Protein AF-0000000073917959 (afdb_homodimer)

Organism: Schistosoma japonicum (NCBI:txid6182)

pLDDT: mean 94.78, std 5.82, range [60.09, 98.94]

Solvent-accessible surface area (backbone atoms only — not comparable to full-atom values): 19290 Å² total; per-residue (Å²): 128,62,42,44,80,42,71,78,36,70,17,39,69,41,76,77,48,98,58,32,33,34,47,40,40,24,24,38,35,37,46,47,94,52,32,36,39,33,18,67,17,28,30,86,33,36,69,60,49,52,52,56,35,45,78,69,73,37,54,58,76,60,33,49,32,35,40,16,30,34,58,51,55,42,25,45,18,27,52,47,68,38,74,61,23,35,37,30,49,28,43,35,36,30,54,55,92,41,79,51,36,38,26,70,54,64,68,73,34,69,81,49,100,46,35,35,33,38,76,37,31,12,46,39,87,40,21,24,29,41,39,36,45,59,26,82,101,60,35,32,36,34,44,31,29,60,64,36,35,28,69,67,33,77,82,39,52,65,72,42,48,78,68,31,71,33,53,70,51,25,50,52,36,44,50,53,49,57,74,69,35,37,28,39,32,23,16,25,17,56,65,45,72,54,78,80,129,129,61,42,45,81,43,70,79,36,68,16,37,72,44,77,77,49,99,58,30,35,34,48,40,40,23,24,38,34,38,46,47,92,52,33,36,38,32,18,65,17,26,31,85,33,36,68,62,48,52,51,56,35,45,77,70,75,38,53,56,77,62,33,47,33,36,39,16,31,32,58,51,54,41,25,44,18,27,50,46,69,38,74,61,23,35,36,29,49,28,42,34,36,29,54,56,92,42,80,50,35,36,25,69,53,64,67,71,34,68,80,49,100,46,33,34,34,36,77,37,33,12,45,40,87,40,20,23,28,40,38,35,46,58,27,81,99,59,37,33,35,33,43,30,29,60,64,36,36,27,69,67,32,76,81,39,54,67,73,41,49,78,66,31,72,34,55,70,49,24,49,54,35,44,50,53,50,57,75,70,33,36,30,38,33,20,17,25,17,57,65,45,73,54,79,78,130

Structure (mmCIF, N/CA/C/O backbone):
data_AF-0000000073917959-model_v1
#
loop_
_entity.id
_entity.type
_entity.pdbx_description
1 polymer 'Metallo-beta-lactamase domain-containing protein 1'
#
loop_
_atom_site.group_PDB
_atom_site.id
_atom_site.type_symbol
_atom_site.label_atom_id
_atom_site.label_alt_id
_atom_site.label_comp_id
_atom_site.label_asym_id
_atom_site.label_entity_id
_atom_site.label_seq_id
_atom_site.pdbx_PDB_ins_code
_atom_site.Cartn_x
_atom_site.Cartn_y
_atom_site.Cartn_z
_atom_site.occupancy
_atom_site.B_iso_or_equiv
_atom_site.auth_seq_id
_atom_site.auth_comp_id
_atom_site.auth_asym_id
_atom_site.auth_atom_id
_atom_site.pdbx_PDB_model_num
ATOM 1 N N . MET A 1 1 ? -11.367 30.031 7.723 1 61.25 1 MET A N 1
ATOM 2 C CA . MET A 1 1 ? -11.625 29.219 8.914 1 61.25 1 MET A CA 1
ATOM 3 C C . MET A 1 1 ? -10.484 28.234 9.156 1 61.25 1 MET A C 1
ATOM 5 O O . MET A 1 1 ? -9.93 27.672 8.211 1 61.25 1 MET A O 1
ATOM 9 N N . LEU A 1 2 ? -9.914 28.109 10.492 1 85.81 2 LEU A N 1
ATOM 10 C CA . LEU A 1 2 ? -8.719 27.469 11.039 1 85.81 2 LEU A CA 1
ATOM 11 C C . LEU A 1 2 ? -8.93 25.969 11.188 1 85.81 2 LEU A C 1
ATOM 13 O O . LEU A 1 2 ? -10.062 25.516 11.344 1 85.81 2 LEU A O 1
ATOM 17 N N . TYR A 1 3 ? -8.078 25.234 10.773 1 95.19 3 TYR A N 1
ATOM 18 C CA . TYR A 1 3 ? -8.117 23.797 11.008 1 95.19 3 TYR A CA 1
ATOM 19 C C . TYR A 1 3 ? -7.703 23.469 12.438 1 95.19 3 TYR A C 1
ATOM 21 O O . TYR A 1 3 ? -6.93 24.203 13.055 1 95.19 3 TYR A O 1
ATOM 29 N N . SER A 1 4 ? -8.359 22.484 12.984 1 96.44 4 SER A N 1
ATOM 30 C CA . SER A 1 4 ? -7.82 21.797 14.156 1 96.44 4 SER A CA 1
ATOM 31 C C . SER A 1 4 ? -7.254 20.438 13.781 1 96.44 4 SER A C 1
ATOM 33 O O . SER A 1 4 ? -7.719 19.812 12.828 1 96.44 4 SER A O 1
ATOM 35 N N . ILE A 1 5 ? -6.27 20.016 14.508 1 96.94 5 ILE A N 1
ATOM 36 C CA . ILE A 1 5 ? -5.66 18.703 14.297 1 96.94 5 ILE A CA 1
ATOM 37 C C . ILE A 1 5 ? -6.031 17.766 15.445 1 96.94 5 ILE A C 1
ATOM 39 O O . ILE A 1 5 ? -5.812 18.094 16.609 1 96.94 5 ILE A O 1
ATOM 43 N N . ASP A 1 6 ? -6.566 16.688 15.109 1 97.81 6 ASP A N 1
ATOM 44 C CA . ASP A 1 6 ? -6.895 15.617 16.047 1 97.81 6 ASP A CA 1
ATOM 45 C C . ASP A 1 6 ? -6.094 14.359 15.742 1 97.81 6 ASP A C 1
ATOM 47 O O . ASP A 1 6 ? -6.328 13.695 14.727 1 97.8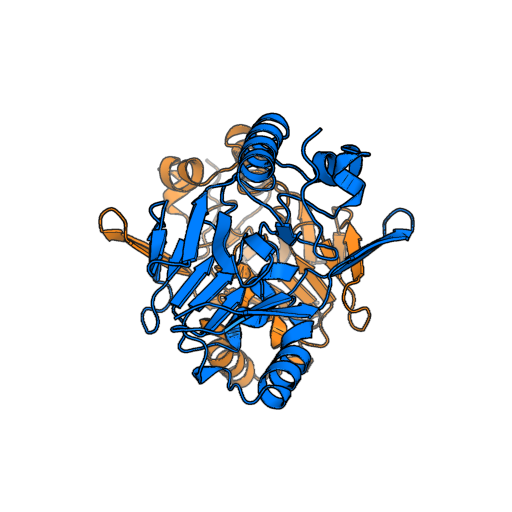1 6 ASP A O 1
ATOM 51 N N . ILE A 1 7 ? -5.152 14.047 16.625 1 98.5 7 ILE A N 1
ATOM 52 C CA . ILE A 1 7 ? -4.41 12.797 16.484 1 98.5 7 ILE A CA 1
ATOM 53 C C . ILE A 1 7 ? -5.25 11.633 17 1 98.5 7 ILE A C 1
ATOM 55 O O . ILE A 1 7 ? -5.363 11.43 18.203 1 98.5 7 ILE A O 1
ATOM 59 N N . ILE A 1 8 ? -5.777 10.875 16.141 1 98.62 8 ILE A N 1
ATOM 60 C CA . ILE A 1 8 ? -6.656 9.773 16.531 1 98.62 8 ILE A CA 1
ATOM 61 C C . ILE A 1 8 ? -5.844 8.688 17.234 1 98.62 8 ILE A C 1
ATOM 63 O O . ILE A 1 8 ? -6.324 8.07 18.188 1 98.62 8 ILE A O 1
ATOM 67 N N . ARG A 1 9 ? -4.609 8.492 16.75 1 98.44 9 ARG A N 1
ATOM 68 C CA . ARG A 1 9 ? -3.676 7.539 17.344 1 98.44 9 ARG A CA 1
ATOM 69 C C . ARG A 1 9 ? -2.232 7.977 17.109 1 98.44 9 ARG A C 1
ATOM 71 O O . ARG A 1 9 ? -1.851 8.328 16 1 98.44 9 ARG A O 1
ATOM 78 N N . ASN A 1 10 ? -1.502 7.957 18.188 1 98.62 10 ASN A N 1
ATOM 79 C CA . ASN A 1 10 ? -0.055 8 18.016 1 98.62 10 ASN A CA 1
ATOM 80 C C . ASN A 1 10 ? 0.492 6.66 17.516 1 98.62 10 ASN A C 1
ATOM 82 O O . ASN A 1 10 ? 0.139 5.609 18.062 1 98.62 10 ASN A O 1
ATOM 86 N N . GLY A 1 11 ? 1.338 6.715 16.5 1 98.44 11 GLY A N 1
ATOM 87 C CA . GLY A 1 11 ? 1.933 5.492 15.984 1 98.44 11 GLY A CA 1
ATOM 88 C C . GLY A 1 11 ? 3.131 5.027 16.797 1 98.44 11 GLY A C 1
ATOM 89 O O . GLY A 1 11 ? 3.521 5.672 17.766 1 98.44 11 GLY A O 1
ATOM 90 N N . TRP A 1 12 ? 3.635 3.852 16.359 1 97.56 12 TRP A N 1
ATOM 91 C CA . TRP A 1 12 ? 4.828 3.295 16.984 1 97.56 12 TRP A CA 1
ATOM 92 C C . TRP A 1 12 ? 5.535 2.32 16.047 1 97.56 12 TRP A C 1
ATOM 94 O O . TRP A 1 12 ? 4.957 1.876 15.055 1 97.56 12 TRP A O 1
ATOM 104 N N . THR A 1 13 ? 6.762 2.137 16.234 1 94.69 13 THR A N 1
ATOM 105 C CA . THR A 1 13 ? 7.543 1.011 15.742 1 94.69 13 THR A CA 1
ATOM 106 C C . THR A 1 13 ? 8.398 0.413 16.859 1 94.69 13 THR A C 1
ATOM 108 O O . THR A 1 13 ? 9.156 1.128 17.516 1 94.69 13 THR A O 1
ATOM 111 N N . LYS A 1 14 ? 8.164 -0.819 17.078 1 92.12 14 LYS A N 1
ATOM 112 C CA . LYS A 1 14 ? 8.898 -1.507 18.125 1 92.12 14 LYS A CA 1
ATOM 113 C C . LYS A 1 14 ? 9.414 -2.859 17.656 1 92.12 14 LYS A C 1
ATOM 115 O O . LYS A 1 14 ? 8.695 -3.613 17 1 92.12 14 LYS A O 1
ATOM 120 N N . ARG A 1 15 ? 10.609 -3.047 17.891 1 89.38 15 ARG A N 1
ATOM 121 C CA . ARG A 1 15 ? 11.148 -4.383 17.688 1 89.38 15 ARG A CA 1
ATOM 122 C C . ARG A 1 15 ? 10.773 -5.316 18.828 1 89.38 15 ARG A C 1
ATOM 124 O O . ARG A 1 15 ? 11.039 -5.016 20 1 89.38 15 ARG A O 1
ATOM 131 N N . ILE A 1 16 ? 10.164 -6.398 18.562 1 90.12 16 ILE A N 1
ATOM 132 C CA . ILE A 1 16 ? 9.703 -7.344 19.578 1 90.12 16 ILE A CA 1
ATOM 133 C C . ILE A 1 16 ? 10.75 -8.43 19.781 1 90.12 16 ILE A C 1
ATOM 135 O O . ILE A 1 16 ? 10.992 -8.859 20.906 1 90.12 16 ILE A O 1
ATOM 139 N N . SER A 1 17 ? 11.406 -8.867 18.656 1 88.19 17 SER A N 1
ATOM 140 C CA . SER A 1 17 ? 12.516 -9.82 18.609 1 88.19 17 SER A CA 1
ATOM 141 C C . SER A 1 17 ? 13.367 -9.617 17.359 1 88.19 17 SER A C 1
ATOM 143 O O . SER A 1 17 ? 13.172 -8.648 16.625 1 88.19 17 SER A O 1
ATOM 145 N N . SER A 1 18 ? 14.328 -10.391 17.203 1 84.62 18 SER A N 1
ATOM 146 C CA . SER A 1 18 ? 15.281 -10.195 16.125 1 84.62 18 SER A CA 1
ATOM 147 C C . SER A 1 18 ? 14.57 -10.109 14.773 1 84.62 18 SER A C 1
ATOM 149 O O . SER A 1 18 ? 15 -9.367 13.891 1 84.62 18 SER A O 1
ATOM 151 N N . HIS A 1 19 ? 13.461 -10.734 14.578 1 83.62 19 HIS A N 1
ATOM 152 C CA . HIS A 1 19 ? 12.828 -10.727 13.266 1 83.62 19 HIS A CA 1
ATOM 153 C C . HIS A 1 19 ? 11.344 -10.391 13.367 1 83.62 19 HIS A C 1
ATOM 155 O O . HIS A 1 19 ? 10.586 -10.633 12.422 1 83.62 19 HIS A O 1
ATOM 161 N N . TYR A 1 20 ? 11.039 -9.844 14.508 1 88.69 20 TYR A N 1
ATOM 162 C CA . TYR A 1 20 ? 9.641 -9.531 14.742 1 88.69 20 TYR A CA 1
ATOM 163 C C . TYR A 1 20 ? 9.461 -8.086 15.195 1 88.69 20 TYR A C 1
ATOM 165 O O . TYR A 1 20 ? 10.188 -7.617 16.078 1 88.69 20 TYR A O 1
ATOM 173 N N . PHE A 1 21 ? 8.539 -7.445 14.516 1 92.38 21 PHE A N 1
ATOM 174 C CA . PHE A 1 21 ? 8.305 -6.027 14.766 1 92.38 21 PHE A CA 1
ATOM 175 C C . PHE A 1 21 ? 6.828 -5.758 15.016 1 92.38 21 PHE A C 1
ATOM 177 O O . PHE A 1 21 ? 5.965 -6.523 14.578 1 92.38 21 PHE A O 1
ATOM 184 N N . SER A 1 22 ? 6.555 -4.781 15.758 1 94.12 22 SER A N 1
ATOM 185 C CA . SER A 1 22 ? 5.234 -4.172 15.891 1 94.12 22 SER A CA 1
ATOM 186 C C . SER A 1 22 ? 5.246 -2.721 15.422 1 94.12 22 SER A C 1
ATOM 188 O O . SER A 1 22 ? 6.102 -1.937 15.836 1 94.12 22 SER A O 1
ATOM 190 N N . SER A 1 23 ? 4.383 -2.443 14.516 1 94.75 23 SER A N 1
ATOM 191 C CA . SER A 1 23 ? 4.383 -1.093 13.969 1 94.75 23 SER A CA 1
ATOM 192 C C . SER A 1 23 ? 2.973 -0.641 13.609 1 94.75 23 SER A C 1
ATOM 194 O O . SER A 1 23 ? 2.158 -1.44 13.141 1 94.75 23 SER A O 1
ATOM 196 N N . ALA A 1 24 ? 2.652 0.554 13.852 1 96.56 24 ALA A N 1
ATOM 197 C CA . ALA A 1 24 ? 1.419 1.235 13.461 1 96.56 24 ALA A CA 1
ATOM 198 C C . ALA A 1 24 ? 1.675 2.713 13.18 1 96.56 24 ALA A C 1
ATOM 200 O O . ALA A 1 24 ? 2.455 3.361 13.875 1 96.56 24 ALA A O 1
ATOM 201 N N . CYS A 1 25 ? 0.978 3.195 12.195 1 98.38 25 CYS A N 1
ATOM 202 C CA . CYS A 1 25 ? 1.232 4.586 11.836 1 98.38 25 CYS A CA 1
ATOM 203 C C . CYS A 1 25 ? 0.436 5.531 12.727 1 98.38 25 CYS A C 1
ATOM 205 O O . CYS A 1 25 ? -0.486 5.105 13.43 1 98.38 25 CYS A O 1
ATOM 207 N N . THR A 1 26 ? 0.865 6.781 12.797 1 98.88 26 THR A N 1
ATOM 208 C CA . THR A 1 26 ? 0.06 7.852 13.367 1 98.88 26 THR A CA 1
ATOM 209 C C . THR A 1 26 ? -1.117 8.188 12.461 1 98.88 26 THR A C 1
ATOM 211 O O . THR A 1 26 ? -0.96 8.289 11.242 1 98.88 26 THR A O 1
ATOM 214 N N . ILE A 1 27 ? -2.293 8.273 13.016 1 98.88 27 ILE A N 1
ATOM 215 C CA . ILE A 1 27 ? -3.498 8.625 12.273 1 98.88 27 ILE A CA 1
ATOM 216 C C . ILE A 1 27 ? -3.969 10.023 12.688 1 98.88 27 ILE A C 1
ATOM 218 O O . ILE A 1 27 ? -4.25 10.258 13.867 1 98.88 27 ILE A O 1
ATOM 222 N N . SER A 1 28 ? -4.078 10.922 11.703 1 98.81 28 SER A N 1
ATOM 223 C CA . SER A 1 28 ? -4.43 12.312 11.992 1 98.81 28 SER A CA 1
ATOM 224 C C . SER A 1 28 ? -5.715 12.719 11.281 1 98.81 28 SER A C 1
ATOM 226 O O . SER A 1 28 ? -5.969 12.289 10.148 1 98.81 28 SER A O 1
ATOM 228 N N . LEU A 1 29 ? -6.48 13.539 11.961 1 98.69 29 LEU A N 1
ATOM 229 C CA . LEU A 1 29 ? -7.711 14.109 11.43 1 98.69 29 LEU A CA 1
ATOM 230 C C . LEU A 1 29 ? -7.68 15.633 11.492 1 98.69 29 LEU A C 1
ATOM 232 O O . LEU A 1 29 ? -7.445 16.203 12.555 1 98.69 29 LEU A O 1
ATOM 236 N N . LEU A 1 30 ? -7.801 16.25 10.32 1 98.12 30 LEU A N 1
ATOM 237 C CA . LEU A 1 30 ? -7.961 17.703 10.25 1 98.12 30 LEU A CA 1
ATOM 238 C C . LEU A 1 30 ? -9.43 18.078 10.125 1 98.12 30 LEU A C 1
ATOM 240 O O . LEU A 1 30 ? -10.141 17.547 9.266 1 98.12 30 LEU A O 1
ATOM 244 N N . LYS A 1 31 ? -9.891 18.969 11 1 96.94 31 LYS A N 1
ATOM 245 C CA . LYS A 1 31 ? -11.25 19.469 10.969 1 96.94 31 LYS A CA 1
ATOM 246 C C . LYS A 1 31 ? -11.266 20.984 10.695 1 96.94 31 LYS A C 1
ATOM 248 O O . LYS A 1 31 ? -10.672 21.75 11.445 1 96.94 31 LYS A O 1
ATOM 253 N N . GLY A 1 32 ? -11.812 21.344 9.672 1 96.19 32 GLY A N 1
ATOM 254 C CA . GLY A 1 32 ? -11.977 22.719 9.219 1 96.19 32 GLY A CA 1
ATOM 255 C C . GLY A 1 32 ? -12.945 22.859 8.055 1 96.19 32 GLY A C 1
ATOM 256 O O . GLY A 1 32 ? -14.039 22.281 8.078 1 96.19 32 GLY A O 1
ATOM 257 N N . PRO A 1 33 ? -12.641 23.734 7.105 1 96.19 33 PRO A N 1
ATOM 258 C CA . PRO A 1 33 ? -13.516 23.812 5.938 1 96.19 33 PRO A CA 1
ATOM 259 C C . PRO A 1 33 ? -13.703 22.469 5.242 1 96.19 33 PRO A C 1
ATOM 261 O O . PRO A 1 33 ? -14.742 22.219 4.613 1 96.19 33 PRO A O 1
ATOM 264 N N . LYS A 1 34 ? -12.695 21.656 5.359 1 97.12 34 LYS A N 1
ATOM 265 C CA . LYS A 1 34 ? -12.734 20.266 4.902 1 97.12 34 LYS A CA 1
ATOM 266 C C . LYS A 1 34 ? -12.422 19.297 6.043 1 97.12 34 LYS A C 1
ATOM 268 O O . LYS A 1 34 ? -11.781 19.688 7.027 1 97.12 34 LYS A O 1
ATOM 273 N N . ILE A 1 35 ? -12.93 18.156 5.902 1 98.12 35 ILE A N 1
ATOM 274 C CA . ILE A 1 35 ? -12.523 17.062 6.773 1 98.12 35 ILE A CA 1
ATOM 275 C C . ILE A 1 35 ? -11.5 16.188 6.055 1 98.12 35 ILE A C 1
ATOM 277 O O . ILE A 1 35 ? -11.82 15.555 5.043 1 98.12 35 ILE A O 1
ATOM 281 N N . ILE A 1 36 ? -10.266 16.188 6.57 1 98.56 36 ILE A N 1
ATOM 282 C CA . ILE A 1 36 ? -9.148 15.508 5.91 1 98.56 36 ILE A CA 1
ATOM 283 C C . ILE A 1 36 ? -8.562 14.453 6.844 1 98.56 36 ILE A C 1
ATOM 285 O O . ILE A 1 36 ? -8.195 14.758 7.98 1 98.56 36 ILE A O 1
ATOM 289 N N . LEU A 1 37 ? -8.555 13.227 6.402 1 98.81 37 LEU A N 1
ATOM 290 C CA . LEU A 1 37 ? -7.941 12.117 7.133 1 98.81 37 LEU A CA 1
ATOM 291 C C . LEU A 1 37 ? -6.582 11.766 6.543 1 98.81 37 LEU A C 1
ATOM 293 O O . LEU A 1 37 ? -6.445 11.633 5.328 1 98.81 37 LEU A O 1
ATOM 297 N N . ILE A 1 38 ? -5.535 11.719 7.375 1 98.88 38 ILE A N 1
ATOM 298 C CA . ILE A 1 38 ? -4.18 11.438 6.914 1 98.88 38 ILE A CA 1
ATOM 299 C C . ILE A 1 38 ? -3.713 10.102 7.48 1 98.88 38 ILE A C 1
ATOM 301 O O . ILE A 1 38 ? -3.766 9.875 8.688 1 98.88 38 ILE A O 1
ATOM 305 N N . ASP A 1 39 ? -3.287 9.203 6.586 1 98.69 39 ASP A N 1
ATOM 306 C CA . ASP A 1 39 ? -2.75 7.887 6.91 1 98.69 39 ASP A CA 1
ATOM 307 C C . ASP A 1 39 ? -3.729 7.094 7.773 1 98.69 39 ASP A C 1
ATOM 309 O O . ASP A 1 39 ? -3.492 6.895 8.969 1 98.69 39 ASP A O 1
ATOM 313 N N . PRO A 1 40 ? -4.73 6.484 7.164 1 97.94 40 PRO A N 1
ATOM 314 C CA . PRO A 1 40 ? -5.871 5.918 7.887 1 97.94 40 PRO A CA 1
ATOM 315 C C . PRO A 1 40 ? -5.566 4.547 8.484 1 97.94 40 PRO A C 1
ATOM 317 O O . PRO A 1 40 ? -6.48 3.852 8.945 1 97.94 40 PRO A O 1
ATOM 320 N N . GLY A 1 41 ? -4.293 4.094 8.453 1 96.56 41 GLY A N 1
ATOM 321 C CA . GLY A 1 41 ? -3.916 2.914 9.219 1 96.56 41 GLY A CA 1
ATOM 322 C C . GLY A 1 41 ? -3.885 1.648 8.383 1 96.56 41 GLY A C 1
ATOM 323 O O . GLY A 1 41 ? -3.955 1.709 7.152 1 96.56 41 GLY A O 1
ATOM 324 N N . SER A 1 42 ? -3.738 0.518 9.086 1 94.44 42 SER A N 1
ATOM 325 C CA . SER A 1 42 ? -3.611 -0.816 8.508 1 94.44 42 SER A CA 1
ATOM 326 C C . SER A 1 42 ? -4.977 -1.402 8.164 1 94.44 42 SER A C 1
ATOM 328 O O . SER A 1 42 ? -6.008 -0.875 8.586 1 94.44 42 SER A O 1
ATOM 330 N N . PRO A 1 43 ? -4.957 -2.5 7.406 1 91.5 43 PRO A N 1
ATOM 331 C CA . PRO A 1 43 ? -6.23 -3.156 7.105 1 91.5 43 PRO A CA 1
ATOM 332 C C . PRO A 1 43 ? -6.992 -3.574 8.359 1 91.5 43 PRO A C 1
ATOM 334 O O . PRO A 1 43 ? -8.227 -3.533 8.383 1 91.5 43 PRO A O 1
ATOM 337 N N . TRP A 1 44 ? -6.32 -3.865 9.391 1 90.38 44 TRP A N 1
ATOM 338 C CA . TRP A 1 44 ? -6.965 -4.363 10.602 1 90.38 44 TRP A CA 1
ATOM 339 C C . TRP A 1 44 ? -7.41 -3.209 11.492 1 90.38 44 TRP A C 1
ATOM 341 O O . TRP A 1 44 ? -8.008 -3.43 12.555 1 90.38 44 TRP A O 1
ATOM 351 N N . ASP A 1 45 ? -7.129 -1.999 11.07 1 94.12 45 ASP A N 1
ATOM 352 C CA . ASP A 1 45 ? -7.543 -0.825 11.828 1 94.12 45 ASP A CA 1
ATOM 353 C C . ASP A 1 45 ? -8.922 -0.341 11.383 1 94.12 45 ASP A C 1
ATOM 355 O O . ASP A 1 45 ? -9.523 0.523 12.031 1 94.12 45 ASP A O 1
ATOM 359 N N . SER A 1 46 ? -9.469 -0.879 10.383 1 94.31 46 SER A N 1
ATOM 360 C CA . SER A 1 46 ? -10.617 -0.305 9.68 1 94.31 46 SER A CA 1
ATOM 361 C C . SER A 1 46 ? -11.812 -0.155 10.609 1 94.31 46 SER A C 1
ATOM 363 O O . SER A 1 46 ? -12.367 0.939 10.75 1 94.31 46 SER A O 1
ATOM 365 N N . ASN A 1 47 ? -12.219 -1.229 11.258 1 94.38 47 ASN A N 1
ATOM 366 C CA . ASN A 1 47 ? -13.391 -1.171 12.125 1 94.38 47 ASN A CA 1
ATOM 367 C C . ASN A 1 47 ? -13.148 -0.256 13.328 1 94.38 47 ASN A C 1
ATOM 369 O O . ASN A 1 47 ? -14.031 0.509 13.711 1 94.38 47 ASN A O 1
ATOM 373 N N . TRP A 1 48 ? -11.945 -0.43 13.914 1 96.44 48 TRP A N 1
ATOM 374 C CA . TRP A 1 48 ? -11.578 0.438 15.023 1 96.44 48 TRP A CA 1
ATOM 375 C C . TRP A 1 48 ? -11.625 1.904 14.609 1 96.44 48 TRP A C 1
ATOM 377 O O . TRP A 1 48 ? -12.148 2.748 15.336 1 96.44 48 TRP A O 1
ATOM 387 N N . LEU A 1 49 ? -11.102 2.246 13.422 1 97.69 49 LEU A N 1
ATOM 388 C CA . LEU A 1 49 ? -11.062 3.613 12.914 1 97.69 49 LEU A CA 1
ATOM 389 C C . LEU A 1 49 ? -12.469 4.152 12.688 1 97.69 49 LEU A C 1
ATOM 391 O O . LEU A 1 49 ? -12.758 5.305 13.016 1 97.69 49 LEU A O 1
ATOM 395 N N . LEU A 1 50 ? -13.367 3.361 12.117 1 97.5 50 LEU A N 1
ATOM 396 C CA . LEU A 1 50 ? -14.758 3.766 11.93 1 97.5 50 LEU A CA 1
ATOM 397 C C . LEU A 1 50 ? -15.398 4.141 13.258 1 97.5 50 LEU A C 1
ATOM 399 O O . LEU A 1 50 ? -16.094 5.152 13.352 1 97.5 50 LEU A O 1
ATOM 403 N N . SER A 1 51 ? -15.141 3.348 14.25 1 98.25 51 SER A N 1
ATOM 404 C CA . SER A 1 51 ? -15.672 3.619 15.578 1 98.25 51 SER A CA 1
ATOM 405 C C . SER A 1 51 ? -15.109 4.922 16.141 1 98.25 51 SER A C 1
ATOM 407 O O . SER A 1 51 ? -15.836 5.695 16.781 1 98.25 51 SER A O 1
ATOM 409 N N . GLN A 1 52 ? -13.828 5.133 15.945 1 98.56 52 GLN A N 1
ATOM 410 C CA . GLN A 1 52 ? -13.195 6.363 16.422 1 98.56 52 GLN A CA 1
ATOM 411 C C . GLN A 1 52 ? -13.797 7.586 15.734 1 98.56 52 GLN A C 1
ATOM 413 O O . GLN A 1 52 ? -14.047 8.609 16.375 1 98.56 52 GLN A O 1
ATOM 418 N N . LEU A 1 53 ? -14 7.512 14.469 1 98.44 53 LEU A N 1
ATOM 419 C CA . LEU A 1 53 ? -14.602 8.609 13.719 1 98.44 53 LEU A CA 1
ATOM 420 C C . LEU A 1 53 ? -16.031 8.859 14.18 1 98.44 53 LEU A C 1
ATOM 422 O O . LEU A 1 53 ? -16.422 10 14.406 1 98.44 53 LEU A O 1
ATOM 426 N N . ALA A 1 54 ? -16.797 7.793 14.359 1 98.31 54 ALA A N 1
ATOM 427 C CA . ALA A 1 54 ? -18.188 7.902 14.812 1 98.31 54 ALA A CA 1
ATOM 428 C C . ALA A 1 54 ? -18.266 8.594 16.172 1 98.31 54 ALA A C 1
ATOM 430 O O . ALA A 1 54 ? -19.141 9.43 16.391 1 98.31 54 ALA A O 1
ATOM 431 N N . SER A 1 55 ? -17.375 8.242 17.031 1 98.19 55 SER A N 1
ATOM 432 C CA . SER A 1 55 ? -17.344 8.844 18.359 1 98.19 55 SER A CA 1
ATOM 433 C C . SER A 1 55 ? -17.078 10.344 18.281 1 98.19 55 SER A C 1
ATOM 435 O O . SER A 1 55 ? -17.344 11.078 19.234 1 98.19 55 SER A O 1
ATOM 437 N N . ARG A 1 56 ? -16.531 10.766 17.141 1 97.5 56 ARG A N 1
ATOM 438 C CA . ARG A 1 56 ? -16.234 12.18 16.906 1 97.5 56 ARG A CA 1
ATOM 439 C C . ARG A 1 56 ? -17.328 12.836 16.078 1 97.5 56 ARG A C 1
ATOM 441 O O . ARG A 1 56 ? -17.188 13.984 15.641 1 97.5 56 ARG A O 1
ATOM 448 N N . GLY A 1 57 ? -18.375 12.062 15.797 1 97.75 57 GLY A N 1
ATOM 449 C CA . GLY A 1 57 ? -19.5 12.57 15.031 1 97.75 57 GLY A CA 1
ATOM 450 C C . GLY A 1 57 ? -19.234 12.625 13.539 1 97.75 57 GLY A C 1
ATOM 451 O O . GLY A 1 57 ? -19.828 13.438 12.828 1 97.75 57 GLY A O 1
ATOM 452 N N . ILE A 1 58 ? -18.281 11.906 13.109 1 97.69 58 ILE A N 1
ATOM 453 C CA . ILE A 1 58 ? -17.891 11.906 11.703 1 97.69 58 ILE A CA 1
ATOM 454 C C . ILE A 1 58 ? -18.172 10.539 11.086 1 97.69 58 ILE A C 1
ATOM 456 O O . ILE A 1 58 ? -17.766 9.508 11.633 1 97.69 58 ILE A O 1
ATOM 460 N N . ASN A 1 59 ? -18.891 10.539 10.008 1 96.88 59 ASN A N 1
ATOM 461 C CA . ASN A 1 59 ? -19.062 9.328 9.211 1 96.88 59 ASN A CA 1
ATOM 462 C C . ASN A 1 59 ? -18.016 9.219 8.109 1 96.88 59 ASN A C 1
ATOM 464 O O . ASN A 1 59 ? -17.422 10.227 7.707 1 96.88 59 ASN A O 1
ATOM 468 N N . SER A 1 60 ? -17.797 7.953 7.684 1 95.62 60 SER A N 1
ATOM 469 C CA . SER A 1 60 ? -16.812 7.73 6.625 1 95.62 60 SER A CA 1
ATOM 470 C C . SER A 1 60 ? -17.141 8.57 5.395 1 95.62 60 SER A C 1
ATOM 472 O O . SER A 1 60 ? -16.234 9.039 4.703 1 95.62 60 SER A O 1
ATOM 474 N N . GLU A 1 61 ? -18.422 8.812 5.148 1 94.5 61 GLU A N 1
ATOM 475 C CA . GLU A 1 61 ? -18.875 9.547 3.973 1 94.5 61 GLU A CA 1
ATOM 476 C C . GLU A 1 61 ? -18.609 11.039 4.125 1 94.5 61 GLU A C 1
ATOM 478 O O . GLU A 1 61 ? -18.672 11.789 3.148 1 94.5 61 GLU A O 1
ATOM 483 N N . ASP A 1 62 ? -18.328 11.469 5.332 1 96 62 ASP A N 1
ATOM 484 C CA . ASP A 1 62 ? -18.109 12.883 5.617 1 96 62 ASP A CA 1
ATOM 485 C C . ASP A 1 62 ? -16.688 13.312 5.258 1 96 62 ASP A C 1
ATOM 487 O O . ASP A 1 62 ? -16.391 14.508 5.191 1 96 62 ASP A O 1
ATOM 491 N N . ILE A 1 63 ? -15.828 12.352 5.07 1 97.5 63 ILE A N 1
ATOM 492 C CA . ILE A 1 63 ? -14.43 12.648 4.805 1 97.5 63 ILE A CA 1
ATOM 493 C C . ILE A 1 63 ? -14.273 13.195 3.387 1 97.5 63 ILE A C 1
ATOM 495 O O . ILE A 1 63 ? -14.633 12.531 2.416 1 97.5 63 ILE A O 1
ATOM 499 N N . ASP A 1 64 ? -13.734 14.422 3.287 1 97.12 64 ASP A N 1
ATOM 500 C CA . ASP A 1 64 ? -13.555 15.055 1.984 1 97.12 64 ASP A CA 1
ATOM 501 C C . ASP A 1 64 ? -12.312 14.523 1.277 1 97.12 64 ASP A C 1
ATOM 503 O O . ASP A 1 64 ? -12.352 14.234 0.078 1 97.12 64 ASP A O 1
ATOM 507 N N . PHE A 1 65 ? -11.219 14.43 2.045 1 97.75 65 PHE A N 1
ATOM 508 C CA . PHE A 1 65 ? -9.93 13.984 1.525 1 97.75 65 PHE A CA 1
ATOM 509 C C . PHE A 1 65 ? -9.328 12.914 2.426 1 97.75 65 PHE A C 1
ATOM 511 O O . PHE A 1 65 ? -9.398 13.008 3.652 1 97.75 65 PHE A O 1
ATOM 518 N N . ILE A 1 66 ? -8.781 11.969 1.85 1 98 66 ILE A N 1
ATOM 519 C CA . ILE A 1 66 ? -7.844 11.078 2.527 1 98 66 ILE A CA 1
ATOM 520 C C . ILE A 1 66 ? -6.461 11.203 1.887 1 98 66 ILE A C 1
ATOM 522 O O . ILE A 1 66 ? -6.32 11.062 0.669 1 98 66 ILE A O 1
ATOM 526 N N . VAL A 1 67 ? -5.48 11.516 2.668 1 98.62 67 VAL A N 1
ATOM 527 C CA . VAL A 1 67 ? -4.105 11.625 2.199 1 98.62 67 VAL A CA 1
ATOM 528 C C . VAL A 1 67 ? -3.25 10.531 2.85 1 98.62 67 VAL A C 1
ATOM 530 O O . VAL A 1 67 ? -3.086 10.516 4.07 1 98.62 67 VAL A O 1
ATOM 533 N N . CYS A 1 68 ? -2.807 9.609 2.072 1 98.38 68 CYS A N 1
ATOM 534 C CA . CYS A 1 68 ? -1.78 8.664 2.502 1 98.38 68 CYS A CA 1
ATOM 535 C C . CYS A 1 68 ? -0.393 9.148 2.096 1 98.38 68 CYS A C 1
ATOM 537 O O . CYS A 1 68 ? -0.105 9.297 0.906 1 98.38 68 CYS A O 1
ATOM 539 N N . THR A 1 69 ? 0.429 9.359 3.043 1 98.75 69 THR A N 1
ATOM 540 C CA . THR A 1 69 ? 1.738 9.961 2.816 1 98.75 69 THR A CA 1
ATOM 541 C C . THR A 1 69 ? 2.57 9.102 1.869 1 98.75 69 THR A C 1
ATOM 543 O O . THR A 1 69 ? 3.406 9.625 1.124 1 98.75 69 THR A O 1
ATOM 546 N N . HIS A 1 70 ? 2.396 7.84 1.979 1 96.31 70 HIS A N 1
ATOM 547 C CA . HIS A 1 70 ? 3.049 6.906 1.068 1 96.31 70 HIS A CA 1
ATOM 548 C C . HIS A 1 70 ? 2.322 5.562 1.044 1 96.31 70 HIS A C 1
ATOM 550 O O . HIS A 1 70 ? 1.258 5.418 1.649 1 96.31 70 HIS A O 1
ATOM 556 N N . GLU A 1 71 ? 2.85 4.547 0.378 1 93 71 GLU A N 1
ATOM 557 C CA . GLU A 1 71 ? 2.053 3.4 -0.054 1 93 71 GLU A CA 1
ATOM 558 C C . GLU A 1 71 ? 2.262 2.203 0.87 1 93 71 GLU A C 1
ATOM 560 O O . GLU A 1 71 ? 1.799 1.1 0.577 1 93 71 GLU A O 1
ATOM 565 N N . HIS A 1 72 ? 2.939 2.379 1.97 1 92.81 72 HIS A N 1
ATOM 566 C CA . HIS A 1 72 ? 3.078 1.243 2.873 1 92.81 72 HIS A CA 1
ATOM 567 C C . HIS A 1 72 ? 1.734 0.851 3.477 1 92.81 72 HIS A C 1
ATOM 569 O O . HIS A 1 72 ? 0.883 1.709 3.717 1 92.81 72 HIS A O 1
ATOM 575 N N . ILE A 1 73 ? 1.585 -0.366 3.76 1 91.75 73 ILE A N 1
ATOM 576 C CA . ILE A 1 73 ? 0.313 -0.997 4.098 1 91.75 73 ILE A CA 1
ATOM 577 C C . ILE A 1 73 ? -0.267 -0.351 5.352 1 91.75 73 ILE A C 1
ATOM 579 O O . ILE A 1 73 ? -1.484 -0.191 5.469 1 91.75 73 ILE A O 1
ATOM 583 N N . ASP A 1 74 ? 0.538 -0.013 6.309 1 94.12 74 ASP A N 1
ATOM 584 C CA . ASP A 1 74 ? 0.035 0.528 7.57 1 94.12 74 ASP A CA 1
ATOM 585 C C . ASP A 1 74 ? -0.425 1.975 7.398 1 94.12 74 ASP A C 1
ATOM 587 O O . ASP A 1 74 ? -1.015 2.555 8.312 1 94.12 74 ASP A O 1
ATOM 591 N N . HIS A 1 75 ? -0.266 2.502 6.219 1 96.81 75 HIS A N 1
ATOM 592 C CA . HIS A 1 75 ? -0.702 3.871 5.961 1 96.81 75 HIS A CA 1
ATOM 593 C C . HIS A 1 75 ? -1.896 3.898 5.016 1 96.81 75 HIS A C 1
ATOM 595 O O . HIS A 1 75 ? -2.576 4.922 4.895 1 96.81 75 HIS A O 1
ATOM 601 N N . ILE A 1 76 ? -2.16 2.811 4.328 1 95.19 76 ILE A N 1
ATOM 602 C CA . ILE A 1 76 ? -3.168 2.854 3.273 1 95.19 76 ILE A CA 1
ATOM 603 C C . ILE A 1 76 ? -4.203 1.755 3.502 1 95.19 76 ILE A C 1
ATOM 605 O O . ILE A 1 76 ? -5.156 1.619 2.73 1 95.19 76 ILE A O 1
ATOM 609 N N . GLY A 1 77 ? -4.121 0.927 4.492 1 93 77 GLY A N 1
ATOM 610 C CA . GLY A 1 77 ? -4.797 -0.353 4.621 1 93 77 GLY A CA 1
ATOM 611 C C . GLY A 1 77 ? -6.293 -0.216 4.844 1 93 77 GLY A C 1
ATOM 612 O O . GLY A 1 77 ? -7.043 -1.175 4.652 1 93 77 GLY A O 1
ATOM 613 N N . SER A 1 78 ? -6.746 0.992 5.203 1 94.25 78 SER A N 1
ATOM 614 C CA . SER A 1 78 ? -8.156 1.17 5.539 1 94.25 78 SER A CA 1
ATOM 615 C C . SER A 1 78 ? -8.875 1.996 4.477 1 94.25 78 SER A C 1
ATOM 617 O O . SER A 1 78 ? -9.984 2.486 4.707 1 94.25 78 SER A O 1
ATOM 619 N N . LEU A 1 79 ? -8.352 2.088 3.359 1 94 79 LEU A N 1
ATOM 620 C CA . LEU A 1 79 ? -8.875 3.006 2.355 1 94 79 LEU A CA 1
ATOM 621 C C . LEU A 1 79 ? -10.234 2.537 1.847 1 94 79 LEU A C 1
ATOM 623 O O . LEU A 1 79 ? -11.047 3.348 1.403 1 94 79 LEU A O 1
ATOM 627 N N . ASN A 1 80 ? -10.5 1.285 1.933 1 91.31 80 ASN A N 1
ATOM 628 C CA . ASN A 1 80 ? -11.695 0.728 1.315 1 91.31 80 ASN A CA 1
ATOM 629 C C . ASN A 1 80 ? -12.961 1.176 2.043 1 91.31 80 ASN A C 1
ATOM 631 O O . ASN A 1 80 ? -14.062 1.072 1.502 1 91.31 80 ASN A O 1
ATOM 635 N N . ILE A 1 81 ? -12.789 1.704 3.209 1 92.25 81 ILE A N 1
ATOM 636 C CA . ILE A 1 81 ? -13.984 2.049 3.977 1 92.25 81 ILE A CA 1
ATOM 637 C C . ILE A 1 81 ? -14.344 3.516 3.744 1 92.25 81 ILE A C 1
ATOM 639 O O . ILE A 1 81 ? -15.266 4.039 4.367 1 92.25 81 ILE A O 1
ATOM 643 N N . PHE A 1 82 ? -13.617 4.168 2.873 1 92.56 82 PHE A N 1
ATOM 644 C CA . PHE A 1 82 ? -13.883 5.562 2.535 1 92.56 82 PHE A CA 1
ATOM 645 C C . PHE A 1 82 ? -14.219 5.707 1.056 1 92.56 82 PHE A C 1
ATOM 647 O O . PHE A 1 82 ? -13.391 6.176 0.27 1 92.56 82 PHE A O 1
ATOM 654 N N . PRO A 1 83 ? -15.422 5.469 0.723 1 82.06 83 PRO A N 1
ATOM 655 C CA . PRO A 1 83 ? -15.781 5.352 -0.691 1 82.06 83 PRO A CA 1
ATOM 656 C C . PRO A 1 83 ? -15.898 6.707 -1.387 1 82.06 83 PRO A C 1
ATOM 658 O O . PRO A 1 83 ? -15.75 6.793 -2.609 1 82.06 83 PRO A O 1
ATOM 661 N N . ASN A 1 84 ? -16.078 7.84 -0.733 1 89 84 ASN A N 1
ATOM 662 C CA . ASN A 1 84 ? -16.484 9.086 -1.367 1 89 84 ASN A CA 1
ATOM 663 C C . ASN A 1 84 ? -15.375 10.133 -1.327 1 89 84 ASN A C 1
ATOM 665 O O . ASN A 1 84 ? -15.523 11.227 -1.876 1 89 84 ASN A O 1
ATOM 669 N N . SER A 1 85 ? -14.305 9.828 -0.771 1 94.31 85 SER A N 1
ATOM 670 C CA . SER A 1 85 ? -13.266 10.828 -0.543 1 94.31 85 SER A CA 1
ATOM 671 C C . SER A 1 85 ? -12.344 10.953 -1.752 1 94.31 85 SER A C 1
ATOM 673 O O . SER A 1 85 ? -12.109 9.977 -2.467 1 94.31 85 SER A O 1
ATOM 675 N N . VAL A 1 86 ? -11.883 12.18 -1.979 1 95.38 86 VAL A N 1
ATOM 676 C CA . VAL A 1 86 ? -10.703 12.32 -2.824 1 95.38 86 VAL A CA 1
ATOM 677 C C . VAL A 1 86 ? -9.508 11.648 -2.156 1 95.38 86 VAL A C 1
ATOM 679 O O . VAL A 1 86 ? -9.25 11.859 -0.971 1 95.38 86 VAL A O 1
ATOM 682 N N . ARG A 1 87 ? -8.867 10.844 -2.908 1 95.56 87 ARG A N 1
ATOM 683 C CA . ARG A 1 87 ? -7.766 10.086 -2.326 1 95.56 87 ARG A CA 1
ATOM 684 C C . ARG A 1 87 ? -6.43 10.508 -2.928 1 95.56 87 ARG A C 1
ATOM 686 O O . ARG A 1 87 ? -6.289 10.586 -4.152 1 95.56 87 ARG A O 1
ATOM 693 N N . ILE A 1 88 ? -5.547 10.797 -2.092 1 96.81 88 ILE A N 1
ATOM 694 C CA . ILE A 1 88 ? -4.152 11.031 -2.451 1 96.81 88 ILE A CA 1
ATOM 695 C C . ILE A 1 88 ? -3.268 9.977 -1.792 1 96.81 88 ILE A C 1
ATOM 697 O O . ILE A 1 88 ? -3.213 9.883 -0.564 1 96.81 88 ILE A O 1
ATOM 701 N N . VAL A 1 89 ? -2.621 9.172 -2.549 1 96.12 89 VAL A N 1
ATOM 702 C CA . VAL A 1 89 ? -1.699 8.148 -2.068 1 96.12 89 VAL A CA 1
ATOM 703 C C . VAL A 1 89 ? -0.305 8.398 -2.639 1 96.12 89 VAL A C 1
ATOM 705 O O . VAL A 1 89 ? -0.033 8.07 -3.797 1 96.12 89 VAL A O 1
ATOM 708 N N . GLY A 1 90 ? 0.56 8.953 -1.764 1 96.12 90 GLY A N 1
ATOM 709 C CA . GLY A 1 90 ? 1.827 9.422 -2.303 1 96.12 90 GLY A CA 1
ATOM 710 C C . GLY A 1 90 ? 1.662 10.43 -3.428 1 96.12 90 GLY A C 1
ATOM 711 O O . GLY A 1 90 ? 1.026 11.469 -3.248 1 96.12 90 GLY A O 1
ATOM 712 N N . SER A 1 91 ? 2.088 9.992 -4.641 1 93.12 91 SER A N 1
ATOM 713 C CA . SER A 1 91 ? 2.064 10.898 -5.789 1 93.12 91 SER A CA 1
ATOM 714 C C . SER A 1 91 ? 0.841 10.641 -6.664 1 93.12 91 SER A C 1
ATOM 716 O O . SER A 1 91 ? 0.694 11.258 -7.723 1 93.12 91 SER A O 1
ATOM 718 N N . ASN A 1 92 ? -0.032 9.797 -6.223 1 93.56 92 ASN A N 1
ATOM 719 C CA . ASN A 1 92 ? -1.219 9.477 -7.012 1 93.56 92 ASN A CA 1
ATOM 720 C C . ASN A 1 92 ? -2.439 10.25 -6.523 1 93.56 92 ASN A C 1
ATOM 722 O O . ASN A 1 92 ? -2.658 10.375 -5.316 1 93.56 92 ASN A O 1
ATOM 726 N N . PHE A 1 93 ? -3.154 10.75 -7.492 1 93.81 93 PHE A N 1
ATOM 727 C CA . PHE A 1 93 ? -4.387 11.5 -7.258 1 93.81 93 PHE A CA 1
ATOM 728 C C . PHE A 1 93 ? -5.582 10.766 -7.852 1 93.81 93 PHE A C 1
ATOM 730 O O . PHE A 1 93 ? -5.641 10.539 -9.062 1 93.81 93 PHE A O 1
ATOM 737 N N . GLU A 1 94 ? -6.492 10.359 -6.922 1 91.56 94 GLU A N 1
ATOM 738 C CA . GLU A 1 94 ? -7.676 9.617 -7.336 1 91.56 94 GLU A CA 1
ATOM 739 C C . GLU A 1 94 ? -8.953 10.352 -6.949 1 91.56 94 GLU A C 1
ATOM 741 O O . GLU A 1 94 ? -9.109 10.773 -5.805 1 91.56 94 GLU A O 1
ATOM 746 N N . VAL A 1 95 ? -9.844 10.43 -7.918 1 86.62 95 VAL A N 1
ATOM 747 C CA . VAL A 1 95 ? -11.109 11.102 -7.652 1 86.62 95 VAL A CA 1
ATOM 748 C C . VAL A 1 95 ? -12.227 10.062 -7.512 1 86.62 95 VAL A C 1
ATOM 750 O O . VAL A 1 95 ? -12.234 9.055 -8.227 1 86.62 95 VAL A O 1
ATOM 753 N N . PRO A 1 96 ? -13.086 10.43 -6.559 1 78.56 96 PRO A N 1
ATOM 754 C CA . PRO A 1 96 ? -14.211 9.5 -6.359 1 78.56 96 PRO A CA 1
ATOM 755 C C . PRO A 1 96 ? -14.977 9.219 -7.648 1 78.56 96 PRO A C 1
ATOM 757 O O . PRO A 1 96 ? -15.156 10.117 -8.477 1 78.56 96 PRO A O 1
ATOM 760 N N . GLY A 1 97 ? -15.383 7.969 -7.738 1 77.31 97 GLY A N 1
ATOM 761 C CA . GLY A 1 97 ? -16.219 7.594 -8.867 1 77.31 97 GLY A CA 1
ATOM 762 C C . GLY A 1 97 ? -15.422 7.137 -10.078 1 77.31 97 GLY A C 1
ATOM 763 O O . GLY A 1 97 ? -15.984 6.59 -11.023 1 77.31 97 GLY A O 1
ATOM 764 N N . HIS A 1 98 ? -14.109 7.355 -10.156 1 81.19 98 HIS A N 1
ATOM 765 C CA . HIS A 1 98 ? -13.25 6.891 -11.242 1 81.19 98 HIS A CA 1
ATOM 766 C C . HIS A 1 98 ? -12.398 5.703 -10.805 1 81.19 98 HIS A C 1
ATOM 768 O O . HIS A 1 98 ? -11.18 5.824 -10.656 1 81.19 98 HIS A O 1
ATOM 774 N N . LYS A 1 99 ? -13.047 4.648 -10.727 1 81.25 99 LYS A N 1
ATOM 775 C CA . LYS A 1 99 ? -12.375 3.434 -10.273 1 81.25 99 LYS A CA 1
ATOM 776 C C . LYS A 1 99 ? -11.211 3.076 -11.195 1 81.25 99 LYS A C 1
ATOM 778 O O . LYS A 1 99 ? -11.281 3.27 -12.406 1 81.25 99 LYS A O 1
ATOM 783 N N . ASP A 1 100 ? -10.141 2.713 -10.633 1 85.75 100 ASP A N 1
ATOM 784 C CA . ASP A 1 100 ? -8.969 2.209 -11.344 1 85.75 100 ASP A CA 1
ATOM 785 C C . ASP A 1 100 ? -8.273 3.328 -12.117 1 85.75 100 ASP A C 1
ATOM 787 O O . ASP A 1 100 ? -7.492 3.066 -13.031 1 85.75 100 ASP A O 1
ATOM 791 N N . CYS A 1 101 ? -8.727 4.562 -11.805 1 90.44 101 CYS A N 1
ATOM 792 C CA . CYS A 1 101 ? -8.133 5.707 -12.492 1 90.44 101 CYS A CA 1
ATOM 793 C C . CYS A 1 101 ? -7.383 6.602 -11.508 1 90.44 101 CYS A C 1
ATOM 795 O O . CYS A 1 101 ? -7.836 6.812 -10.383 1 90.44 101 CYS A O 1
ATOM 797 N N . PHE A 1 102 ? -6.254 7.02 -11.984 1 91.44 102 PHE A N 1
ATOM 798 C CA . PHE A 1 102 ? -5.469 7.941 -11.172 1 91.44 102 PHE A CA 1
ATOM 799 C C . PHE A 1 102 ? -4.637 8.867 -12.047 1 91.44 102 PHE A C 1
ATOM 801 O O . PHE A 1 102 ? -4.457 8.602 -13.242 1 91.44 102 PHE A O 1
ATOM 808 N N . SER A 1 103 ? -4.277 9.992 -11.469 1 92.88 103 SER A N 1
ATOM 809 C CA . SER A 1 103 ? -3.338 10.914 -12.102 1 92.88 103 SER A CA 1
ATOM 810 C C . SER A 1 103 ? -2.16 11.219 -11.18 1 92.88 103 SER A C 1
ATOM 812 O O . SER A 1 103 ? -2.205 10.922 -9.984 1 92.88 103 SER A O 1
ATOM 814 N N . ILE A 1 104 ? -1.097 11.758 -11.766 1 90.88 104 ILE A N 1
ATOM 815 C CA . ILE A 1 104 ? 0.075 12.148 -10.984 1 90.88 104 ILE A CA 1
ATOM 816 C C . ILE A 1 104 ? -0.212 13.453 -10.25 1 90.88 104 ILE A C 1
ATOM 818 O O . ILE A 1 104 ? -0.627 14.445 -10.852 1 90.88 104 ILE A O 1
ATOM 822 N N . LEU A 1 105 ? -0.02 13.398 -9.008 1 94 105 LEU A N 1
ATOM 823 C CA . LEU A 1 105 ? -0.214 14.586 -8.188 1 94 105 LEU A CA 1
ATOM 824 C C . LEU A 1 105 ? 0.825 15.648 -8.523 1 94 105 LEU A C 1
ATOM 826 O O . LEU A 1 105 ? 2.029 15.391 -8.453 1 94 105 LEU A O 1
ATOM 830 N N . LYS A 1 106 ? 0.366 16.844 -8.891 1 93.06 106 LYS A N 1
ATOM 831 C CA . LYS A 1 106 ? 1.258 17.984 -9.039 1 93.06 106 LYS A CA 1
ATOM 832 C C . LYS A 1 106 ? 1.436 18.719 -7.711 1 93.06 106 LYS A C 1
ATOM 834 O O . LYS A 1 106 ? 0.46 19.172 -7.113 1 93.06 106 LYS A O 1
ATOM 839 N N . THR A 1 107 ? 2.691 18.766 -7.289 1 95.44 107 THR A N 1
ATOM 840 C CA . THR A 1 107 ? 2.961 19.422 -6.012 1 95.44 107 THR A CA 1
ATOM 841 C C . THR A 1 107 ? 3.693 20.75 -6.223 1 95.44 107 THR A C 1
ATOM 843 O O . THR A 1 107 ? 4.465 20.891 -7.172 1 95.44 107 THR A O 1
ATOM 846 N N . PRO A 1 108 ? 3.395 21.781 -5.367 1 97.12 108 PRO A N 1
ATOM 847 C CA . PRO A 1 108 ? 2.469 21.734 -4.234 1 97.12 108 PRO A CA 1
ATOM 848 C C . PRO A 1 108 ? 1.005 21.688 -4.668 1 97.12 108 PRO A C 1
ATOM 850 O O . PRO A 1 108 ? 0.634 22.297 -5.668 1 97.12 108 PRO A O 1
ATOM 853 N N . TYR A 1 109 ? 0.215 20.859 -4.031 1 97.94 109 TYR A N 1
ATOM 854 C CA . TYR A 1 109 ? -1.225 20.781 -4.25 1 97.94 109 TYR A CA 1
ATOM 855 C C . TYR A 1 109 ? -1.986 21.484 -3.135 1 97.94 109 TYR A C 1
ATOM 857 O O . TYR A 1 109 ? -1.887 21.109 -1.967 1 97.94 109 TYR A O 1
ATOM 865 N N . GLU A 1 110 ? -2.73 22.438 -3.473 1 97.56 110 GLU A N 1
ATOM 866 C CA . GLU A 1 110 ? -3.488 23.203 -2.49 1 97.56 110 GLU A CA 1
ATOM 867 C C . GLU A 1 110 ? -4.895 22.641 -2.309 1 97.56 110 GLU A C 1
ATOM 869 O O . GLU A 1 110 ? -5.723 22.719 -3.217 1 97.56 110 GLU A O 1
ATOM 874 N N . ILE A 1 111 ? -5.152 22.062 -1.162 1 97.31 111 ILE A N 1
ATOM 875 C CA . ILE A 1 111 ? -6.523 21.672 -0.85 1 97.31 111 ILE A CA 1
ATOM 876 C C . ILE A 1 111 ? -7.359 22.922 -0.595 1 97.31 111 ILE A C 1
ATOM 878 O O . ILE A 1 111 ? -8.453 23.078 -1.147 1 97.31 111 ILE A O 1
ATOM 882 N N . ASP A 1 112 ? -6.855 23.844 0.197 1 96.25 112 ASP A N 1
ATOM 883 C CA . ASP A 1 112 ? -7.379 25.188 0.385 1 96.25 112 ASP A CA 1
ATOM 884 C C . ASP A 1 112 ? -6.297 26.125 0.912 1 96.25 112 ASP A C 1
ATOM 886 O O . ASP A 1 112 ? -5.109 25.797 0.877 1 96.25 112 ASP A O 1
ATOM 890 N N . SER A 1 113 ? -6.625 27.25 1.313 1 95.19 113 SER A N 1
ATOM 891 C CA . SER A 1 113 ? -5.641 28.281 1.643 1 95.19 113 SER A CA 1
ATOM 892 C C . SER A 1 113 ? -4.816 27.875 2.861 1 95.19 113 SER A C 1
ATOM 894 O O . SER A 1 113 ? -3.73 28.422 3.084 1 95.19 113 SER A O 1
ATOM 896 N N . CYS A 1 114 ? -5.242 26.891 3.662 1 96.38 114 CYS A N 1
ATOM 897 C CA . CYS A 1 114 ? -4.582 26.562 4.918 1 96.38 114 CYS A CA 1
ATOM 898 C C . CYS A 1 114 ? -3.906 25.203 4.836 1 96.38 114 CYS A C 1
ATOM 900 O O . CYS A 1 114 ? -3.084 24.859 5.688 1 96.38 114 CYS A O 1
ATOM 902 N N . VAL A 1 115 ? -4.285 24.406 3.869 1 98.12 115 VAL A N 1
ATOM 903 C CA . VAL A 1 115 ? -3.783 23.031 3.799 1 98.12 115 VAL A CA 1
ATOM 904 C C . VAL A 1 115 ? -3.221 22.766 2.406 1 98.12 115 VAL A C 1
ATOM 906 O O . VAL A 1 115 ? -3.926 22.906 1.405 1 98.12 115 VAL A O 1
ATOM 909 N N . HIS A 1 116 ? -1.977 22.422 2.35 1 97.81 116 HIS A N 1
ATOM 910 C CA . HIS A 1 116 ? -1.393 22.031 1.069 1 97.81 116 HIS A CA 1
ATOM 911 C C . HIS A 1 116 ? -0.491 20.812 1.217 1 97.81 116 HIS A C 1
ATOM 913 O O . HIS A 1 116 ? -0.034 20.5 2.32 1 97.81 116 HIS A O 1
ATOM 919 N N . ILE A 1 117 ? -0.307 20.109 0.163 1 98.75 117 ILE A N 1
ATOM 920 C CA . ILE A 1 117 ? 0.496 18.891 0.083 1 98.75 117 ILE A CA 1
ATOM 921 C C . ILE A 1 117 ? 1.77 19.172 -0.714 1 98.75 117 ILE A C 1
ATOM 923 O O . ILE A 1 117 ? 1.72 19.797 -1.779 1 98.75 117 ILE A O 1
ATOM 927 N N . ILE A 1 118 ? 2.918 18.734 -0.194 1 98.81 118 ILE A N 1
ATOM 928 C CA . ILE A 1 118 ? 4.188 18.891 -0.895 1 98.81 118 ILE A CA 1
ATOM 929 C C . ILE A 1 118 ? 4.898 17.547 -1.003 1 98.81 118 ILE A C 1
ATOM 931 O O . ILE A 1 118 ? 4.645 16.641 -0.211 1 98.81 118 ILE A O 1
ATOM 935 N N . SER A 1 119 ? 5.73 17.438 -2.021 1 98.56 119 SER A N 1
ATOM 936 C CA . SER A 1 119 ? 6.57 16.25 -2.184 1 98.56 119 SER A CA 1
ATOM 937 C C . SER A 1 119 ? 7.73 16.266 -1.192 1 98.56 119 SER A C 1
ATOM 939 O O . SER A 1 119 ? 8.438 17.266 -1.059 1 98.56 119 SER A O 1
ATOM 941 N N . THR A 1 120 ? 7.902 15.211 -0.481 1 98.75 120 THR A N 1
ATOM 942 C CA . THR A 1 120 ? 9.008 15.039 0.452 1 98.75 120 THR A CA 1
ATOM 943 C C . THR A 1 120 ? 9.609 13.633 0.325 1 98.75 120 THR A C 1
ATOM 945 O O . THR A 1 120 ? 9.617 12.867 1.29 1 98.75 120 THR A O 1
ATOM 948 N N . PRO A 1 121 ? 10.148 13.32 -0.83 1 97.75 121 PRO A N 1
ATOM 949 C CA . PRO A 1 121 ? 10.609 11.953 -1.092 1 97.75 121 PRO A CA 1
ATOM 950 C C . PRO A 1 121 ? 11.789 11.555 -0.21 1 97.75 121 PRO A C 1
ATOM 952 O O . PRO A 1 121 ? 12.469 12.422 0.347 1 97.75 121 PRO A O 1
ATOM 955 N N . GLY A 1 122 ? 12.055 10.305 -0.045 1 97.12 122 GLY A N 1
ATOM 956 C CA . GLY A 1 122 ? 13.211 9.75 0.639 1 97.12 122 GLY A CA 1
ATOM 957 C C . GLY A 1 122 ? 12.945 8.375 1.226 1 97.12 122 GLY A C 1
ATOM 958 O O . GLY A 1 122 ? 13.633 7.406 0.884 1 97.12 122 GLY A O 1
ATOM 959 N N . HIS A 1 123 ? 11.906 8.344 2.123 1 96.88 123 HIS A N 1
ATOM 960 C CA . HIS A 1 123 ? 11.484 7.043 2.635 1 96.88 123 HIS A CA 1
ATOM 961 C C . HIS A 1 123 ? 10.992 6.137 1.507 1 96.88 123 HIS A C 1
ATOM 963 O O . HIS A 1 123 ? 11.367 4.965 1.444 1 96.88 123 HIS A O 1
ATOM 969 N N . THR A 1 124 ? 10.219 6.652 0.747 1 94.12 124 THR A N 1
ATOM 970 C CA . THR A 1 124 ? 9.898 6.145 -0.583 1 94.12 124 THR A CA 1
ATOM 971 C C . THR A 1 124 ? 10.078 7.234 -1.636 1 94.12 124 THR A C 1
ATOM 973 O O . THR A 1 124 ? 10.312 8.398 -1.3 1 94.12 124 THR A O 1
ATOM 976 N N . SER A 1 125 ? 9.906 6.867 -2.865 1 91.62 125 SER A N 1
ATOM 977 C CA . SER A 1 125 ? 10.102 7.84 -3.936 1 91.62 125 SER A CA 1
ATOM 978 C C . SER A 1 125 ? 8.883 8.742 -4.09 1 91.62 125 SER A C 1
ATOM 980 O O . SER A 1 125 ? 8.961 9.797 -4.719 1 91.62 125 SER A O 1
ATOM 982 N N . SER A 1 126 ? 7.777 8.398 -3.467 1 94.12 126 SER A N 1
ATOM 983 C CA . SER A 1 126 ? 6.527 9.109 -3.725 1 94.12 126 SER A CA 1
ATOM 984 C C . SER A 1 126 ? 6 9.773 -2.457 1 94.12 126 SER A C 1
ATOM 986 O O . SER A 1 126 ? 4.844 10.203 -2.41 1 94.12 126 SER A O 1
ATOM 988 N N . ASP A 1 127 ? 6.777 9.922 -1.44 1 97.94 127 ASP A N 1
ATOM 989 C CA . ASP A 1 127 ? 6.359 10.461 -0.151 1 97.94 127 ASP A CA 1
ATOM 990 C C . ASP A 1 127 ? 5.82 11.875 -0.299 1 97.94 127 ASP A C 1
ATOM 992 O O . ASP A 1 127 ? 6.383 12.688 -1.036 1 97.94 127 ASP A O 1
ATOM 996 N N . VAL A 1 128 ? 4.793 12.172 0.417 1 98.81 128 VAL A N 1
ATOM 997 C CA . VAL A 1 128 ? 4.273 13.539 0.496 1 98.81 128 VAL A CA 1
ATOM 998 C C . VAL A 1 128 ? 4.055 13.922 1.956 1 98.81 128 VAL A C 1
ATOM 1000 O O . VAL A 1 128 ? 3.977 13.055 2.83 1 98.81 128 VAL A O 1
ATOM 1003 N N . SER A 1 129 ? 4.02 15.172 2.26 1 98.94 129 SER A N 1
ATOM 1004 C CA . SER A 1 129 ? 3.695 15.75 3.561 1 98.94 129 SER A CA 1
ATOM 1005 C C . SER A 1 129 ? 2.533 16.734 3.455 1 98.94 129 SER A C 1
ATOM 1007 O O . SER A 1 129 ? 2.363 17.391 2.428 1 98.94 129 SER A O 1
ATOM 1009 N N . VAL A 1 130 ? 1.755 16.797 4.465 1 98.88 130 VAL A N 1
ATOM 1010 C CA . VAL A 1 130 ? 0.641 17.734 4.562 1 98.88 130 VAL A CA 1
ATOM 1011 C C . VAL A 1 130 ? 1.031 18.922 5.453 1 98.88 130 VAL A C 1
ATOM 1013 O O . VAL A 1 130 ? 1.35 18.734 6.629 1 98.88 130 VAL A O 1
ATOM 1016 N N . ILE A 1 131 ? 1.013 20.078 4.875 1 98.69 131 ILE A N 1
ATOM 1017 C CA . ILE A 1 131 ? 1.323 21.297 5.609 1 98.69 131 ILE A CA 1
ATOM 1018 C C . ILE A 1 131 ? 0.03 22.016 5.996 1 98.69 131 ILE A C 1
ATOM 1020 O O . ILE A 1 131 ? -0.834 22.25 5.148 1 98.69 131 ILE A O 1
ATOM 1024 N N . VAL A 1 132 ? -0.096 22.297 7.227 1 98.19 132 VAL A N 1
ATOM 1025 C CA . VAL A 1 132 ? -1.266 22.984 7.762 1 98.19 132 VAL A CA 1
ATOM 1026 C C . VAL A 1 132 ? -0.845 24.328 8.367 1 98.19 132 VAL A C 1
ATOM 1028 O O . VAL A 1 132 ? -0.014 24.359 9.281 1 98.19 132 VAL A O 1
ATOM 1031 N N . GLU A 1 133 ? -1.506 25.312 7.891 1 96.06 133 GLU A N 1
ATOM 1032 C CA . GLU A 1 133 ? -1.163 26.672 8.336 1 96.06 133 GLU A CA 1
ATOM 1033 C C . GLU A 1 133 ? -2.043 27.094 9.5 1 96.06 133 GLU A C 1
ATOM 1035 O O . GLU A 1 133 ? -3.207 26.703 9.594 1 96.06 133 GLU A O 1
ATOM 1040 N N . ASP A 1 134 ? -1.49 27.859 10.367 1 91.19 134 ASP A N 1
ATOM 1041 C CA . ASP A 1 134 ? -2.186 28.688 11.352 1 91.19 134 ASP A CA 1
ATOM 1042 C C . ASP A 1 134 ? -3.029 27.828 12.289 1 91.19 134 ASP A C 1
ATOM 1044 O O . ASP A 1 134 ? -4.207 28.109 12.508 1 91.19 134 ASP A O 1
ATOM 1048 N N . ILE A 1 135 ? -2.461 26.797 12.641 1 87.06 135 ILE A N 1
ATOM 1049 C CA . ILE A 1 135 ? -3.102 26.062 13.734 1 87.06 135 ILE A CA 1
ATOM 1050 C C . ILE A 1 135 ? -2.98 26.859 15.031 1 87.06 135 ILE A C 1
ATOM 1052 O O . ILE A 1 135 ? -1.887 27.297 15.398 1 87.06 135 ILE A O 1
ATOM 1056 N N . ASP A 1 136 ? -4.102 27.047 15.609 1 82.19 136 ASP A N 1
ATOM 1057 C CA . ASP A 1 136 ? -4.152 27.938 16.766 1 82.19 136 ASP A CA 1
ATOM 1058 C C . ASP A 1 136 ? -3.102 27.531 17.812 1 82.19 136 ASP A C 1
ATOM 1060 O O . ASP A 1 136 ? -3.039 26.375 18.219 1 82.19 136 ASP A O 1
ATOM 1064 N N . GLU A 1 137 ? -2.262 28.453 18.234 1 81.31 137 GLU A N 1
ATOM 1065 C CA . GLU A 1 137 ? -1.249 28.391 19.281 1 81.31 137 GLU A CA 1
ATOM 1066 C C . GLU A 1 137 ? -0.113 27.453 18.906 1 81.31 137 GLU A C 1
ATOM 1068 O O . GLU A 1 137 ? 0.796 27.203 19.703 1 81.31 137 GLU A O 1
ATOM 1073 N N . ILE A 1 138 ? -0.187 26.859 17.75 1 84.5 138 ILE A N 1
ATOM 1074 C CA . ILE A 1 138 ? 0.844 25.906 17.359 1 84.5 138 ILE A CA 1
ATOM 1075 C C . ILE A 1 138 ? 1.637 26.469 16.172 1 84.5 138 ILE A C 1
ATOM 1077 O O . ILE A 1 138 ? 2.863 26.344 16.125 1 84.5 138 ILE A O 1
ATOM 1081 N N . GLY A 1 139 ? 0.948 27.125 15.242 1 93.5 139 GLY A N 1
ATOM 1082 C CA . GLY A 1 139 ? 1.595 27.641 14.047 1 93.5 139 GLY A CA 1
ATOM 1083 C C . GLY A 1 139 ? 1.507 26.703 12.859 1 93.5 139 GLY A C 1
ATOM 1084 O O . GLY A 1 139 ? 0.417 26.25 12.5 1 93.5 139 GLY A O 1
ATOM 1085 N N . ARG A 1 140 ? 2.615 26.547 12.211 1 96.88 140 ARG A N 1
ATOM 1086 C CA . ARG A 1 140 ? 2.643 25.703 11.031 1 96.88 140 ARG A CA 1
ATOM 1087 C C . ARG A 1 140 ? 2.992 24.266 11.391 1 96.88 140 ARG A C 1
ATOM 1089 O O . ARG A 1 140 ? 4.02 24.016 12.031 1 96.88 140 ARG A O 1
ATOM 1096 N N . VAL A 1 141 ? 2.113 23.344 11.008 1 98.06 141 VAL A N 1
ATOM 1097 C CA . VAL A 1 141 ? 2.303 21.938 11.32 1 98.06 141 VAL A CA 1
ATOM 1098 C C . VAL A 1 141 ? 2.521 21.141 10.031 1 98.06 141 VAL A C 1
ATOM 1100 O O . VAL A 1 141 ? 1.867 21.406 9.016 1 98.06 141 VAL A O 1
ATOM 1103 N N . ALA A 1 142 ? 3.453 20.203 10.109 1 98.81 142 ALA A N 1
ATOM 1104 C CA . ALA A 1 142 ? 3.645 19.25 9.016 1 98.81 142 ALA A CA 1
ATOM 1105 C C . ALA A 1 142 ? 3.322 17.828 9.461 1 98.81 142 ALA A C 1
ATOM 1107 O O . ALA A 1 142 ? 3.875 17.344 10.453 1 98.81 142 ALA A O 1
ATOM 1108 N N . ILE A 1 143 ? 2.385 17.172 8.844 1 98.88 143 ILE A N 1
ATOM 1109 C CA . ILE A 1 143 ? 2.148 15.734 8.969 1 98.88 143 ILE A CA 1
ATOM 1110 C C . ILE A 1 143 ? 2.924 14.992 7.883 1 98.88 143 ILE A C 1
ATOM 1112 O O . ILE A 1 143 ? 2.6 15.086 6.699 1 98.88 143 ILE A O 1
ATOM 1116 N N . VAL A 1 144 ? 3.922 14.141 8.281 1 98.94 144 VAL A N 1
ATOM 1117 C CA . VAL A 1 144 ? 4.988 13.891 7.316 1 98.94 144 VAL A CA 1
ATOM 1118 C C . VAL A 1 144 ? 5.168 12.391 7.109 1 98.94 144 VAL A C 1
ATOM 1120 O O . VAL A 1 144 ? 6.137 11.953 6.488 1 98.94 144 VAL A O 1
ATOM 1123 N N . GLY A 1 145 ? 4.285 11.586 7.645 1 98.69 145 GLY A N 1
ATOM 1124 C CA . GLY A 1 145 ? 4.473 10.148 7.531 1 98.69 145 GLY A CA 1
ATOM 1125 C C . GLY A 1 145 ? 5.844 9.688 7.988 1 98.69 145 GLY A C 1
ATOM 1126 O O . GLY A 1 145 ? 6.312 10.086 9.055 1 98.69 145 GLY A O 1
ATOM 1127 N N . ASP A 1 146 ? 6.48 8.867 7.199 1 98.38 146 ASP A N 1
ATOM 1128 C CA . ASP A 1 146 ? 7.711 8.211 7.637 1 98.38 146 ASP A CA 1
ATOM 1129 C C . ASP A 1 146 ? 8.938 9.047 7.281 1 98.38 146 ASP A C 1
ATOM 1131 O O . ASP A 1 146 ? 10.07 8.57 7.391 1 98.38 146 ASP A O 1
ATOM 1135 N N . LEU A 1 147 ? 8.68 10.25 6.746 1 98.69 147 LEU A N 1
ATOM 1136 C CA . LEU A 1 147 ? 9.805 11.164 6.629 1 98.69 147 LEU A CA 1
ATOM 1137 C C . LEU A 1 147 ? 10.539 11.297 7.957 1 98.69 147 LEU A C 1
ATOM 1139 O O . LEU A 1 147 ? 11.773 11.32 7.992 1 98.69 147 LEU A O 1
ATOM 1143 N N . PHE A 1 148 ? 9.781 11.461 8.945 1 98.62 148 PHE A N 1
ATOM 1144 C CA . PHE A 1 148 ? 10.219 11.258 10.32 1 98.62 148 PHE A CA 1
ATOM 1145 C C . PHE A 1 148 ? 9.531 10.047 10.938 1 98.62 148 PHE A C 1
ATOM 1147 O O . PHE A 1 148 ? 8.297 9.953 10.922 1 98.62 148 PHE A O 1
ATOM 1154 N N . GLU A 1 149 ? 10.344 9.133 11.461 1 98 149 GLU A N 1
ATOM 1155 C CA . GLU A 1 149 ? 9.766 7.973 12.141 1 98 149 GLU A CA 1
ATOM 1156 C C . GLU A 1 149 ? 9.102 8.383 13.453 1 98 149 GLU A C 1
ATOM 1158 O O . GLU A 1 149 ? 7.988 7.945 13.75 1 98 149 GLU A O 1
ATOM 1163 N N . CYS A 1 150 ? 9.773 9.109 14.211 1 98.19 150 CYS A N 1
ATOM 1164 C CA . CYS A 1 150 ? 9.414 9.641 1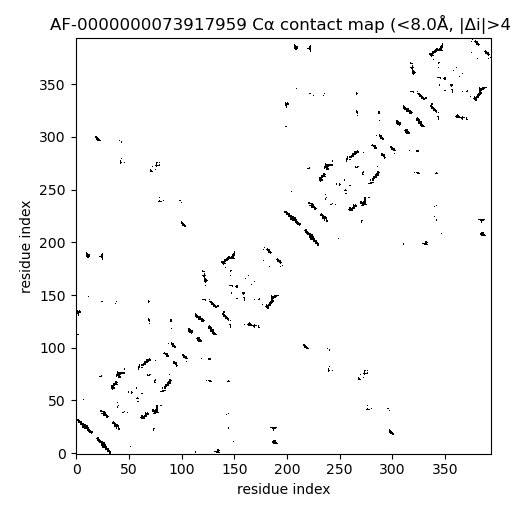5.523 1 98.19 150 CYS A CA 1
ATOM 1165 C C . CYS A 1 150 ? 10.383 10.734 15.953 1 98.19 150 CYS A C 1
ATOM 1167 O O . CYS A 1 150 ? 11.336 11.039 15.242 1 98.19 150 CYS A O 1
ATOM 1169 N N . GLU A 1 151 ? 10.086 11.32 17.047 1 97.88 151 GLU A N 1
ATOM 1170 C CA . GLU A 1 151 ? 10.93 12.414 17.516 1 97.88 151 GLU A CA 1
ATOM 1171 C C . GLU A 1 151 ? 12.352 11.938 17.781 1 97.88 151 GLU A C 1
ATOM 1173 O O . GLU A 1 151 ? 13.32 12.648 17.516 1 97.88 151 GLU A O 1
ATOM 1178 N N . GLU A 1 152 ? 12.547 10.734 18.25 1 97.06 152 GLU A N 1
ATOM 1179 C CA . GLU A 1 152 ? 13.836 10.172 18.656 1 97.06 152 GLU A CA 1
ATOM 1180 C C . GLU A 1 152 ? 14.781 10.055 17.453 1 97.06 152 GLU A C 1
ATOM 1182 O O . GLU A 1 152 ? 15.992 9.938 17.641 1 97.06 152 GLU A O 1
ATOM 1187 N N . ASP A 1 153 ? 14.164 10.133 16.266 1 95.62 153 ASP A N 1
ATOM 1188 C CA . ASP A 1 153 ? 15.039 9.891 15.117 1 95.62 153 ASP A CA 1
ATOM 1189 C C . ASP A 1 153 ? 15.805 11.156 14.734 1 95.62 153 ASP A C 1
ATOM 1191 O O . ASP A 1 153 ? 16.656 11.125 13.844 1 95.62 153 ASP A O 1
ATOM 1195 N N . ILE A 1 154 ? 15.539 12.266 15.398 1 95.44 154 ILE A N 1
ATOM 1196 C CA . ILE A 1 154 ? 16.328 13.484 15.273 1 95.44 154 ILE A CA 1
ATOM 1197 C C . ILE A 1 154 ? 17.719 13.266 15.852 1 95.44 154 ILE A C 1
ATOM 1199 O O . ILE A 1 154 ? 18.719 13.688 15.258 1 95.44 154 ILE A O 1
ATOM 1203 N N . ILE A 1 155 ? 17.781 12.531 16.922 1 95.38 155 ILE A N 1
ATOM 1204 C CA . ILE A 1 155 ? 19.047 12.297 17.625 1 95.38 155 ILE A CA 1
ATOM 1205 C C . ILE A 1 155 ? 19.688 11.016 17.094 1 95.38 155 ILE A C 1
ATOM 1207 O O . ILE A 1 155 ? 20.906 10.898 17.031 1 95.38 155 ILE A O 1
ATOM 1211 N N . ASP A 1 156 ? 18.906 10.047 16.75 1 96.88 156 ASP A N 1
ATOM 1212 C CA . ASP A 1 156 ? 19.391 8.766 16.25 1 96.88 156 ASP A CA 1
ATOM 1213 C C . ASP A 1 156 ? 18.938 8.531 14.805 1 96.88 156 ASP A C 1
ATOM 1215 O O . ASP A 1 156 ? 17.953 7.848 14.57 1 96.88 156 ASP A O 1
ATOM 1219 N N . PRO A 1 157 ? 19.719 8.914 13.891 1 96.69 157 PRO A N 1
ATOM 1220 C CA . PRO A 1 157 ? 19.328 8.82 12.477 1 96.69 157 PRO A CA 1
ATOM 1221 C C . PRO A 1 157 ? 19.188 7.383 11.992 1 96.69 157 PRO A C 1
ATOM 1223 O O . PRO A 1 157 ? 18.594 7.137 10.945 1 96.69 157 PRO A O 1
ATOM 1226 N N . SER A 1 158 ? 19.734 6.441 12.711 1 95.94 158 SER A N 1
ATOM 1227 C CA . SER A 1 158 ? 19.625 5.055 12.281 1 95.94 158 SER A CA 1
ATOM 1228 C C . SER A 1 158 ? 18.172 4.59 12.273 1 95.94 158 SER A C 1
ATOM 1230 O O . SER A 1 158 ? 17.812 3.688 11.516 1 95.94 158 SER A O 1
ATOM 1232 N N . LEU A 1 159 ? 17.312 5.199 13.008 1 94.75 159 LEU A N 1
ATOM 1233 C CA . LEU A 1 159 ? 15.906 4.828 13.148 1 94.75 159 LEU A CA 1
ATOM 1234 C C . LEU A 1 159 ? 15.156 5.059 11.844 1 94.75 159 LEU A C 1
ATOM 1236 O O . LEU A 1 159 ? 14.164 4.375 11.57 1 94.75 159 LEU A O 1
ATOM 1240 N N . TRP A 1 160 ? 15.656 6.004 11.047 1 96.31 160 TRP A N 1
ATOM 1241 C CA . TRP A 1 160 ? 14.945 6.238 9.789 1 96.31 160 TRP A CA 1
ATOM 1242 C C . TRP A 1 160 ? 15.797 5.832 8.594 1 96.31 160 TRP A C 1
ATOM 1244 O O . TRP A 1 160 ? 15.273 5.469 7.543 1 96.31 160 TRP A O 1
ATOM 1254 N N . GLN A 1 161 ? 17.078 5.824 8.75 1 97.06 161 GLN A N 1
ATOM 1255 C CA . GLN A 1 161 ? 17.969 5.531 7.637 1 97.06 161 GLN A CA 1
ATOM 1256 C C . GLN A 1 161 ? 17.859 4.07 7.211 1 97.06 161 GLN A C 1
ATOM 1258 O O . GLN A 1 161 ? 18 3.75 6.027 1 97.06 161 GLN A O 1
ATOM 1263 N N . SER A 1 162 ? 17.594 3.191 8.18 1 90.44 162 SER A N 1
ATOM 1264 C CA . SER A 1 162 ? 17.547 1.759 7.906 1 90.44 162 SER A CA 1
ATOM 1265 C C . SER A 1 162 ? 16.359 1.415 7 1 90.44 162 SER A C 1
ATOM 1267 O O . SER A 1 162 ? 16.391 0.392 6.312 1 90.44 162 SER A O 1
ATOM 1269 N N . SER A 1 163 ? 15.391 2.225 6.926 1 91.19 163 SER A N 1
ATOM 1270 C CA . SER A 1 163 ? 14.203 1.94 6.129 1 91.19 163 SER A CA 1
ATOM 1271 C C . SER A 1 163 ? 14.062 2.924 4.969 1 91.19 163 SER A C 1
ATOM 1273 O O . SER A 1 163 ? 13.039 2.951 4.293 1 91.19 163 SER A O 1
ATOM 1275 N N . SER A 1 164 ? 15.062 3.668 4.762 1 95.94 164 SER A N 1
ATOM 1276 C CA . SER A 1 164 ? 15.023 4.695 3.727 1 95.94 164 SER A CA 1
ATOM 1277 C C . SER A 1 164 ? 15.359 4.113 2.359 1 95.94 164 SER A C 1
ATOM 1279 O O . SER A 1 164 ? 16.281 3.301 2.234 1 95.94 164 SER A O 1
ATOM 1281 N N . ASN A 1 165 ? 14.625 4.492 1.385 1 92.44 165 ASN A N 1
ATOM 1282 C CA . ASN A 1 165 ? 15 4.141 0.019 1 92.44 165 ASN A CA 1
ATOM 1283 C C . ASN A 1 165 ? 16.203 4.953 -0.459 1 92.44 165 ASN A C 1
ATOM 1285 O O . ASN A 1 165 ? 16.984 4.484 -1.286 1 92.44 165 ASN A O 1
ATOM 1289 N N . ASN A 1 166 ? 16.25 6.18 -0.064 1 95.62 166 ASN A N 1
ATOM 1290 C CA . ASN A 1 166 ? 17.328 7.102 -0.421 1 95.62 166 ASN A CA 1
ATOM 1291 C C . ASN A 1 166 ? 17.641 8.062 0.719 1 95.62 166 ASN A C 1
ATOM 1293 O O . ASN A 1 166 ? 17 9.102 0.857 1 95.62 166 ASN A O 1
ATOM 1297 N N . VAL A 1 167 ? 18.656 7.793 1.438 1 98 167 VAL A N 1
ATOM 1298 C CA . VAL A 1 167 ? 19 8.492 2.674 1 98 167 VAL A CA 1
ATOM 1299 C C . VAL A 1 167 ? 19.312 9.953 2.373 1 98 167 VAL A C 1
ATOM 1301 O O . VAL A 1 167 ? 18.859 10.852 3.082 1 98 167 VAL A O 1
ATOM 1304 N N . SER A 1 168 ? 20.031 10.172 1.315 1 98.38 168 SER A N 1
ATOM 1305 C CA . SER A 1 168 ? 20.406 11.547 0.979 1 98.38 168 SER A CA 1
ATOM 1306 C C . SER A 1 168 ? 19.188 12.391 0.646 1 98.38 168 SER A C 1
ATOM 1308 O O . SER A 1 168 ? 19.047 13.516 1.121 1 98.38 168 SER A O 1
ATOM 1310 N N . THR A 1 169 ? 18.328 11.844 -0.112 1 98.31 169 THR A N 1
ATOM 1311 C CA . THR A 1 169 ? 17.094 12.539 -0.49 1 98.31 169 THR A CA 1
ATOM 1312 C C . THR A 1 169 ? 16.219 12.773 0.729 1 98.31 169 THR A C 1
ATOM 1314 O O . THR A 1 169 ? 15.664 13.867 0.904 1 98.31 169 THR A O 1
ATOM 1317 N N . GLN A 1 170 ? 16.109 11.805 1.553 1 98.56 170 GLN A N 1
ATOM 1318 C CA . GLN A 1 170 ? 15.281 11.93 2.744 1 98.56 170 GLN A CA 1
ATOM 1319 C C . GLN A 1 170 ? 15.844 12.984 3.699 1 98.56 170 GLN A C 1
ATOM 1321 O O . GLN A 1 170 ? 15.086 13.727 4.328 1 98.56 170 GLN A O 1
ATOM 1326 N N . GLN A 1 171 ? 17.094 12.969 3.799 1 98.56 171 GLN A N 1
ATOM 1327 C CA . GLN A 1 171 ? 17.734 13.977 4.645 1 98.56 171 GLN A CA 1
ATOM 1328 C C . GLN A 1 171 ? 17.391 15.383 4.164 1 98.56 171 GLN A C 1
ATOM 1330 O O . GLN A 1 171 ? 17.125 16.266 4.973 1 98.56 171 GLN A O 1
ATOM 1335 N N . LYS A 1 172 ? 17.484 15.602 2.855 1 98.62 172 LYS A N 1
ATOM 1336 C CA . LYS A 1 172 ? 17.125 16.906 2.293 1 98.62 172 LYS A CA 1
ATOM 1337 C C . LYS A 1 172 ? 15.68 17.266 2.602 1 98.62 172 LYS A C 1
ATOM 1339 O O . LYS A 1 172 ? 15.391 18.391 2.998 1 98.62 172 LYS A O 1
ATOM 1344 N N . SER A 1 173 ? 14.805 16.344 2.436 1 98.81 173 SER A N 1
ATOM 1345 C CA . SER A 1 173 ? 13.391 16.562 2.736 1 98.81 173 SER A CA 1
ATOM 1346 C C . SER A 1 173 ? 13.18 16.859 4.215 1 98.81 173 SER A C 1
ATOM 1348 O O . SER A 1 173 ? 12.398 17.75 4.566 1 98.81 173 SER A O 1
ATOM 1350 N N . ARG A 1 174 ? 13.844 16.125 5.078 1 98.62 174 ARG A N 1
ATOM 1351 C CA . ARG A 1 174 ? 13.758 16.328 6.52 1 98.62 174 ARG A CA 1
ATOM 1352 C C . ARG A 1 174 ? 14.203 17.75 6.898 1 98.62 174 ARG A C 1
ATOM 1354 O O . ARG A 1 174 ? 13.523 18.422 7.672 1 98.62 174 ARG A O 1
ATOM 1361 N N . ARG A 1 175 ? 15.289 18.141 6.352 1 98.06 175 ARG A N 1
ATOM 1362 C CA . ARG A 1 175 ? 15.812 19.469 6.652 1 98.06 175 ARG A CA 1
ATOM 1363 C C . ARG A 1 175 ? 14.836 20.547 6.203 1 98.06 175 ARG A C 1
ATOM 1365 O O . ARG A 1 175 ? 14.586 21.516 6.934 1 98.06 175 ARG A O 1
ATOM 1372 N N . PHE A 1 176 ? 14.359 20.375 5.043 1 98.56 176 PHE A N 1
ATOM 1373 C CA . PHE A 1 176 ? 13.406 21.328 4.512 1 98.56 176 PHE A CA 1
ATOM 1374 C C . PHE A 1 176 ? 12.211 21.484 5.449 1 98.56 176 PHE A C 1
ATOM 1376 O O . PHE A 1 176 ? 11.828 22.609 5.805 1 98.56 176 PHE A O 1
ATOM 1383 N N . ILE A 1 177 ? 11.625 20.406 5.855 1 98.62 177 ILE A N 1
ATOM 1384 C CA . ILE A 1 177 ? 10.461 20.422 6.746 1 98.62 177 ILE A CA 1
ATOM 1385 C C . ILE A 1 177 ? 10.852 21.031 8.086 1 98.62 177 ILE A C 1
ATOM 1387 O O . ILE A 1 177 ? 10.172 21.938 8.586 1 98.62 177 ILE A O 1
ATOM 1391 N N . PHE A 1 178 ? 11.898 20.531 8.586 1 97.81 178 PHE A N 1
ATOM 1392 C CA . PHE A 1 178 ? 12.344 20.953 9.906 1 97.81 178 PHE A CA 1
ATOM 1393 C C . PHE A 1 178 ? 12.531 22.469 9.953 1 97.81 178 PHE A C 1
ATOM 1395 O O . PHE A 1 178 ? 12.156 23.109 10.93 1 97.81 178 PHE A O 1
ATOM 1402 N N . ASP A 1 179 ? 13.039 23.047 8.93 1 97.56 179 ASP A N 1
ATOM 1403 C CA . ASP A 1 179 ? 13.375 24.469 8.875 1 97.56 179 ASP A CA 1
ATOM 1404 C C . ASP A 1 179 ? 12.125 25.312 8.656 1 97.56 179 ASP A C 1
ATOM 1406 O O . ASP A 1 179 ? 12.156 26.531 8.844 1 97.56 179 ASP A O 1
ATOM 1410 N N . ASN A 1 180 ? 11.008 24.703 8.336 1 97.69 180 ASN A N 1
ATOM 1411 C CA . ASN A 1 180 ? 9.922 25.531 7.836 1 97.69 180 ASN A CA 1
ATOM 1412 C C . ASN A 1 180 ? 8.633 25.312 8.633 1 97.69 180 ASN A C 1
ATOM 1414 O O . ASN A 1 180 ? 7.586 25.844 8.281 1 97.69 180 ASN A O 1
ATOM 1418 N N . VAL A 1 181 ? 8.719 24.547 9.664 1 97.88 181 VAL A N 1
ATOM 1419 C CA . VAL A 1 181 ? 7.484 24.312 10.406 1 97.88 181 VAL A CA 1
ATOM 1420 C C . VAL A 1 181 ? 7.75 24.453 11.898 1 97.88 181 VAL A C 1
ATOM 1422 O O . VAL A 1 181 ? 8.906 24.5 12.336 1 97.88 181 VAL A O 1
ATOM 1425 N N . ASP A 1 182 ? 6.668 24.516 12.664 1 97.5 182 ASP A N 1
ATOM 1426 C CA . ASP A 1 182 ? 6.766 24.641 14.109 1 97.5 182 ASP A CA 1
ATOM 1427 C C . ASP A 1 182 ? 6.551 23.297 14.797 1 97.5 182 ASP A C 1
ATOM 1429 O O . ASP A 1 182 ? 7.07 23.062 15.891 1 97.5 182 ASP A O 1
ATOM 1433 N N . TYR A 1 183 ? 5.742 22.422 14.195 1 97.56 183 TYR A N 1
ATOM 1434 C CA . TYR A 1 183 ? 5.414 21.109 14.734 1 97.56 183 TYR A CA 1
ATOM 1435 C C . TYR A 1 183 ? 5.441 20.047 13.641 1 97.56 183 TYR A C 1
ATOM 1437 O O . TYR A 1 183 ? 5.109 20.328 12.484 1 97.56 183 TYR A O 1
ATOM 1445 N N . ILE A 1 184 ? 5.844 18.906 14.07 1 98.62 184 ILE A N 1
ATOM 1446 C CA . ILE A 1 184 ? 5.891 17.766 13.148 1 98.62 184 ILE A CA 1
ATOM 1447 C C . ILE A 1 184 ? 5.07 16.609 13.711 1 98.62 184 ILE A C 1
ATOM 1449 O O . ILE A 1 184 ? 5.18 16.281 14.898 1 98.62 184 ILE A O 1
ATOM 1453 N N . VAL A 1 185 ? 4.164 16.062 12.945 1 98.81 185 VAL A N 1
ATOM 1454 C CA . VAL A 1 185 ? 3.502 14.797 13.219 1 98.81 185 VAL A CA 1
ATOM 1455 C C . VAL A 1 185 ? 4.188 13.672 12.438 1 98.81 185 VAL A C 1
ATOM 1457 O O . VAL A 1 185 ? 4.047 13.586 11.219 1 98.81 185 VAL A O 1
ATOM 1460 N N . PRO A 1 186 ? 4.895 12.797 13.117 1 98.88 186 PRO A N 1
ATOM 1461 C CA . PRO A 1 186 ? 5.656 11.742 12.438 1 98.88 186 PRO A CA 1
ATOM 1462 C C . PRO A 1 186 ? 4.809 10.516 12.117 1 98.88 186 PRO A C 1
ATOM 1464 O O . PRO A 1 186 ? 3.631 10.461 12.477 1 98.88 186 PRO A O 1
ATOM 1467 N N . GLY A 1 187 ? 5.418 9.602 11.414 1 98.75 187 GLY A N 1
ATOM 1468 C CA . GLY A 1 187 ? 4.707 8.414 10.969 1 98.75 187 GLY A CA 1
ATOM 1469 C C . GLY A 1 187 ? 4.441 7.426 12.086 1 98.75 187 GLY A C 1
ATOM 1470 O O . GLY A 1 187 ? 3.424 6.73 12.078 1 98.75 187 GLY A O 1
ATOM 1471 N N . HIS A 1 188 ? 5.355 7.367 12.953 1 98.44 188 HIS A N 1
ATOM 1472 C CA . HIS A 1 188 ? 5.281 6.316 13.961 1 98.44 188 HIS A CA 1
ATOM 1473 C C . HIS A 1 188 ? 5.668 6.844 15.344 1 98.44 188 HIS A C 1
ATOM 1475 O O . HIS A 1 188 ? 6.492 6.242 16.031 1 98.44 188 HIS A O 1
ATOM 1481 N N . GLY A 1 189 ? 4.945 7.922 15.75 1 98.5 189 GLY A N 1
ATOM 1482 C CA . GLY A 1 189 ? 5.176 8.539 17.047 1 98.5 189 GLY A CA 1
ATOM 1483 C C . GLY A 1 189 ? 4.281 9.734 17.312 1 98.5 189 GLY A C 1
ATOM 1484 O O . GLY A 1 189 ? 3.453 10.094 16.469 1 98.5 189 GLY A O 1
ATOM 1485 N N . ALA A 1 190 ? 4.453 10.359 18.469 1 98.44 190 ALA A N 1
ATOM 1486 C CA . ALA A 1 190 ? 3.691 11.539 18.844 1 98.44 190 ALA A CA 1
ATOM 1487 C C . ALA A 1 190 ? 4.191 12.781 18.109 1 98.44 190 ALA A C 1
ATOM 1489 O O . ALA A 1 190 ? 5.375 12.875 17.766 1 98.44 190 ALA A O 1
ATOM 1490 N N . ALA A 1 191 ? 3.287 13.656 17.922 1 98.12 191 ALA A N 1
ATOM 1491 C CA . ALA A 1 191 ? 3.672 14.961 17.406 1 98.12 191 ALA A CA 1
ATOM 1492 C C . ALA A 1 191 ? 4.684 15.641 18.328 1 98.12 191 ALA A C 1
ATOM 1494 O O . ALA A 1 191 ? 4.66 15.445 19.531 1 98.12 191 ALA A O 1
ATOM 1495 N N . PHE A 1 192 ? 5.59 16.453 17.688 1 97.94 192 PHE A N 1
ATOM 1496 C CA . PHE A 1 192 ? 6.594 17.109 18.516 1 97.94 192 PHE A CA 1
ATOM 1497 C C . PHE A 1 192 ? 6.918 18.5 17.969 1 97.94 192 PHE A C 1
ATOM 1499 O O . PHE A 1 192 ? 6.777 18.75 16.766 1 97.94 192 PHE A O 1
ATOM 1506 N N . LYS A 1 193 ? 7.309 19.391 18.797 1 97.12 193 LYS A N 1
ATOM 1507 C CA . LYS A 1 193 ? 7.715 20.75 18.438 1 97.12 193 LYS A CA 1
ATOM 1508 C C . LYS A 1 193 ? 9.109 20.766 17.828 1 97.12 193 LYS A C 1
ATOM 1510 O O . LYS A 1 193 ? 10.008 20.062 18.297 1 97.12 193 LYS A O 1
ATOM 1515 N N . VAL A 1 194 ? 9.234 21.547 16.766 1 96.12 194 VAL A N 1
ATOM 1516 C CA . VAL A 1 194 ? 10.555 21.734 16.156 1 96.12 194 VAL A CA 1
ATOM 1517 C C . VAL A 1 194 ? 11.359 22.734 16.984 1 96.12 194 VAL A C 1
ATOM 1519 O O . VAL A 1 194 ? 10.922 23.875 17.188 1 96.12 194 VAL A O 1
ATOM 1522 N N . THR A 1 195 ? 12.406 22.328 17.516 1 89.38 195 THR A N 1
ATOM 1523 C CA . THR A 1 195 ? 13.297 23.219 18.266 1 89.38 195 THR A CA 1
ATOM 1524 C C . THR A 1 195 ? 14.523 23.578 17.422 1 89.38 195 THR A C 1
ATOM 1526 O O . THR A 1 195 ? 15.352 22.703 17.125 1 89.38 195 THR A O 1
ATOM 1529 N N . LYS A 1 196 ? 14.406 24.797 16.891 1 76.31 196 LYS A N 1
ATOM 1530 C CA . LYS A 1 196 ? 15.508 25.281 16.062 1 76.31 196 LYS A CA 1
ATOM 1531 C C . LYS A 1 196 ? 16.641 25.859 16.922 1 76.31 196 LYS A C 1
ATOM 1533 O O . LYS A 1 196 ? 16.391 26.438 17.984 1 76.31 196 LYS A O 1
ATOM 1538 N N . GLY A 1 197 ? 17.812 25.297 17.047 1 60.22 197 GLY A N 1
ATOM 1539 C CA . GLY A 1 197 ? 18.922 25.875 17.781 1 60.22 197 GLY A CA 1
ATOM 1540 C C . GLY A 1 197 ? 19.203 27.312 17.375 1 60.22 197 GLY A C 1
ATOM 1541 O O . GLY A 1 197 ? 18.797 27.766 16.297 1 60.22 197 GLY A O 1
ATOM 1542 N N . MET B 1 1 ? -1.647 -33.312 -3.584 1 61.25 1 MET B N 1
ATOM 1543 C CA . MET B 1 1 ? -2.801 -32.812 -4.336 1 61.25 1 MET B CA 1
ATOM 1544 C C . MET B 1 1 ? -2.465 -31.516 -5.066 1 61.25 1 MET B C 1
ATOM 1546 O O . MET B 1 1 ? -1.728 -30.688 -4.543 1 61.25 1 MET B O 1
ATOM 1550 N N . LEU B 1 2 ? -2.857 -31.375 -6.453 1 85.44 2 LEU B N 1
ATOM 1551 C CA . LEU B 1 2 ? -2.541 -30.422 -7.512 1 85.44 2 LEU B CA 1
ATOM 1552 C C . LEU B 1 2 ? -3.324 -29.125 -7.332 1 85.44 2 LEU B C 1
ATOM 1554 O O . LEU B 1 2 ? -4.414 -29.125 -6.75 1 85.44 2 LEU B O 1
ATOM 1558 N N . TYR B 1 3 ? -2.713 -28.078 -7.406 1 94.94 3 TYR B N 1
ATOM 1559 C CA . TYR B 1 3 ? -3.396 -26.797 -7.406 1 94.94 3 TYR B CA 1
ATOM 1560 C C . TYR B 1 3 ? -4.004 -26.5 -8.773 1 94.94 3 TYR B C 1
ATOM 1562 O O . TYR B 1 3 ? -3.496 -26.969 -9.797 1 94.94 3 TYR B O 1
ATOM 1570 N N . SER B 1 4 ? -5.164 -25.906 -8.734 1 96.31 4 SER B N 1
ATOM 1571 C CA . SER B 1 4 ? -5.656 -25.203 -9.922 1 96.31 4 SER B CA 1
ATOM 1572 C C . SER B 1 4 ? -5.523 -23.703 -9.773 1 96.31 4 SER B C 1
ATOM 1574 O O . SER B 1 4 ? -5.559 -23.172 -8.656 1 96.31 4 SER B O 1
ATOM 1576 N N . ILE B 1 5 ? -5.336 -23.047 -10.883 1 96.81 5 ILE B N 1
ATOM 1577 C CA . ILE B 1 5 ? -5.242 -21.594 -10.891 1 96.81 5 ILE B CA 1
ATOM 1578 C C . ILE B 1 5 ? -6.496 -21 -11.531 1 96.81 5 ILE B C 1
ATOM 1580 O O . ILE B 1 5 ? -6.867 -21.359 -12.648 1 96.81 5 ILE B O 1
ATOM 1584 N N . ASP B 1 6 ? -7.113 -20.141 -10.828 1 97.75 6 ASP B N 1
ATOM 1585 C CA . ASP B 1 6 ? -8.266 -19.375 -11.297 1 97.75 6 ASP B CA 1
ATOM 1586 C C . ASP B 1 6 ? -7.961 -17.875 -11.344 1 97.75 6 ASP B C 1
ATOM 1588 O O . ASP B 1 6 ? -7.816 -17.234 -10.297 1 97.75 6 ASP B O 1
ATOM 1592 N N . ILE B 1 7 ? -7.852 -17.359 -12.555 1 98.44 7 ILE B N 1
ATOM 1593 C CA . ILE B 1 7 ? -7.672 -15.914 -12.695 1 98.44 7 ILE B CA 1
ATOM 1594 C C . ILE B 1 7 ? -9.016 -15.203 -12.516 1 98.44 7 ILE B C 1
ATOM 1596 O O . ILE B 1 7 ? -9.852 -15.203 -13.422 1 98.44 7 ILE B O 1
ATOM 1600 N N . ILE B 1 8 ? -9.203 -14.594 -11.438 1 98.56 8 ILE B N 1
ATOM 1601 C CA . ILE B 1 8 ? -10.477 -13.945 -11.133 1 98.56 8 ILE B CA 1
ATOM 1602 C C . ILE B 1 8 ? -10.664 -12.727 -12.031 1 98.56 8 ILE B C 1
ATOM 1604 O O . ILE B 1 8 ? -11.773 -12.445 -12.484 1 98.56 8 ILE B O 1
ATOM 1608 N N . ARG B 1 9 ? -9.539 -12.031 -12.297 1 98.44 9 ARG B N 1
ATOM 1609 C CA . ARG B 1 9 ? -9.516 -10.883 -13.195 1 98.44 9 ARG B CA 1
ATOM 1610 C C . ARG B 1 9 ? -8.156 -10.734 -13.867 1 98.44 9 ARG B C 1
ATOM 1612 O O . ARG B 1 9 ? -7.121 -10.805 -13.203 1 98.44 9 ARG B O 1
ATOM 1619 N N . ASN B 1 10 ? -8.211 -10.57 -15.156 1 98.62 10 ASN B N 1
ATOM 1620 C CA . ASN B 1 10 ? -7.02 -10.062 -15.82 1 98.62 10 ASN B CA 1
ATOM 1621 C C . ASN B 1 10 ? -6.832 -8.562 -15.57 1 98.62 10 ASN B C 1
ATOM 1623 O O . ASN B 1 10 ? -7.777 -7.785 -15.711 1 98.62 10 ASN B O 1
ATOM 1627 N N . GLY B 1 11 ? -5.617 -8.195 -15.188 1 98.5 11 GLY B N 1
ATOM 1628 C CA . GLY B 1 11 ? -5.332 -6.785 -14.961 1 98.5 11 GLY B CA 1
ATOM 1629 C C . GLY B 1 11 ? -5.051 -6.016 -16.234 1 98.5 11 GLY B C 1
ATOM 1630 O O . GLY B 1 11 ? -5.062 -6.586 -17.328 1 98.5 11 GLY B O 1
ATOM 1631 N N . TRP B 1 12 ? -4.863 -4.699 -16.031 1 97.62 12 TRP B N 1
ATOM 1632 C CA . TRP B 1 12 ? -4.523 -3.828 -17.141 1 97.62 12 TRP B CA 1
ATOM 1633 C C . TRP B 1 12 ? -3.82 -2.564 -16.656 1 97.62 12 TRP B C 1
ATOM 1635 O O . TRP B 1 12 ? -3.852 -2.246 -15.469 1 97.62 12 TRP B O 1
ATOM 1645 N N . THR B 1 13 ? -3.068 -1.974 -17.484 1 94.69 13 THR B N 1
ATOM 1646 C CA . THR B 1 13 ? -2.602 -0.596 -17.391 1 94.69 13 THR B CA 1
ATOM 1647 C C . THR B 1 13 ? -2.803 0.145 -18.703 1 94.69 13 THR B C 1
ATOM 1649 O O . THR B 1 13 ? -2.369 -0.325 -19.766 1 94.69 13 THR B O 1
ATOM 1652 N N . LYS B 1 14 ? -3.535 1.196 -18.594 1 92.31 14 LYS B N 1
ATOM 1653 C CA . LYS B 1 14 ? -3.822 1.988 -19.797 1 92.31 14 LYS B CA 1
ATOM 1654 C C . LYS B 1 14 ? -3.652 3.48 -19.516 1 92.31 14 LYS B C 1
ATOM 1656 O O . LYS B 1 14 ? -4.113 3.982 -18.484 1 92.31 14 LYS B O 1
ATOM 1661 N N . ARG B 1 15 ? -2.945 4.066 -20.328 1 89.94 15 ARG B N 1
ATOM 1662 C CA . ARG B 1 15 ? -2.895 5.523 -20.297 1 89.94 15 ARG B CA 1
ATOM 1663 C C . ARG B 1 15 ? -4.137 6.137 -20.922 1 89.94 15 ARG B C 1
ATOM 1665 O O . ARG B 1 15 ? -4.461 5.84 -22.078 1 89.94 15 ARG B O 1
ATOM 1672 N N . ILE B 1 16 ? -4.855 6.93 -20.25 1 90.62 16 ILE B N 1
ATOM 1673 C CA . ILE B 1 16 ? -6.094 7.535 -20.719 1 90.62 16 ILE B CA 1
ATOM 1674 C C . ILE B 1 16 ? -5.797 8.906 -21.328 1 90.62 16 ILE B C 1
ATOM 1676 O O . ILE B 1 16 ? -6.383 9.273 -22.359 1 90.62 16 ILE B O 1
ATOM 1680 N N . SER B 1 17 ? -4.844 9.672 -20.688 1 88.38 17 SER B N 1
ATOM 1681 C CA . SER B 1 17 ? -4.316 10.953 -21.141 1 88.38 17 SER B CA 1
ATOM 1682 C C . SER B 1 17 ? -2.924 11.211 -20.578 1 88.38 17 SER B C 1
ATOM 1684 O O . SER B 1 17 ? -2.328 10.328 -19.953 1 88.38 17 SER B O 1
ATOM 1686 N N . SER B 1 18 ? -2.371 12.289 -20.891 1 84.75 18 SER B N 1
ATOM 1687 C CA . SER B 1 18 ? -0.988 12.57 -20.516 1 84.75 18 SER B CA 1
ATOM 1688 C C . SER B 1 18 ? -0.768 12.383 -19.016 1 84.75 18 SER B C 1
ATOM 1690 O O . SER B 1 18 ? 0.309 11.961 -18.594 1 84.75 18 SER B O 1
ATOM 1692 N N . HIS B 1 19 ? -1.758 12.57 -18.188 1 84.31 19 HIS B N 1
ATOM 1693 C CA . HIS B 1 19 ? -1.526 12.477 -16.75 1 84.31 19 HIS B CA 1
ATOM 1694 C C . HIS B 1 19 ? -2.58 11.609 -16.078 1 84.31 19 HIS B C 1
ATOM 1696 O O . HIS B 1 19 ? -2.73 11.641 -14.859 1 84.31 19 HIS B O 1
ATOM 1702 N N . TYR B 1 20 ? -3.229 10.859 -16.938 1 88.88 20 TYR B N 1
ATOM 1703 C CA . TYR B 1 20 ? -4.312 10.039 -16.406 1 88.88 20 TYR B CA 1
ATOM 1704 C C . TYR B 1 20 ? -4.168 8.594 -16.875 1 88.88 20 TYR B C 1
ATOM 1706 O O . TYR B 1 20 ? -3.939 8.328 -18.062 1 88.88 20 TYR B O 1
ATOM 1714 N N . PHE B 1 21 ? -4.262 7.746 -15.883 1 92.88 21 PHE B N 1
ATOM 1715 C CA . PHE B 1 21 ? -4.055 6.324 -16.141 1 92.88 21 PHE B CA 1
ATOM 1716 C C . PHE B 1 21 ? -5.207 5.5 -15.57 1 92.88 21 PHE B C 1
ATOM 1718 O O . PHE B 1 21 ? -5.898 5.938 -14.648 1 92.88 21 PHE B O 1
ATOM 1725 N N . SER B 1 22 ? -5.445 4.41 -16.141 1 94.38 22 SER B N 1
ATOM 1726 C CA . SER B 1 22 ? -6.289 3.348 -15.609 1 94.38 22 SER B CA 1
ATOM 1727 C C . SER B 1 22 ? -5.492 2.062 -15.398 1 94.38 22 SER B C 1
ATOM 1729 O O . SER B 1 22 ? -4.785 1.61 -16.297 1 94.38 22 SER B O 1
ATOM 1731 N N . SER B 1 23 ? -5.547 1.599 -14.203 1 95 23 SER B N 1
ATOM 1732 C CA . SER B 1 23 ? -4.75 0.413 -13.906 1 95 23 SER B CA 1
ATOM 1733 C C . SER B 1 23 ? -5.445 -0.474 -12.875 1 95 23 SER B C 1
ATOM 1735 O O . SER B 1 23 ? -6.086 0.026 -11.945 1 95 23 SER B O 1
ATOM 1737 N N . ALA B 1 24 ? -5.371 -1.721 -13.039 1 96.75 24 ALA B N 1
ATOM 1738 C CA . ALA B 1 24 ? -5.832 -2.75 -12.109 1 96.75 24 ALA B CA 1
ATOM 1739 C C . ALA B 1 24 ? -4.941 -3.988 -12.188 1 96.75 24 ALA B C 1
ATOM 1741 O O . ALA B 1 24 ? -4.5 -4.379 -13.266 1 96.75 24 ALA B O 1
ATOM 1742 N N . CYS B 1 25 ? -4.758 -4.578 -11.039 1 98.38 25 CYS B N 1
ATOM 1743 C CA . CYS B 1 25 ? -3.865 -5.73 -11.047 1 98.38 25 CYS B CA 1
ATOM 1744 C C . CYS B 1 25 ? -4.613 -6.996 -11.453 1 98.38 25 CYS B C 1
ATOM 1746 O O . CYS B 1 25 ? -5.844 -7.012 -11.477 1 98.38 25 CYS B O 1
ATOM 1748 N N . THR B 1 26 ? -3.867 -8 -11.891 1 98.88 26 THR B N 1
ATOM 1749 C CA . THR B 1 26 ? -4.398 -9.352 -12.047 1 98.88 26 THR B CA 1
ATOM 1750 C C . THR B 1 26 ? -4.648 -9.992 -10.68 1 98.88 26 THR B C 1
ATOM 1752 O O . THR B 1 26 ? -3.814 -9.883 -9.781 1 98.88 26 THR B O 1
ATOM 1755 N N . ILE B 1 27 ? -5.809 -10.562 -10.492 1 98.88 27 ILE B N 1
ATOM 1756 C CA . ILE B 1 27 ? -6.168 -11.242 -9.258 1 98.88 27 ILE B CA 1
ATOM 1757 C C . ILE B 1 27 ? -6.242 -12.75 -9.5 1 98.88 27 ILE B C 1
ATOM 1759 O O . ILE B 1 27 ? -7.012 -13.211 -10.344 1 98.88 27 ILE B O 1
ATOM 1763 N N . SER B 1 28 ? -5.449 -13.516 -8.719 1 98.81 28 SER B N 1
ATOM 1764 C CA . SER B 1 28 ? -5.367 -14.961 -8.93 1 98.81 28 SER B CA 1
ATOM 1765 C C . SER B 1 28 ? -5.793 -15.719 -7.676 1 98.81 28 SER B C 1
ATOM 1767 O O . SER B 1 28 ? -5.512 -15.289 -6.555 1 98.81 28 SER B O 1
ATOM 1769 N N . LEU B 1 29 ? -6.438 -16.828 -7.906 1 98.62 29 LEU B N 1
ATOM 1770 C CA . LEU B 1 29 ? -6.863 -17.75 -6.855 1 98.62 29 LEU B CA 1
ATOM 1771 C C . LEU B 1 29 ? -6.316 -19.156 -7.102 1 98.62 29 LEU B C 1
ATOM 1773 O O . LEU B 1 29 ? -6.523 -19.719 -8.172 1 98.62 29 LEU B O 1
ATOM 1777 N N . LEU B 1 30 ? -5.527 -19.625 -6.141 1 98 30 LEU B N 1
ATOM 1778 C CA . LEU B 1 30 ? -5.082 -21.016 -6.164 1 98 30 LEU B CA 1
ATOM 1779 C C . LEU B 1 30 ? -5.973 -21.891 -5.285 1 98 30 LEU B C 1
ATOM 1781 O O . LEU B 1 30 ? -6.223 -21.562 -4.125 1 98 30 LEU B O 1
ATOM 1785 N N . LYS B 1 31 ? -6.48 -22.969 -5.855 1 96.81 31 LYS B N 1
ATOM 1786 C CA . LYS B 1 31 ? -7.293 -23.938 -5.129 1 96.81 31 LYS B CA 1
ATOM 1787 C C . LYS B 1 31 ? -6.605 -25.297 -5.066 1 96.81 31 LYS B C 1
ATOM 1789 O O . LYS B 1 31 ? -6.281 -25.891 -6.105 1 96.81 31 LYS B O 1
ATOM 1794 N N . GLY B 1 32 ? -6.328 -25.734 -3.951 1 96 32 GLY B N 1
ATOM 1795 C CA . GLY B 1 32 ? -5.699 -27.016 -3.645 1 96 32 GLY B CA 1
ATOM 1796 C C . GLY B 1 32 ? -5.738 -27.344 -2.166 1 96 32 GLY B C 1
ATOM 1797 O O . GLY B 1 32 ? -6.781 -27.219 -1.521 1 96 32 GLY B O 1
ATOM 1798 N N . PRO B 1 33 ? -4.668 -27.938 -1.646 1 96.06 33 PRO B N 1
ATOM 1799 C CA . PRO B 1 33 ? -4.652 -28.188 -0.204 1 96.06 33 PRO B CA 1
ATOM 1800 C C . PRO B 1 33 ? -4.902 -26.938 0.622 1 96.06 33 PRO B C 1
ATOM 1802 O O . PRO B 1 33 ? -5.418 -27.016 1.739 1 96.06 33 PRO B O 1
ATOM 1805 N N . LYS B 1 34 ? -4.496 -25.828 0.041 1 97 34 LYS B N 1
ATOM 1806 C CA . LYS B 1 34 ? -4.777 -24.516 0.597 1 97 34 LYS B CA 1
ATOM 1807 C C . LYS B 1 34 ? -5.523 -23.641 -0.407 1 97 34 LYS B C 1
ATOM 1809 O O . LYS B 1 34 ? -5.457 -23.875 -1.615 1 97 34 LYS B O 1
ATOM 1814 N N . ILE B 1 35 ? -6.242 -22.75 0.131 1 98.06 35 ILE B N 1
ATOM 1815 C CA . ILE B 1 35 ? -6.816 -21.688 -0.69 1 98.06 35 ILE B CA 1
ATOM 1816 C C . ILE B 1 35 ? -5.973 -20.422 -0.561 1 98.06 35 ILE B C 1
ATOM 1818 O O . ILE B 1 35 ? -5.879 -19.828 0.522 1 98.06 35 ILE B O 1
ATOM 1822 N N . ILE B 1 36 ? -5.328 -20.031 -1.67 1 98.44 36 ILE B N 1
ATOM 1823 C CA . ILE B 1 36 ? -4.371 -18.922 -1.668 1 98.44 36 ILE B CA 1
ATOM 1824 C C . ILE B 1 36 ? -4.832 -17.844 -2.641 1 98.44 36 ILE B C 1
ATOM 1826 O O . ILE B 1 36 ? -5.07 -18.125 -3.818 1 98.44 36 ILE B O 1
ATOM 1830 N N . LEU B 1 37 ? -5.027 -16.656 -2.135 1 98.81 37 LEU B N 1
ATOM 1831 C CA . LEU B 1 37 ? -5.379 -15.5 -2.947 1 98.81 37 LEU B CA 1
ATOM 1832 C C . LEU B 1 37 ? -4.16 -14.609 -3.176 1 98.81 37 LEU B C 1
ATOM 1834 O O . LEU B 1 37 ? -3.436 -14.289 -2.232 1 98.81 37 LEU B O 1
ATOM 1838 N N . ILE B 1 38 ? -3.852 -14.289 -4.438 1 98.88 38 ILE B N 1
ATOM 1839 C CA . ILE B 1 38 ? -2.686 -13.477 -4.777 1 98.88 38 ILE B CA 1
ATOM 1840 C C . ILE B 1 38 ? -3.137 -12.141 -5.348 1 98.88 38 ILE B C 1
ATOM 1842 O O . ILE B 1 38 ? -3.932 -12.094 -6.289 1 98.88 38 ILE B O 1
ATOM 1846 N N . ASP B 1 39 ? -2.643 -11.047 -4.746 1 98.69 39 ASP B N 1
ATOM 1847 C CA . ASP B 1 39 ? -2.906 -9.672 -5.16 1 98.69 39 ASP B CA 1
ATOM 1848 C C . ASP B 1 39 ? -4.406 -9.406 -5.234 1 98.69 39 ASP B C 1
ATOM 1850 O O . ASP B 1 39 ? -4.969 -9.273 -6.324 1 98.69 39 ASP B O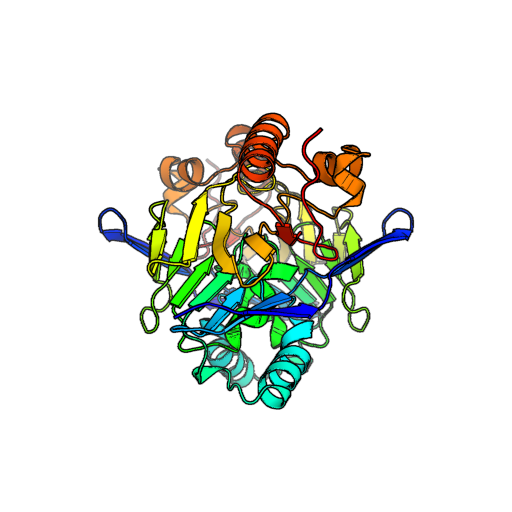 1
ATOM 1854 N N . PRO B 1 40 ? -5.043 -9.125 -4.102 1 97.94 40 PRO B N 1
ATOM 1855 C CA . PRO B 1 40 ? -6.504 -9.102 -4 1 97.94 40 PRO B CA 1
ATOM 1856 C C . PRO B 1 40 ? -7.109 -7.797 -4.512 1 97.94 40 PRO B C 1
ATOM 1858 O O . PRO B 1 40 ? -8.305 -7.547 -4.316 1 97.94 40 PRO B O 1
ATOM 1861 N N . GLY B 1 41 ? -6.305 -6.91 -5.125 1 96.56 41 GLY B N 1
ATOM 1862 C CA . GLY B 1 41 ? -6.871 -5.77 -5.828 1 96.56 41 GLY B CA 1
ATOM 1863 C C . GLY B 1 41 ? -6.844 -4.492 -5.012 1 96.56 41 GLY B C 1
ATOM 1864 O O . GLY B 1 41 ? -6.195 -4.434 -3.965 1 96.56 41 GLY B O 1
ATOM 1865 N N . SER B 1 42 ? -7.535 -3.482 -5.547 1 94.56 42 SER B N 1
ATOM 1866 C CA . SER B 1 42 ? -7.602 -2.137 -4.984 1 94.56 42 SER B CA 1
ATOM 1867 C C . SER B 1 42 ? -8.648 -2.049 -3.883 1 94.56 42 SER B C 1
ATOM 1869 O O . SER B 1 42 ? -9.469 -2.961 -3.719 1 94.56 42 SER B O 1
ATOM 1871 N N . PRO B 1 43 ? -8.617 -0.931 -3.145 1 91.62 43 PRO B N 1
ATOM 1872 C CA . PRO B 1 43 ? -9.641 -0.746 -2.115 1 91.62 43 PRO B CA 1
ATOM 1873 C C . PRO B 1 43 ? -11.062 -0.776 -2.684 1 91.62 43 PRO B C 1
ATOM 1875 O O . PRO B 1 43 ? -11.984 -1.229 -2.01 1 91.62 43 PRO B O 1
ATOM 1878 N N . TRP B 1 44 ? -11.227 -0.409 -3.881 1 90.75 44 TRP B N 1
ATOM 1879 C CA . TRP B 1 44 ? -12.555 -0.317 -4.469 1 90.75 44 TRP B CA 1
ATOM 1880 C C . TRP B 1 44 ? -12.969 -1.65 -5.082 1 90.75 44 TRP B C 1
ATOM 1882 O O . TRP B 1 44 ? -14.078 -1.78 -5.605 1 90.75 44 TRP B O 1
ATOM 1892 N N . ASP B 1 45 ? -12.094 -2.619 -5.02 1 94.38 45 ASP B N 1
ATOM 1893 C CA . ASP B 1 45 ? -12.406 -3.945 -5.551 1 94.38 45 ASP B CA 1
ATOM 1894 C C . ASP B 1 45 ? -13.023 -4.836 -4.473 1 94.38 45 ASP B C 1
ATOM 1896 O O . ASP B 1 45 ? -13.516 -5.926 -4.77 1 94.38 45 ASP B O 1
ATOM 1900 N N . SER B 1 46 ? -13.07 -4.422 -3.281 1 94.44 46 SER B N 1
ATOM 1901 C CA . SER B 1 46 ? -13.328 -5.285 -2.135 1 94.44 46 SER B CA 1
ATOM 1902 C C . SER B 1 46 ? -14.68 -5.973 -2.25 1 94.44 46 SER B C 1
ATOM 1904 O O . SER B 1 46 ? -14.766 -7.203 -2.186 1 94.44 46 SER B O 1
ATOM 1906 N N . ASN B 1 47 ? -15.734 -5.199 -2.432 1 94.31 47 ASN B N 1
ATOM 1907 C CA . ASN B 1 47 ? -17.062 -5.785 -2.51 1 94.31 47 ASN B CA 1
ATOM 1908 C C . ASN B 1 47 ? -17.219 -6.68 -3.736 1 94.31 47 ASN B C 1
ATOM 1910 O O . ASN B 1 47 ? -17.812 -7.758 -3.656 1 94.31 47 ASN B O 1
ATOM 1914 N N . TRP B 1 48 ? -16.719 -6.148 -4.875 1 96.38 48 TRP B N 1
ATOM 1915 C CA . TRP B 1 48 ? -16.734 -6.945 -6.098 1 96.38 48 TRP B CA 1
ATOM 1916 C C . TRP B 1 48 ? -16 -8.266 -5.898 1 96.38 48 TRP B C 1
ATOM 1918 O O . TRP B 1 48 ? -16.5 -9.32 -6.305 1 96.38 48 TRP B O 1
ATOM 1928 N N . LEU B 1 49 ? -14.836 -8.258 -5.242 1 97.69 49 LEU B N 1
ATOM 1929 C CA . LEU B 1 49 ? -14.023 -9.445 -5.004 1 97.69 49 LEU B CA 1
ATOM 1930 C C . LEU B 1 49 ? -14.758 -10.43 -4.102 1 97.69 49 LEU B C 1
ATOM 1932 O O . LEU B 1 49 ? -14.742 -11.633 -4.352 1 97.69 49 LEU B O 1
ATOM 1936 N N . LEU B 1 50 ? -15.391 -9.953 -3.033 1 97.5 50 LEU B N 1
ATOM 1937 C CA . LEU B 1 50 ? -16.188 -10.812 -2.158 1 97.5 50 LEU B CA 1
ATOM 1938 C C . LEU B 1 50 ? -17.266 -11.547 -2.945 1 97.5 50 LEU B C 1
ATOM 1940 O O . LEU B 1 50 ? -17.469 -12.742 -2.75 1 97.5 50 LEU B O 1
ATOM 1944 N N . SER B 1 51 ? -17.906 -10.82 -3.816 1 98.25 51 SER B N 1
ATOM 1945 C CA . SER B 1 51 ? -18.938 -11.422 -4.652 1 98.25 51 SER B CA 1
ATOM 1946 C C . SER B 1 51 ? -18.359 -12.484 -5.578 1 98.25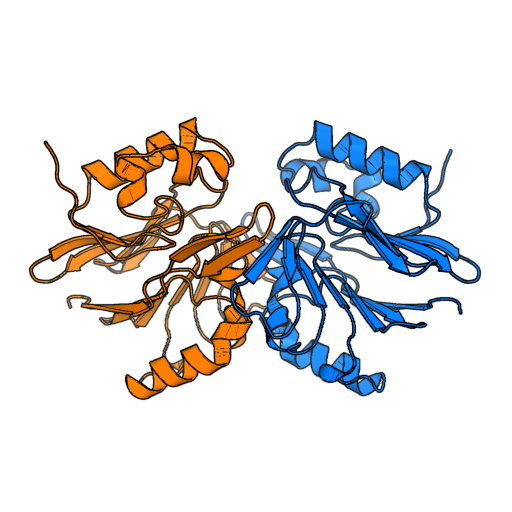 51 SER B C 1
ATOM 1948 O O . SER B 1 51 ? -18.969 -13.539 -5.785 1 98.25 51 SER B O 1
ATOM 1950 N N . GLN B 1 52 ? -17.203 -12.203 -6.148 1 98.5 52 GLN B N 1
ATOM 1951 C CA . GLN B 1 52 ? -16.547 -13.164 -7.031 1 98.5 52 GLN B CA 1
ATOM 1952 C C . GLN B 1 52 ? -16.172 -14.43 -6.273 1 98.5 52 GLN B C 1
ATOM 1954 O O . GLN B 1 52 ? -16.344 -15.539 -6.785 1 98.5 52 GLN B O 1
ATOM 1959 N N . LEU B 1 53 ? -15.648 -14.289 -5.105 1 98.38 53 LEU B N 1
ATOM 1960 C CA . LEU B 1 53 ? -15.289 -15.438 -4.281 1 98.38 53 LEU B CA 1
ATOM 1961 C C . LEU B 1 53 ? -16.531 -16.234 -3.898 1 98.38 53 LEU B C 1
ATOM 1963 O O . LEU B 1 53 ? -16.531 -17.469 -4 1 98.38 53 LEU B O 1
ATOM 1967 N N . ALA B 1 54 ? -17.578 -15.555 -3.5 1 98.25 54 ALA B N 1
ATOM 1968 C CA . ALA B 1 54 ? -18.828 -16.203 -3.123 1 98.25 54 ALA B CA 1
ATOM 1969 C C . ALA B 1 54 ? -19.391 -17.031 -4.277 1 98.25 54 ALA B C 1
ATOM 1971 O O . ALA B 1 54 ? -19.875 -18.156 -4.074 1 98.25 54 ALA B O 1
ATOM 1972 N N . SER B 1 55 ? -19.328 -16.484 -5.445 1 98.19 55 SER B N 1
ATOM 1973 C CA . SER B 1 55 ? -19.828 -17.188 -6.625 1 98.19 55 SER B CA 1
ATOM 1974 C C . SER B 1 55 ? -19.031 -18.453 -6.887 1 98.19 55 SER B C 1
ATOM 1976 O O . SER B 1 55 ? -19.484 -19.344 -7.613 1 98.19 55 SER B O 1
ATOM 1978 N N . ARG B 1 56 ? -17.844 -18.531 -6.285 1 97.5 56 ARG B N 1
ATOM 1979 C CA . ARG B 1 56 ? -16.969 -19.688 -6.422 1 97.5 56 ARG B CA 1
ATOM 1980 C C . ARG B 1 56 ? -17.094 -20.609 -5.211 1 97.5 56 ARG B C 1
ATOM 1982 O O . ARG B 1 56 ? -16.344 -21.562 -5.07 1 97.5 56 ARG B O 1
ATOM 1989 N N . GLY B 1 57 ? -18.016 -20.234 -4.316 1 97.75 57 GLY B N 1
ATOM 1990 C CA . GLY B 1 57 ? -18.25 -21.031 -3.121 1 97.75 57 GLY B CA 1
ATOM 1991 C C . GLY B 1 57 ? -17.203 -20.812 -2.045 1 97.75 57 GLY B C 1
ATOM 1992 O O . GLY B 1 57 ? -16.953 -21.703 -1.221 1 97.75 57 GLY B O 1
ATOM 1993 N N . ILE B 1 58 ? -16.516 -19.75 -2.127 1 97.62 58 ILE B N 1
ATOM 1994 C CA . ILE B 1 58 ? -15.438 -19.453 -1.185 1 97.62 58 ILE B CA 1
ATOM 1995 C C . ILE B 1 58 ? -15.812 -18.219 -0.362 1 97.62 58 ILE B C 1
ATOM 1997 O O . ILE B 1 58 ? -16.188 -17.188 -0.917 1 97.62 58 ILE B O 1
ATOM 2001 N N . ASN B 1 59 ? -15.742 -18.359 0.926 1 96.81 59 ASN B N 1
ATOM 2002 C CA . ASN B 1 59 ? -15.875 -17.219 1.82 1 96.81 59 ASN B CA 1
ATOM 2003 C C . ASN B 1 59 ? -14.523 -16.594 2.162 1 96.81 59 ASN B C 1
ATOM 2005 O O . ASN B 1 59 ? -13.492 -17.266 2.051 1 96.81 59 ASN B O 1
ATOM 2009 N N . SER B 1 60 ? -14.578 -15.305 2.543 1 95.44 60 SER B N 1
ATOM 2010 C CA . SER B 1 60 ? -13.344 -14.625 2.902 1 95.44 60 SER B CA 1
ATOM 2011 C C . SER B 1 60 ? -12.594 -15.375 3.998 1 95.44 60 SER B C 1
ATOM 2013 O O . SER B 1 60 ? -11.359 -15.398 4.012 1 95.44 60 SER B O 1
ATOM 2015 N N . GLU B 1 61 ? -13.328 -16.031 4.871 1 94.12 61 GLU B N 1
ATOM 2016 C CA . GLU B 1 61 ? -12.75 -16.75 6.008 1 94.12 61 GLU B CA 1
ATOM 2017 C C . GLU B 1 61 ? -12.094 -18.047 5.559 1 94.12 61 GLU B C 1
ATOM 2019 O O . GLU B 1 61 ? -11.328 -18.656 6.312 1 94.12 61 GLU B O 1
ATOM 2024 N N . ASP B 1 62 ? -12.398 -18.484 4.359 1 95.88 62 ASP B N 1
ATOM 2025 C CA . ASP B 1 62 ? -11.875 -19.734 3.84 1 95.88 62 ASP B CA 1
ATOM 2026 C C . ASP B 1 62 ? -10.461 -19.562 3.299 1 95.88 62 ASP B C 1
ATOM 2028 O O . ASP B 1 62 ? -9.766 -20.562 3.047 1 95.88 62 ASP B O 1
ATOM 2032 N N . ILE B 1 63 ? -10.055 -18.344 3.09 1 97.31 63 ILE B N 1
ATOM 2033 C CA . ILE B 1 63 ? -8.75 -18.078 2.5 1 97.31 63 ILE B CA 1
ATOM 2034 C C . ILE B 1 63 ? -7.652 -18.375 3.52 1 97.31 63 ILE B C 1
ATOM 2036 O O . ILE B 1 63 ? -7.621 -17.766 4.598 1 97.31 63 ILE B O 1
ATOM 2040 N N . ASP B 1 64 ? -6.754 -19.281 3.156 1 96.81 64 ASP B N 1
ATOM 2041 C CA . ASP B 1 64 ? -5.668 -19.656 4.059 1 96.81 64 ASP B CA 1
ATOM 2042 C C . ASP B 1 64 ? -4.543 -18.641 4.016 1 96.81 64 ASP B C 1
ATOM 2044 O O . ASP B 1 64 ? -4.008 -18.25 5.059 1 96.81 64 ASP B O 1
ATOM 2048 N N . PHE B 1 65 ? -4.18 -18.25 2.783 1 97.5 65 PHE B N 1
ATOM 2049 C CA . PHE B 1 65 ? -3.088 -17.312 2.555 1 97.5 65 PHE B CA 1
ATOM 2050 C C . PHE B 1 65 ? -3.52 -16.203 1.601 1 97.5 65 PHE B C 1
ATOM 2052 O O . PHE B 1 65 ? -4.219 -16.453 0.62 1 97.5 65 PHE B O 1
ATOM 2059 N N . ILE B 1 66 ? -3.119 -15.062 1.892 1 97.81 66 ILE B N 1
ATOM 2060 C CA . ILE B 1 66 ? -3.113 -13.977 0.917 1 97.81 66 ILE B CA 1
ATOM 2061 C C . ILE B 1 66 ? -1.68 -13.516 0.666 1 97.81 66 ILE B C 1
ATOM 2063 O O . ILE B 1 66 ? -0.947 -13.203 1.606 1 97.81 66 ILE B O 1
ATOM 2067 N N . VAL B 1 67 ? -1.271 -13.531 -0.556 1 98.56 67 VAL B N 1
ATOM 2068 C CA . VAL B 1 67 ? 0.059 -13.07 -0.947 1 98.56 67 VAL B CA 1
ATOM 2069 C C . VAL B 1 67 ? -0.058 -11.836 -1.831 1 98.56 67 VAL B C 1
ATOM 2071 O O . VAL B 1 67 ? -0.622 -11.898 -2.926 1 98.56 67 VAL B O 1
ATOM 2074 N N . CYS B 1 68 ? 0.365 -10.734 -1.334 1 98.31 68 CYS B N 1
ATOM 2075 C CA . CYS B 1 68 ? 0.553 -9.539 -2.15 1 98.31 68 CYS B CA 1
ATOM 2076 C C . CYS B 1 68 ? 1.99 -9.438 -2.645 1 98.31 68 CYS B C 1
ATOM 2078 O O . CYS B 1 68 ? 2.92 -9.328 -1.843 1 98.31 68 CYS B O 1
ATOM 2080 N N . THR B 1 69 ? 2.152 -9.438 -3.904 1 98.75 69 THR B N 1
ATOM 2081 C CA . THR B 1 69 ? 3.479 -9.484 -4.512 1 98.75 69 THR B CA 1
ATOM 2082 C C . THR B 1 69 ? 4.316 -8.281 -4.094 1 98.75 69 THR B C 1
ATOM 2084 O O . THR B 1 69 ? 5.543 -8.375 -4.008 1 98.75 69 THR B O 1
ATOM 2087 N N . HIS B 1 70 ? 3.658 -7.188 -3.936 1 96.31 70 HIS B N 1
ATOM 2088 C CA . HIS B 1 70 ? 4.316 -5.988 -3.436 1 96.31 70 HIS B CA 1
ATOM 2089 C C . HIS B 1 70 ? 3.301 -5.008 -2.855 1 96.31 70 HIS B C 1
ATOM 2091 O O . HIS B 1 70 ? 2.113 -5.324 -2.752 1 96.31 70 HIS B O 1
ATOM 2097 N N . GLU B 1 71 ? 3.705 -3.805 -2.482 1 93 71 GLU B N 1
ATOM 2098 C CA . GLU B 1 71 ? 2.938 -2.982 -1.553 1 93 71 GLU B CA 1
ATOM 2099 C C . GLU B 1 71 ? 2.145 -1.906 -2.291 1 93 71 GLU B C 1
ATOM 2101 O O . GLU B 1 71 ? 1.557 -1.022 -1.666 1 93 71 GLU B O 1
ATOM 2106 N N . HIS B 1 72 ? 2.109 -1.948 -3.588 1 92.94 72 HIS B N 1
ATOM 2107 C CA . HIS B 1 72 ? 1.301 -0.952 -4.281 1 92.94 72 HIS B CA 1
ATOM 2108 C C . HIS B 1 72 ? -0.183 -1.147 -3.992 1 92.94 72 HIS B C 1
ATOM 2110 O O . HIS B 1 72 ? -0.642 -2.277 -3.814 1 92.94 72 HIS B O 1
ATOM 2116 N N . ILE B 1 73 ? -0.903 -0.117 -4.008 1 91.88 73 ILE B N 1
ATOM 2117 C CA . ILE B 1 73 ? -2.27 -0.036 -3.506 1 91.88 73 ILE B CA 1
ATOM 2118 C C . ILE B 1 73 ? -3.168 -0.986 -4.293 1 91.88 73 ILE B C 1
ATOM 2120 O O . ILE B 1 73 ? -4.086 -1.593 -3.736 1 91.88 73 ILE B O 1
ATOM 2124 N N . ASP B 1 74 ? -2.975 -1.107 -5.566 1 94.31 74 ASP B N 1
ATOM 2125 C CA . ASP B 1 74 ? -3.854 -1.937 -6.387 1 94.31 74 ASP B CA 1
ATOM 2126 C C . ASP B 1 74 ? -3.58 -3.42 -6.156 1 94.31 74 ASP B C 1
ATOM 2128 O O . ASP B 1 74 ? -4.316 -4.277 -6.648 1 94.31 74 ASP B O 1
ATOM 2132 N N . HIS B 1 75 ? -2.621 -3.711 -5.336 1 96.88 75 HIS B N 1
ATOM 2133 C CA . HIS B 1 75 ? -2.309 -5.105 -5.039 1 96.88 75 HIS B CA 1
ATOM 2134 C C . HIS B 1 75 ? -2.67 -5.457 -3.6 1 96.88 75 HIS B C 1
ATOM 2136 O O . HIS B 1 75 ? -2.736 -6.633 -3.242 1 96.88 75 HIS B O 1
ATOM 2142 N N . ILE B 1 76 ? -2.889 -4.469 -2.766 1 95.19 76 ILE B N 1
ATOM 2143 C CA . ILE B 1 76 ? -3.041 -4.75 -1.342 1 95.19 76 ILE B CA 1
ATOM 2144 C C . ILE B 1 76 ? -4.344 -4.137 -0.831 1 95.19 76 ILE B C 1
ATOM 2146 O O . ILE B 1 76 ? -4.672 -4.262 0.351 1 95.19 76 ILE B O 1
ATOM 2150 N N . GLY B 1 77 ? -5.133 -3.467 -1.604 1 93.06 77 GLY B N 1
ATOM 2151 C CA . GLY B 1 77 ? -6.176 -2.543 -1.186 1 93.06 77 GLY B CA 1
ATOM 2152 C C . GLY B 1 77 ? -7.367 -3.234 -0.554 1 93.06 77 GLY B C 1
ATOM 2153 O O . GLY B 1 77 ? -8.172 -2.596 0.127 1 93.06 77 GLY B O 1
ATOM 2154 N N . SER B 1 78 ? -7.469 -4.559 -0.73 1 94.25 78 SER B N 1
ATOM 2155 C CA . SER B 1 78 ? -8.648 -5.273 -0.247 1 94.25 78 SER B CA 1
ATOM 2156 C C . SER B 1 78 ? -8.305 -6.176 0.933 1 94.25 78 SER B C 1
ATOM 2158 O O . SER B 1 78 ? -9.078 -7.059 1.296 1 94.25 78 SER B O 1
ATOM 2160 N N . LEU B 1 79 ? -7.258 -5.941 1.553 1 93.75 79 LEU B N 1
ATOM 2161 C CA . LEU B 1 79 ? -6.766 -6.863 2.57 1 93.75 79 LEU B CA 1
ATOM 2162 C C . LEU B 1 79 ? -7.676 -6.863 3.793 1 93.75 79 LEU B C 1
ATOM 2164 O O . LEU B 1 79 ? -7.734 -7.848 4.531 1 93.75 79 LEU B O 1
ATOM 2168 N N . ASN B 1 80 ? -8.383 -5.809 4.008 1 91.06 80 ASN B N 1
ATOM 2169 C CA . ASN B 1 80 ? -9.141 -5.652 5.242 1 91.06 80 ASN B CA 1
ATOM 2170 C C . ASN B 1 80 ? -10.32 -6.621 5.297 1 91.06 80 ASN B C 1
ATOM 2172 O O . ASN B 1 80 ? -10.883 -6.863 6.367 1 91.06 80 ASN B O 1
ATOM 2176 N N . ILE B 1 81 ? -10.648 -7.188 4.18 1 91.94 81 ILE B N 1
ATOM 2177 C CA . ILE B 1 81 ? -11.836 -8.031 4.168 1 91.94 81 ILE B CA 1
ATOM 2178 C C . ILE B 1 81 ? -11.438 -9.492 4.387 1 91.94 81 ILE B C 1
ATOM 2180 O O . ILE B 1 81 ? -12.281 -10.391 4.324 1 91.94 81 ILE B O 1
ATOM 2184 N N . PHE B 1 82 ? -10.164 -9.719 4.625 1 92.19 82 PHE B N 1
ATOM 2185 C CA . PHE B 1 82 ? -9.664 -11.062 4.891 1 92.19 82 PHE B CA 1
ATOM 2186 C C . PHE B 1 82 ? -9.039 -11.141 6.277 1 92.19 82 PHE B C 1
ATOM 2188 O O . PHE B 1 82 ? -7.816 -11.18 6.414 1 92.19 82 PHE B O 1
ATOM 2195 N N . PRO B 1 83 ? -9.836 -11.312 7.254 1 81.44 83 PRO B N 1
ATOM 2196 C CA . PRO B 1 83 ? -9.359 -11.164 8.633 1 81.44 83 PRO B CA 1
ATOM 2197 C C . PRO B 1 83 ? -8.562 -12.367 9.117 1 81.44 83 PRO B C 1
ATOM 2199 O O . PRO B 1 83 ? -7.742 -12.25 10.023 1 81.44 83 PRO B O 1
ATOM 2202 N N . ASN B 1 84 ? -8.648 -13.562 8.539 1 88.12 84 ASN B N 1
ATOM 2203 C CA . ASN B 1 84 ? -8.148 -14.781 9.148 1 88.12 84 ASN B CA 1
ATOM 2204 C C . ASN B 1 84 ? -6.949 -15.344 8.391 1 88.12 84 ASN B C 1
ATOM 2206 O O . ASN B 1 84 ? -6.328 -16.312 8.828 1 88.12 84 ASN B O 1
ATOM 2210 N N . SER B 1 85 ? -6.605 -14.773 7.34 1 93.69 85 SER B N 1
ATOM 2211 C CA . SER B 1 85 ? -5.59 -15.352 6.465 1 93.69 85 SER B CA 1
ATOM 2212 C C . SER B 1 85 ? -4.184 -14.992 6.934 1 93.69 85 SER B C 1
ATOM 2214 O O . SER B 1 85 ? -3.975 -13.93 7.52 1 93.69 85 SER B O 1
ATOM 2216 N N . VAL B 1 86 ? -3.264 -15.922 6.734 1 94.69 86 VAL B N 1
ATOM 2217 C CA . VAL B 1 86 ? -1.859 -15.531 6.762 1 94.69 86 VAL B CA 1
ATOM 2218 C C . VAL B 1 86 ? -1.574 -14.547 5.629 1 94.69 86 VAL B C 1
ATOM 2220 O O . VAL B 1 86 ? -1.951 -14.789 4.48 1 94.69 86 VAL B O 1
ATOM 2223 N N . ARG B 1 87 ? -0.979 -13.484 5.996 1 95.25 87 ARG B N 1
ATOM 2224 C CA . ARG B 1 87 ? -0.749 -12.453 4.992 1 95.25 87 ARG B CA 1
ATOM 2225 C C . ARG B 1 87 ? 0.741 -12.289 4.703 1 95.25 87 ARG B C 1
ATOM 2227 O O . ARG B 1 87 ? 1.547 -12.164 5.629 1 95.25 87 ARG B O 1
ATOM 2234 N N . ILE B 1 88 ? 1.043 -12.336 3.5 1 96.62 88 ILE B N 1
ATOM 2235 C CA . ILE B 1 88 ? 2.373 -12.008 2.998 1 96.62 8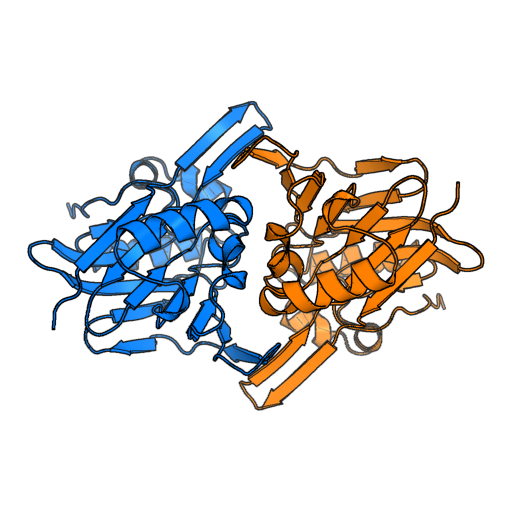8 ILE B CA 1
ATOM 2236 C C . ILE B 1 88 ? 2.293 -10.797 2.076 1 96.62 88 ILE B C 1
ATOM 2238 O O . ILE B 1 88 ? 1.618 -10.836 1.045 1 96.62 88 ILE B O 1
ATOM 2242 N N . VAL B 1 89 ? 2.904 -9.727 2.436 1 95.94 89 VAL B N 1
ATOM 2243 C CA . VAL B 1 89 ? 2.957 -8.508 1.639 1 95.94 89 VAL B CA 1
ATOM 2244 C C . VAL B 1 89 ? 4.41 -8.172 1.303 1 95.94 89 VAL B C 1
ATOM 2246 O O . VAL B 1 89 ? 5.137 -7.633 2.139 1 95.94 89 VAL B O 1
ATOM 2249 N N . GLY B 1 90 ? 4.77 -8.469 0.043 1 96.06 90 GLY B N 1
ATOM 2250 C CA . GLY B 1 90 ? 6.188 -8.383 -0.275 1 96.06 90 GLY B CA 1
ATOM 2251 C C . GLY B 1 90 ? 7.059 -9.234 0.629 1 96.06 90 GLY B C 1
ATOM 2252 O O . GLY B 1 90 ? 6.859 -10.445 0.725 1 96.06 90 GLY B O 1
ATOM 2253 N N . SER B 1 91 ? 7.906 -8.531 1.42 1 93.06 91 SER B N 1
ATOM 2254 C CA . SER B 1 91 ? 8.852 -9.242 2.275 1 93.06 91 SER B CA 1
ATOM 2255 C C . SER B 1 91 ? 8.344 -9.336 3.707 1 93.06 91 SER B C 1
ATOM 2257 O O . SER B 1 91 ? 9.055 -9.812 4.598 1 93.06 91 SER B O 1
ATOM 2259 N N . ASN B 1 92 ? 7.133 -8.945 3.926 1 93.44 92 ASN B N 1
ATOM 2260 C CA . ASN B 1 92 ? 6.574 -8.977 5.273 1 93.44 92 ASN B CA 1
ATOM 2261 C C . ASN B 1 92 ? 5.66 -10.188 5.469 1 93.44 92 ASN B C 1
ATOM 2263 O O . ASN B 1 92 ? 4.859 -10.508 4.594 1 93.44 92 ASN B O 1
ATOM 2267 N N . PHE B 1 93 ? 5.859 -10.805 6.609 1 93.56 93 PHE B N 1
ATOM 2268 C CA . PHE B 1 93 ? 5.066 -11.961 7.016 1 93.56 93 PHE B CA 1
ATOM 2269 C C . PHE B 1 93 ? 4.227 -11.633 8.242 1 93.56 93 PHE B C 1
ATOM 2271 O O . PHE B 1 93 ? 4.766 -11.305 9.305 1 93.56 93 PHE B O 1
ATOM 2278 N N . GLU B 1 94 ? 2.895 -11.672 8.016 1 90.62 94 GLU B N 1
ATOM 2279 C CA . GLU B 1 94 ? 1.964 -11.359 9.094 1 90.62 94 GLU B CA 1
ATOM 2280 C C . GLU B 1 94 ? 1.055 -12.547 9.398 1 90.62 94 GLU B C 1
ATOM 2282 O O . GLU B 1 94 ? 0.467 -13.141 8.492 1 90.62 94 GLU B O 1
ATOM 2287 N N . VAL B 1 95 ? 1.001 -12.859 10.711 1 82.19 95 VAL B N 1
ATOM 2288 C CA . VAL B 1 95 ? 0.145 -13.969 11.117 1 82.19 95 VAL B CA 1
ATOM 2289 C C . VAL B 1 95 ? -1.133 -13.43 11.758 1 82.19 95 VAL B C 1
ATOM 2291 O O . VAL B 1 95 ? -1.104 -12.422 12.469 1 82.19 95 VAL B O 1
ATOM 2294 N N . PRO B 1 96 ? -2.18 -14.172 11.398 1 74.44 96 PRO B N 1
ATOM 2295 C CA . PRO B 1 96 ? -3.461 -13.758 11.969 1 74.44 96 PRO B CA 1
ATOM 2296 C C . PRO B 1 96 ? -3.422 -13.672 13.492 1 74.44 96 PRO B C 1
ATOM 2298 O O . PRO B 1 96 ? -2.775 -14.492 14.148 1 74.44 96 PRO B O 1
ATOM 2301 N N . GLY B 1 97 ? -4.129 -12.672 13.969 1 73.38 97 GLY B N 1
ATOM 2302 C CA . GLY B 1 97 ? -4.262 -12.547 15.406 1 73.38 97 GLY B CA 1
ATOM 2303 C C . GLY B 1 97 ? -3.176 -11.688 16.031 1 73.38 97 GLY B C 1
ATOM 2304 O O . GLY B 1 97 ? -3.275 -11.305 17.203 1 73.38 97 GLY B O 1
ATOM 2305 N N . HIS B 1 98 ? -2.072 -11.375 15.312 1 80 98 HIS B N 1
ATOM 2306 C CA . HIS B 1 98 ? -1.01 -10.508 15.805 1 80 98 HIS B CA 1
ATOM 2307 C C . HIS B 1 98 ? -1.051 -9.148 15.117 1 80 98 HIS B C 1
ATOM 2309 O O . HIS B 1 98 ? -0.165 -8.82 14.32 1 80 98 HIS B O 1
ATOM 2315 N N . LYS B 1 99 ? -1.981 -8.43 15.516 1 79.31 99 LYS B N 1
ATOM 2316 C CA . LYS B 1 99 ? -2.186 -7.117 14.914 1 79.31 99 LYS B CA 1
ATOM 2317 C C . LYS B 1 99 ? -0.939 -6.25 15.055 1 79.31 99 LYS B C 1
ATOM 2319 O O . LYS B 1 99 ? -0.251 -6.305 16.078 1 79.31 99 LYS B O 1
ATOM 2324 N N . ASP B 1 100 ? -0.587 -5.609 14.023 1 83.88 100 ASP B N 1
ATOM 2325 C CA . ASP B 1 100 ? 0.497 -4.633 14.016 1 83.88 100 ASP B CA 1
ATOM 2326 C C . ASP B 1 100 ? 1.857 -5.316 14.117 1 83.88 100 ASP B C 1
ATOM 2328 O O . ASP B 1 100 ? 2.855 -4.68 14.469 1 83.88 100 ASP B O 1
ATOM 2332 N N . CYS B 1 101 ? 1.806 -6.672 13.961 1 89.44 101 CYS B N 1
ATOM 2333 C CA . CYS B 1 101 ? 3.045 -7.43 14.07 1 89.44 101 CYS B CA 1
ATOM 2334 C C . CYS B 1 101 ? 3.398 -8.086 12.734 1 89.44 101 CYS B C 1
ATOM 2336 O O . CYS B 1 101 ? 2.518 -8.586 12.031 1 89.44 101 CYS B O 1
ATOM 2338 N N . PHE B 1 102 ? 4.652 -7.992 12.461 1 90.69 102 PHE B N 1
ATOM 2339 C CA . PHE B 1 102 ? 5.137 -8.633 11.242 1 90.69 102 PHE B CA 1
ATOM 2340 C C . PHE B 1 102 ? 6.59 -9.062 11.398 1 90.69 102 PHE B C 1
ATOM 2342 O O . PHE B 1 102 ? 7.277 -8.625 12.32 1 90.69 102 PHE B O 1
ATOM 2349 N N . SER B 1 103 ? 6.953 -10.016 10.586 1 92.38 103 SER B N 1
ATOM 2350 C CA . SER B 1 103 ? 8.344 -10.43 10.484 1 92.38 103 SER B CA 1
ATOM 2351 C C . SER B 1 103 ? 8.82 -10.406 9.031 1 92.38 103 SER B C 1
ATOM 2353 O O . SER B 1 103 ? 8.008 -10.289 8.109 1 92.38 103 SER B O 1
ATOM 2355 N N . ILE B 1 104 ? 10.125 -10.469 8.867 1 90.69 104 ILE B N 1
ATOM 2356 C CA . ILE B 1 104 ? 10.703 -10.508 7.527 1 90.69 104 ILE B CA 1
ATOM 2357 C C . ILE B 1 104 ? 10.555 -11.906 6.941 1 90.69 104 ILE B C 1
ATOM 2359 O O . ILE B 1 104 ? 10.945 -12.898 7.566 1 90.69 104 ILE B O 1
ATOM 2363 N N . LEU B 1 105 ? 10 -11.922 5.805 1 93.81 105 LEU B N 1
ATOM 2364 C CA . LEU B 1 105 ? 9.828 -13.195 5.109 1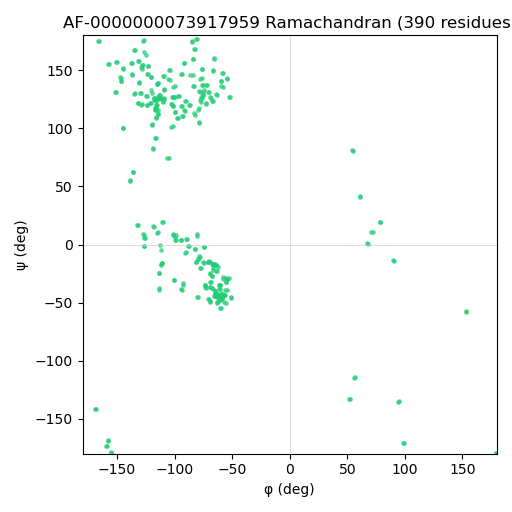 93.81 105 LEU B CA 1
ATOM 2365 C C . LEU B 1 105 ? 11.18 -13.766 4.684 1 93.81 105 LEU B C 1
ATOM 2367 O O . LEU B 1 105 ? 11.945 -13.094 3.986 1 93.81 105 LEU B O 1
ATOM 2371 N N . LYS B 1 106 ? 11.477 -14.969 5.105 1 93.12 106 LYS B N 1
ATOM 2372 C CA . LYS B 1 106 ? 12.648 -15.688 4.598 1 93.12 106 LYS B CA 1
ATOM 2373 C C . LYS B 1 106 ? 12.305 -16.453 3.324 1 93.12 106 LYS B C 1
ATOM 2375 O O . LYS B 1 106 ? 11.414 -17.312 3.328 1 93.12 106 LYS B O 1
ATOM 2380 N N . THR B 1 107 ? 13.008 -16.109 2.258 1 95.44 107 THR B N 1
ATOM 2381 C CA . THR B 1 107 ? 12.734 -16.766 0.984 1 95.44 107 THR B CA 1
ATOM 2382 C C . THR B 1 107 ? 13.883 -17.688 0.599 1 95.44 107 THR B C 1
ATOM 2384 O O . THR B 1 107 ? 15.039 -17.438 0.943 1 95.44 107 THR B O 1
ATOM 2387 N N . PRO B 1 108 ? 13.562 -18.844 -0.05 1 97.06 108 PRO B N 1
ATOM 2388 C CA . PRO B 1 108 ? 12.219 -19.281 -0.466 1 97.06 108 PRO B CA 1
ATOM 2389 C C . PRO B 1 108 ? 11.352 -19.703 0.71 1 97.06 108 PRO B C 1
ATOM 2391 O O . PRO B 1 108 ? 11.852 -20.297 1.672 1 97.06 108 PRO B O 1
ATOM 2394 N N . TYR B 1 109 ? 10.109 -19.312 0.727 1 97.88 109 TYR B N 1
ATOM 2395 C CA . TYR B 1 109 ? 9.125 -19.734 1.715 1 97.88 109 TYR B CA 1
ATOM 2396 C C . TYR B 1 109 ? 8.195 -20.781 1.14 1 97.88 109 TYR B C 1
ATOM 2398 O O . TYR B 1 109 ? 7.48 -20.531 0.164 1 97.88 109 TYR B O 1
ATOM 2406 N N . GLU B 1 110 ? 8.164 -21.891 1.717 1 97.5 110 GLU B N 1
ATOM 2407 C CA . GLU B 1 110 ? 7.34 -23 1.239 1 97.5 110 GLU B CA 1
ATOM 2408 C C . GLU B 1 110 ? 5.98 -23.016 1.931 1 97.5 110 GLU B C 1
ATOM 2410 O O . GLU B 1 110 ? 5.891 -23.297 3.129 1 97.5 110 GLU B O 1
ATOM 2415 N N . ILE B 1 111 ? 4.941 -22.703 1.186 1 97.12 111 ILE B N 1
ATOM 2416 C CA . ILE B 1 111 ? 3.602 -22.891 1.731 1 97.12 111 ILE B CA 1
ATOM 2417 C C . ILE B 1 111 ? 3.291 -24.375 1.838 1 97.12 111 ILE B C 1
ATOM 2419 O O . ILE B 1 111 ? 2.836 -24.844 2.881 1 97.12 111 ILE B O 1
ATOM 2423 N N . ASP B 1 112 ? 3.559 -25.125 0.809 1 96.19 112 ASP B N 1
ATOM 2424 C CA . ASP B 1 112 ? 3.557 -26.578 0.786 1 96.19 112 ASP B CA 1
ATOM 2425 C C . ASP B 1 112 ? 4.418 -27.109 -0.358 1 96.19 112 ASP B C 1
ATOM 2427 O O . ASP B 1 112 ? 5.195 -26.359 -0.954 1 96.19 112 ASP B O 1
ATOM 2431 N N . SER B 1 113 ? 4.348 -28.328 -0.649 1 95.12 113 SER B N 1
ATOM 2432 C CA . SER B 1 113 ? 5.277 -28.953 -1.587 1 95.12 113 SER B CA 1
ATOM 2433 C C . SER B 1 113 ? 5.07 -28.422 -3.002 1 95.12 113 SER B C 1
ATOM 2435 O O . SER B 1 113 ? 5.957 -28.547 -3.852 1 95.12 113 SER B O 1
ATOM 2437 N N . CYS B 1 114 ? 3.945 -27.766 -3.311 1 96.31 114 CYS B N 1
ATOM 2438 C CA . CYS B 1 114 ? 3.621 -27.359 -4.676 1 96.31 114 CYS B CA 1
ATOM 2439 C C . CYS B 1 114 ? 3.672 -25.844 -4.82 1 96.31 114 CYS B C 1
ATOM 2441 O O . CYS B 1 114 ? 3.691 -25.328 -5.938 1 96.31 114 CYS B O 1
ATOM 2443 N N . VAL B 1 115 ? 3.645 -25.125 -3.705 1 98.06 115 VAL B N 1
ATOM 2444 C CA . VAL B 1 115 ? 3.559 -23.672 -3.766 1 98.06 115 VAL B CA 1
ATOM 2445 C C . VAL B 1 115 ? 4.652 -23.062 -2.898 1 98.06 115 VAL B C 1
ATOM 2447 O O . VAL B 1 115 ? 4.734 -23.328 -1.699 1 98.06 115 VAL B O 1
ATOM 2450 N N . HIS B 1 116 ? 5.492 -22.297 -3.508 1 97.81 116 HIS B N 1
ATOM 2451 C CA . HIS B 1 116 ? 6.5 -21.578 -2.736 1 97.81 116 HIS B CA 1
ATOM 2452 C C . HIS B 1 116 ? 6.648 -20.141 -3.217 1 97.81 116 HIS B C 1
ATOM 2454 O O . HIS B 1 116 ? 6.266 -19.812 -4.344 1 97.81 116 HIS B O 1
ATOM 2460 N N . ILE B 1 117 ? 7.117 -19.297 -2.365 1 98.75 117 ILE B N 1
ATOM 2461 C CA . ILE B 1 117 ? 7.32 -17.875 -2.605 1 98.75 117 ILE B CA 1
ATOM 2462 C C . ILE B 1 117 ? 8.812 -17.578 -2.686 1 98.75 117 ILE B C 1
ATOM 2464 O O . ILE B 1 117 ? 9.594 -18.031 -1.849 1 98.75 117 ILE B O 1
ATOM 2468 N N . ILE B 1 118 ? 9.234 -16.797 -3.695 1 98.81 118 ILE B N 1
ATOM 2469 C CA . ILE B 1 118 ? 10.633 -16.406 -3.84 1 98.81 118 ILE B CA 1
ATOM 2470 C C . ILE B 1 118 ? 10.734 -14.898 -3.99 1 98.81 118 ILE B C 1
ATOM 2472 O O . ILE B 1 118 ? 9.766 -14.242 -4.395 1 98.81 118 ILE B O 1
ATOM 2476 N N . SER B 1 119 ? 11.875 -14.383 -3.609 1 98.56 119 SER B N 1
ATOM 2477 C CA . SER B 1 119 ? 12.164 -12.961 -3.801 1 98.56 119 SER B CA 1
ATOM 2478 C C . SER B 1 119 ? 12.484 -12.656 -5.262 1 98.56 119 SER B C 1
ATOM 2480 O O . SER B 1 119 ? 13.305 -13.336 -5.879 1 98.56 119 SER B O 1
ATOM 2482 N N . THR B 1 120 ? 11.844 -11.711 -5.812 1 98.75 120 THR B N 1
ATOM 2483 C CA . THR B 1 120 ? 12.086 -11.25 -7.176 1 98.75 120 THR B CA 1
ATOM 2484 C C . THR B 1 120 ? 12.094 -9.727 -7.234 1 98.75 120 THR B C 1
ATOM 2486 O O . THR B 1 120 ? 11.289 -9.117 -7.945 1 98.75 120 THR B O 1
ATOM 2489 N N . PRO B 1 121 ? 13.023 -9.102 -6.547 1 97.75 121 PRO B N 1
ATOM 2490 C CA . PRO B 1 121 ? 13.023 -7.645 -6.43 1 97.75 121 PRO B CA 1
ATOM 2491 C C . PRO B 1 121 ? 13.273 -6.945 -7.766 1 97.75 121 PRO B C 1
ATOM 2493 O O . PRO B 1 121 ? 13.781 -7.559 -8.703 1 97.75 121 PRO B O 1
ATOM 2496 N N . GLY B 1 122 ? 12.922 -5.711 -7.895 1 97.19 122 GLY B N 1
ATOM 2497 C CA . GLY B 1 122 ? 13.203 -4.852 -9.031 1 97.19 122 GLY B CA 1
ATOM 2498 C C . GLY B 1 122 ? 12.188 -3.746 -9.219 1 97.19 122 GLY B C 1
ATOM 2499 O O . GLY B 1 122 ? 12.531 -2.564 -9.219 1 97.19 122 GLY B O 1
ATOM 2500 N N . HIS B 1 123 ? 10.891 -4.203 -9.367 1 96.88 123 HIS B N 1
ATOM 2501 C CA . HIS B 1 123 ? 9.82 -3.215 -9.398 1 96.88 123 HIS B CA 1
ATOM 2502 C C . HIS B 1 123 ? 9.75 -2.424 -8.102 1 96.88 123 HIS B C 1
ATOM 2504 O O . HIS B 1 123 ? 9.641 -1.196 -8.117 1 96.88 123 HIS B O 1
ATOM 2510 N N . THR B 1 124 ? 9.773 -3.102 -7.105 1 94.12 124 THR B N 1
ATOM 2511 C CA . THR B 1 124 ? 10.094 -2.592 -5.777 1 94.12 124 THR B CA 1
ATOM 2512 C C . THR B 1 124 ? 11.211 -3.416 -5.137 1 94.12 124 THR B C 1
ATOM 2514 O O . THR B 1 124 ? 11.609 -4.449 -5.676 1 94.12 124 THR B O 1
ATOM 2517 N N . SER B 1 125 ? 11.625 -2.992 -3.996 1 91.62 125 SER B N 1
ATOM 2518 C CA . SER B 1 125 ? 12.719 -3.701 -3.332 1 91.62 125 SER B CA 1
ATOM 2519 C C . SER B 1 125 ? 12.211 -4.957 -2.633 1 91.62 125 SER B C 1
ATOM 2521 O O . SER B 1 125 ? 13 -5.84 -2.283 1 91.62 125 SER B O 1
ATOM 2523 N N . SER B 1 126 ? 10.906 -5.105 -2.484 1 94.19 126 SER B N 1
ATOM 2524 C CA . SER B 1 126 ? 10.367 -6.184 -1.661 1 94.19 126 SER B CA 1
ATOM 2525 C C . SER B 1 126 ? 9.516 -7.141 -2.492 1 94.19 126 SER B C 1
ATOM 2527 O O . SER B 1 126 ? 8.797 -7.977 -1.941 1 94.19 126 SER B O 1
ATOM 2529 N N . ASP B 1 127 ? 9.586 -7.105 -3.77 1 97.94 127 ASP B N 1
ATOM 2530 C CA . ASP B 1 127 ? 8.758 -7.906 -4.668 1 97.94 127 ASP B CA 1
ATOM 2531 C C . ASP B 1 127 ? 8.961 -9.398 -4.414 1 97.94 127 ASP B C 1
ATOM 2533 O O . ASP B 1 127 ? 10.086 -9.852 -4.215 1 97.94 127 ASP B O 1
ATOM 2537 N N . VAL B 1 128 ? 7.902 -10.133 -4.477 1 98.81 128 VAL B N 1
ATOM 2538 C CA . VAL B 1 128 ? 7.973 -11.586 -4.414 1 98.81 128 VAL B CA 1
ATOM 2539 C C . VAL B 1 128 ? 7.137 -12.195 -5.539 1 98.81 128 VAL B C 1
ATOM 2541 O O . VAL B 1 128 ? 6.281 -11.516 -6.117 1 98.81 128 VAL B O 1
ATOM 2544 N N . SER B 1 129 ? 7.398 -13.398 -5.918 1 98.94 129 SER B N 1
ATOM 2545 C CA . SER B 1 129 ? 6.641 -14.203 -6.871 1 98.94 129 SER B CA 1
ATOM 2546 C C . SER B 1 129 ? 6.191 -15.523 -6.2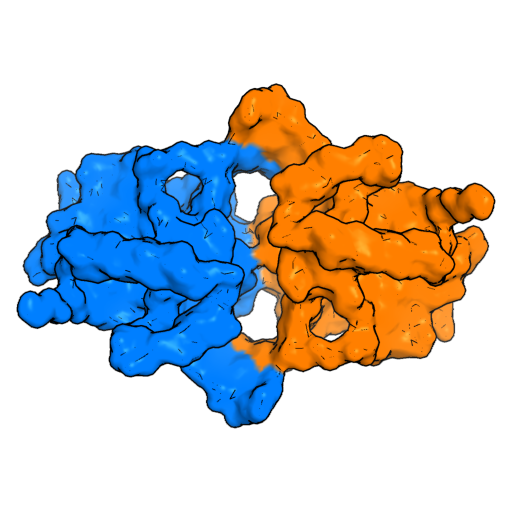54 1 98.94 129 SER B C 1
ATOM 2548 O O . SER B 1 129 ? 6.875 -16.078 -5.391 1 98.94 129 SER B O 1
ATOM 2550 N N . VAL B 1 130 ? 5.059 -15.977 -6.668 1 98.88 130 VAL B N 1
ATOM 2551 C CA . VAL B 1 130 ? 4.516 -17.266 -6.234 1 98.88 130 VAL B CA 1
ATOM 2552 C C . VAL B 1 130 ? 4.742 -18.312 -7.32 1 98.88 130 VAL B C 1
ATOM 2554 O O . VAL B 1 130 ? 4.258 -18.156 -8.445 1 98.88 130 VAL B O 1
ATOM 2557 N N . ILE B 1 131 ? 5.477 -19.328 -6.98 1 98.69 131 ILE B N 1
ATOM 2558 C CA . ILE B 1 131 ? 5.746 -20.422 -7.898 1 98.69 131 ILE B CA 1
ATOM 2559 C C . ILE B 1 131 ? 4.828 -21.594 -7.582 1 98.69 131 ILE B C 1
ATOM 2561 O O . ILE B 1 131 ? 4.738 -22.031 -6.434 1 98.69 131 ILE B O 1
ATOM 2565 N N . VAL B 1 132 ? 4.148 -22.047 -8.562 1 98.12 132 VAL B N 1
ATOM 2566 C CA . VAL B 1 132 ? 3.232 -23.172 -8.438 1 98.12 132 VAL B CA 1
ATOM 2567 C C . VAL B 1 132 ? 3.697 -24.328 -9.328 1 98.12 132 VAL B C 1
ATOM 2569 O O . VAL B 1 132 ? 3.822 -24.156 -10.547 1 98.12 132 VAL B O 1
ATOM 2572 N N . GLU B 1 133 ? 3.832 -25.422 -8.68 1 95.88 133 GLU B N 1
ATOM 2573 C CA . GLU B 1 133 ? 4.332 -26.594 -9.398 1 95.88 133 GLU B CA 1
ATOM 2574 C C . GLU B 1 133 ? 3.184 -27.453 -9.922 1 95.88 133 GLU B C 1
ATOM 2576 O O . GLU B 1 133 ? 2.121 -27.531 -9.305 1 95.88 133 GLU B O 1
ATOM 2581 N N . ASP B 1 134 ? 3.383 -28.062 -11.031 1 90.62 134 ASP B N 1
ATOM 2582 C CA . ASP B 1 134 ? 2.619 -29.188 -11.547 1 90.62 134 ASP B CA 1
ATOM 2583 C C . ASP B 1 134 ? 1.152 -28.812 -11.75 1 90.62 134 ASP B C 1
ATOM 2585 O O . ASP B 1 134 ? 0.255 -29.531 -11.305 1 90.62 134 ASP B O 1
ATOM 2589 N N . ILE B 1 135 ? 0.997 -27.672 -12.227 1 86.38 135 ILE B N 1
ATOM 2590 C CA . ILE B 1 135 ? -0.354 -27.359 -12.688 1 86.38 135 ILE B CA 1
ATOM 2591 C C . ILE B 1 135 ? -0.69 -28.203 -13.914 1 86.38 135 ILE B C 1
ATOM 2593 O O . ILE B 1 135 ? 0.081 -28.25 -14.875 1 86.38 135 ILE B O 1
ATOM 2597 N N . ASP B 1 136 ? -1.783 -28.859 -13.781 1 80.88 136 ASP B N 1
ATOM 2598 C CA . ASP B 1 136 ? -2.141 -29.828 -14.812 1 80.88 136 ASP B CA 1
ATOM 2599 C C . ASP B 1 136 ? -2.076 -29.188 -16.203 1 80.88 136 ASP B C 1
ATOM 2601 O O . ASP B 1 136 ? -2.688 -28.156 -16.453 1 80.88 136 ASP B O 1
ATOM 2605 N N . GLU B 1 137 ? -1.353 -29.781 -17.125 1 80.62 137 GLU B N 1
ATOM 2606 C CA . GLU B 1 137 ? -1.199 -29.484 -18.547 1 80.62 137 GLU B CA 1
ATOM 2607 C C . GLU B 1 137 ? -0.489 -28.141 -18.766 1 80.62 137 GLU B C 1
ATOM 2609 O O . GLU B 1 137 ? -0.336 -27.688 -19.891 1 80.62 137 GLU B O 1
ATOM 2614 N N . ILE B 1 138 ? -0.125 -27.5 -17.688 1 83.94 138 ILE B N 1
ATOM 2615 C CA . ILE B 1 138 ? 0.511 -26.188 -17.844 1 83.94 138 ILE B CA 1
ATOM 2616 C C . ILE B 1 138 ? 1.964 -26.281 -17.375 1 83.94 138 ILE B C 1
ATOM 2618 O O . ILE B 1 138 ? 2.855 -25.703 -18 1 83.94 138 ILE B O 1
ATOM 2622 N N . GLY B 1 139 ? 2.227 -27.047 -16.312 1 93.38 139 GLY B N 1
ATOM 2623 C CA . GLY B 1 139 ? 3.564 -27.141 -15.75 1 93.38 139 GLY B CA 1
ATOM 2624 C C . GLY B 1 139 ? 3.812 -26.172 -14.617 1 93.38 139 GLY B C 1
ATOM 2625 O O . GLY B 1 139 ? 3.025 -26.094 -13.672 1 93.38 139 GLY B O 1
ATOM 2626 N N . ARG B 1 140 ? 4.957 -25.547 -14.672 1 96.81 140 ARG B N 1
ATOM 2627 C CA . ARG B 1 140 ? 5.324 -24.609 -13.617 1 96.81 140 ARG B CA 1
ATOM 2628 C C . ARG B 1 140 ? 4.859 -23.203 -13.938 1 96.81 140 ARG B C 1
ATOM 2630 O O . ARG B 1 140 ? 5.172 -22.672 -15.008 1 96.81 140 ARG B O 1
ATOM 2637 N N . VAL B 1 141 ? 4.082 -22.641 -13.023 1 98.06 141 VAL B N 1
ATOM 2638 C CA . VAL B 1 141 ? 3.537 -21.312 -13.219 1 98.06 141 VAL B CA 1
ATOM 2639 C C . VAL B 1 141 ? 4.129 -20.344 -12.188 1 98.06 141 VAL B C 1
ATOM 2641 O O . VAL B 1 141 ? 4.293 -20.703 -11.023 1 98.06 141 VAL B O 1
ATOM 2644 N N . ALA B 1 142 ? 4.445 -19.141 -12.664 1 98.81 142 ALA B N 1
ATOM 2645 C CA . ALA B 1 142 ? 4.852 -18.078 -11.758 1 98.81 142 ALA B CA 1
ATOM 2646 C C . ALA B 1 142 ? 3.846 -16.922 -11.781 1 98.81 142 ALA B C 1
ATOM 2648 O O . ALA B 1 142 ? 3.533 -16.391 -12.844 1 98.81 142 ALA B O 1
ATOM 2649 N N . ILE B 1 143 ? 3.238 -16.594 -10.672 1 98.88 143 ILE B N 1
ATOM 2650 C CA . ILE B 1 143 ? 2.471 -15.375 -10.469 1 98.88 143 ILE B CA 1
ATOM 2651 C C . ILE B 1 143 ? 3.381 -14.273 -9.93 1 98.88 143 ILE B C 1
ATOM 2653 O O . ILE B 1 143 ? 3.832 -14.352 -8.781 1 98.88 143 ILE B O 1
ATOM 2657 N N . VAL B 1 144 ? 3.602 -13.172 -10.703 1 98.94 144 VAL B N 1
ATOM 2658 C CA . VAL B 1 144 ? 4.848 -12.445 -10.469 1 98.94 144 VAL B CA 1
ATOM 2659 C C . VAL B 1 144 ? 4.547 -10.969 -10.227 1 98.94 144 VAL B C 1
ATOM 2661 O O . VAL B 1 144 ? 5.457 -10.133 -10.203 1 98.94 144 VAL B O 1
ATOM 2664 N N . GLY B 1 145 ? 3.299 -10.609 -10.078 1 98.69 145 GLY B N 1
ATOM 2665 C CA . GLY B 1 145 ? 2.979 -9.203 -9.93 1 98.69 145 GLY B CA 1
ATOM 2666 C C . GLY B 1 145 ? 3.586 -8.328 -11.008 1 98.69 145 GLY B C 1
ATOM 2667 O O . GLY B 1 145 ? 3.492 -8.648 -12.195 1 98.69 145 GLY B O 1
ATOM 2668 N N . ASP B 1 146 ? 4.195 -7.23 -10.617 1 98.38 146 ASP B N 1
ATOM 2669 C CA . ASP B 1 146 ? 4.633 -6.227 -11.578 1 98.38 146 ASP B CA 1
ATOM 2670 C C . ASP B 1 146 ? 6.051 -6.512 -12.062 1 98.38 146 ASP B C 1
ATOM 2672 O O . ASP B 1 146 ? 6.664 -5.676 -12.734 1 98.38 146 ASP B O 1
ATOM 2676 N N . LEU B 1 147 ? 6.598 -7.656 -11.617 1 98.75 147 LEU B N 1
ATOM 2677 C CA . LEU B 1 147 ? 7.844 -8.078 -12.258 1 98.75 147 LEU B CA 1
ATOM 2678 C C . LEU B 1 147 ? 7.703 -8.086 -13.773 1 98.75 147 LEU B C 1
ATOM 2680 O O . LEU B 1 147 ? 8.617 -7.664 -14.484 1 98.75 147 LEU B O 1
ATOM 2684 N N . PHE B 1 148 ? 6.637 -8.617 -14.195 1 98.62 148 PHE B N 1
ATOM 2685 C CA . PHE B 1 148 ? 6.129 -8.43 -15.547 1 98.62 148 PHE B CA 1
ATOM 2686 C C . PHE B 1 148 ? 4.828 -7.637 -15.531 1 98.62 148 PHE B C 1
ATOM 2688 O O . PHE B 1 148 ? 3.885 -7.996 -14.82 1 98.62 148 PHE B O 1
ATOM 2695 N N . GLU B 1 149 ? 4.805 -6.562 -16.297 1 97.94 149 GLU B N 1
ATOM 2696 C CA . GLU B 1 149 ? 3.576 -5.785 -16.406 1 97.94 149 GLU B CA 1
ATOM 2697 C C . GLU B 1 149 ? 2.5 -6.551 -17.172 1 97.94 149 GLU B C 1
ATOM 2699 O O . GLU B 1 149 ? 1.343 -6.594 -16.75 1 97.94 149 GLU B O 1
ATOM 2704 N N . CYS B 1 150 ? 2.852 -7.051 -18.266 1 98.19 150 CYS B N 1
ATOM 2705 C CA . CYS B 1 150 ? 2.047 -7.828 -19.203 1 98.19 150 CYS B CA 1
ATOM 2706 C C . CYS B 1 150 ? 2.928 -8.539 -20.219 1 98.19 150 CYS B C 1
ATOM 2708 O O . CYS B 1 150 ? 4.152 -8.391 -20.203 1 98.19 150 CYS B O 1
ATOM 2710 N N . GLU B 1 151 ? 2.312 -9.32 -21.016 1 97.88 151 GLU B N 1
ATOM 2711 C CA . GLU B 1 151 ? 3.088 -10.078 -22 1 97.88 151 GLU B CA 1
ATOM 2712 C C . GLU B 1 151 ? 3.826 -9.141 -22.953 1 97.88 151 GLU B C 1
ATOM 2714 O O . GLU B 1 151 ? 4.961 -9.422 -23.359 1 97.88 151 GLU B O 1
ATOM 2719 N N . GLU B 1 152 ? 3.266 -8.016 -23.297 1 97.06 152 GLU B N 1
ATOM 2720 C CA . GLU B 1 152 ? 3.803 -7.074 -24.266 1 97.06 152 GLU B CA 1
ATOM 2721 C C . GLU B 1 152 ? 5.129 -6.488 -23.797 1 97.06 152 GLU B C 1
ATOM 2723 O O . GLU B 1 152 ? 5.902 -5.961 -24.609 1 97.06 152 GLU B O 1
ATOM 2728 N N . ASP B 1 153 ? 5.355 -6.645 -22.484 1 95.56 153 ASP B N 1
ATOM 2729 C CA . ASP B 1 153 ? 6.559 -5.969 -22 1 95.56 153 ASP B CA 1
ATOM 2730 C C . ASP B 1 153 ? 7.801 -6.816 -22.266 1 95.56 153 ASP B C 1
ATOM 2732 O O . ASP B 1 153 ? 8.922 -6.379 -22 1 95.56 153 ASP B O 1
ATOM 2736 N N . ILE B 1 154 ? 7.648 -8.016 -22.797 1 95.5 154 ILE B N 1
ATOM 2737 C CA . ILE B 1 154 ? 8.75 -8.844 -23.266 1 95.5 154 ILE B CA 1
ATOM 2738 C C . ILE B 1 154 ? 9.406 -8.195 -24.484 1 95.5 154 ILE B C 1
ATOM 2740 O O . ILE B 1 154 ? 10.633 -8.164 -24.609 1 95.5 154 ILE B O 1
ATOM 2744 N N . ILE B 1 155 ? 8.57 -7.613 -25.328 1 95.38 155 ILE B N 1
ATOM 2745 C CA . ILE B 1 155 ? 9.055 -7.012 -26.562 1 95.38 155 ILE B CA 1
ATOM 2746 C C . ILE B 1 155 ? 9.344 -5.531 -26.344 1 95.38 155 ILE B C 1
ATOM 2748 O O . ILE B 1 155 ? 10.242 -4.965 -26.969 1 95.38 155 ILE B O 1
ATOM 2752 N N . ASP B 1 156 ? 8.617 -4.891 -25.516 1 96.81 156 ASP B N 1
ATOM 2753 C CA . ASP B 1 156 ? 8.789 -3.473 -25.219 1 96.81 156 ASP B CA 1
ATOM 2754 C C . ASP B 1 156 ? 9.172 -3.252 -23.75 1 96.81 156 ASP B C 1
ATOM 2756 O O . ASP B 1 156 ? 8.305 -2.959 -22.922 1 96.81 156 ASP B O 1
ATOM 2760 N N . PRO B 1 157 ? 10.406 -3.211 -23.469 1 96.69 157 PRO B N 1
ATOM 2761 C CA . PRO B 1 157 ? 10.867 -3.105 -22.078 1 96.69 157 PRO B CA 1
ATOM 2762 C C . PRO B 1 157 ? 10.5 -1.771 -21.438 1 96.69 157 PRO B C 1
ATOM 2764 O O . PRO B 1 157 ? 10.547 -1.637 -20.219 1 96.69 157 PRO B O 1
ATOM 2767 N N . SER B 1 158 ? 10.164 -0.782 -22.219 1 96 158 SER B N 1
ATOM 2768 C CA . SER B 1 158 ? 9.812 0.511 -21.641 1 96 158 SER B CA 1
ATOM 2769 C C . SER B 1 158 ? 8.562 0.41 -20.781 1 96 158 SER B C 1
ATOM 2771 O O . SER B 1 158 ? 8.375 1.198 -19.859 1 96 158 SER B O 1
ATOM 2773 N N . LEU B 1 159 ? 7.723 -0.566 -20.984 1 94.75 159 LEU B N 1
ATOM 2774 C CA . LEU B 1 159 ? 6.461 -0.755 -20.281 1 94.75 159 LEU B CA 1
ATOM 2775 C C . LEU B 1 159 ? 6.703 -1.09 -18.812 1 94.75 159 LEU B C 1
ATOM 2777 O O . LEU B 1 159 ? 5.867 -0.784 -17.953 1 94.75 159 LEU B O 1
ATOM 2781 N N . TRP B 1 160 ? 7.879 -1.692 -18.547 1 96.31 160 TRP B N 1
ATOM 2782 C CA . TRP B 1 160 ? 8.125 -2.023 -17.141 1 96.31 160 TRP B CA 1
ATOM 2783 C C . TRP B 1 160 ? 9.273 -1.193 -16.578 1 96.31 160 TRP B C 1
ATOM 2785 O O . TRP B 1 160 ? 9.328 -0.929 -15.375 1 96.31 160 TRP B O 1
ATOM 2795 N N . GLN B 1 161 ? 10.148 -0.741 -17.406 1 97.06 161 GLN B N 1
ATOM 2796 C CA . GLN B 1 161 ? 11.328 -0.017 -16.953 1 97.06 161 GLN B CA 1
ATOM 2797 C C . GLN B 1 161 ? 10.945 1.342 -16.375 1 97.06 161 GLN B C 1
ATOM 2799 O O . GLN B 1 161 ? 11.594 1.83 -15.445 1 97.06 161 GLN B O 1
ATOM 2804 N N . SER B 1 162 ? 9.883 1.941 -16.922 1 90.5 162 SER B N 1
ATOM 2805 C CA . SER B 1 162 ? 9.477 3.277 -16.5 1 90.5 162 SER B CA 1
ATOM 2806 C C . SER B 1 162 ? 8.984 3.273 -15.055 1 90.5 162 SER B C 1
ATOM 2808 O O . SER B 1 162 ? 9.008 4.305 -14.383 1 90.5 162 SER B O 1
ATOM 2810 N N . SER B 1 163 ? 8.586 2.178 -14.547 1 91.12 163 SER B N 1
ATOM 2811 C CA . SER B 1 163 ? 8.039 2.102 -13.195 1 91.12 163 SER B CA 1
ATOM 2812 C C . SER B 1 163 ? 8.938 1.277 -12.281 1 91.12 163 SER B C 1
ATOM 2814 O O . SER B 1 163 ? 8.562 0.956 -11.148 1 91.12 163 SER B O 1
ATOM 2816 N N . SER B 1 164 ? 10.07 0.982 -12.75 1 95.88 164 SER B N 1
ATOM 2817 C CA . SER B 1 164 ? 11 0.14 -12 1 95.88 164 SER B CA 1
ATOM 2818 C C . SER B 1 164 ? 11.797 0.958 -10.992 1 95.88 164 SER B C 1
ATOM 2820 O O . SER B 1 164 ? 12.266 2.057 -11.312 1 95.88 164 SER B O 1
ATOM 2822 N N . ASN B 1 165 ? 11.93 0.443 -9.82 1 92.38 165 ASN B N 1
ATOM 2823 C CA . ASN B 1 165 ? 12.836 1.062 -8.867 1 92.38 165 ASN B CA 1
ATOM 2824 C C . ASN B 1 165 ? 14.297 0.799 -9.227 1 92.38 165 ASN B C 1
ATOM 2826 O O . ASN B 1 165 ? 15.172 1.616 -8.938 1 92.38 165 ASN B O 1
ATOM 2830 N N . ASN B 1 166 ? 14.562 -0.363 -9.719 1 95.62 166 ASN B N 1
ATOM 2831 C CA . ASN B 1 166 ? 15.898 -0.781 -10.133 1 95.62 166 ASN B CA 1
ATOM 2832 C C . ASN B 1 166 ? 15.852 -1.686 -11.359 1 95.62 166 ASN B C 1
ATOM 2834 O O . ASN B 1 166 ? 15.664 -2.896 -11.234 1 95.62 166 ASN B O 1
ATOM 2838 N N . VAL B 1 167 ? 16.109 -1.137 -12.484 1 98 167 VAL B N 1
ATOM 2839 C CA . VAL B 1 167 ? 15.938 -1.797 -13.781 1 98 167 VAL B CA 1
ATOM 2840 C C . VAL B 1 167 ? 16.875 -3.002 -13.867 1 98 167 VAL B C 1
ATOM 2842 O O . VAL B 1 167 ? 16.453 -4.082 -14.305 1 98 167 VAL B O 1
ATOM 2845 N N . SER B 1 168 ? 18.078 -2.826 -13.43 1 98.38 168 SER B N 1
ATOM 2846 C CA . SER B 1 168 ? 19.047 -3.914 -13.516 1 98.38 168 SER B CA 1
ATOM 2847 C C . SER B 1 168 ? 18.625 -5.102 -12.664 1 98.38 168 SER B C 1
ATOM 2849 O O . SER B 1 168 ? 18.672 -6.25 -13.109 1 98.38 168 SER B O 1
ATOM 2851 N N . THR B 1 169 ? 18.203 -4.828 -11.5 1 98.31 169 THR B N 1
ATOM 2852 C CA . THR B 1 169 ? 17.75 -5.875 -10.594 1 98.31 169 THR B CA 1
ATOM 2853 C C . THR B 1 169 ? 16.5 -6.559 -11.133 1 98.31 169 THR B C 1
ATOM 2855 O O . THR B 1 169 ? 16.391 -7.785 -11.102 1 98.31 169 THR B O 1
ATOM 2858 N N . GLN B 1 170 ? 15.609 -5.793 -11.641 1 98.56 170 GLN B N 1
ATOM 2859 C CA . GLN B 1 170 ? 14.367 -6.348 -12.18 1 98.56 170 GLN B CA 1
ATOM 2860 C C . GLN B 1 170 ? 14.641 -7.227 -13.398 1 98.56 170 GLN B C 1
ATOM 2862 O O . GLN B 1 170 ? 14 -8.258 -13.578 1 98.56 170 GLN B O 1
ATOM 2867 N N . GLN B 1 171 ? 15.523 -6.766 -14.172 1 98.56 171 GLN B N 1
ATOM 2868 C CA . GLN B 1 171 ? 15.898 -7.562 -15.336 1 98.56 171 GLN B CA 1
ATOM 2869 C C . GLN B 1 171 ? 16.422 -8.93 -14.914 1 98.56 171 GLN B C 1
ATOM 2871 O O . GLN B 1 171 ? 16.094 -9.945 -15.531 1 98.56 171 GLN B O 1
ATOM 2876 N N . LYS B 1 172 ? 17.297 -8.953 -13.906 1 98.62 172 LYS B N 1
ATOM 2877 C CA . LYS B 1 172 ? 17.812 -10.219 -13.406 1 98.62 172 LYS B CA 1
ATOM 2878 C C . LYS B 1 172 ? 16.688 -11.117 -12.898 1 98.62 172 LYS B C 1
ATOM 2880 O O . LYS B 1 172 ? 16.672 -12.312 -13.195 1 98.62 172 LYS B O 1
ATOM 2885 N N . SER B 1 173 ? 15.789 -10.562 -12.172 1 98.81 173 SER B N 1
ATOM 2886 C CA . SER B 1 173 ? 14.641 -11.305 -11.664 1 98.81 173 SER B CA 1
ATOM 2887 C C . SER B 1 173 ? 13.773 -11.836 -12.797 1 98.81 173 SER B C 1
ATOM 2889 O O . SER B 1 173 ? 13.32 -12.977 -12.758 1 98.81 173 SER B O 1
ATOM 2891 N N . ARG B 1 174 ? 13.531 -11.016 -13.789 1 98.62 174 ARG B N 1
ATOM 2892 C CA . ARG B 1 174 ? 12.742 -11.406 -14.953 1 98.62 174 ARG B CA 1
ATOM 2893 C C . ARG B 1 174 ? 13.375 -12.586 -15.672 1 98.62 174 ARG B C 1
ATOM 2895 O O . ARG B 1 174 ? 12.688 -13.555 -16.016 1 98.62 174 ARG B O 1
ATOM 2902 N N . ARG B 1 175 ? 14.641 -12.484 -15.875 1 98.06 175 ARG B N 1
ATOM 2903 C CA . ARG B 1 175 ? 15.344 -13.562 -16.562 1 98.06 175 ARG B CA 1
ATOM 2904 C C . ARG B 1 175 ? 15.258 -14.867 -15.781 1 98.06 175 ARG B C 1
ATOM 2906 O O . ARG B 1 175 ? 15.016 -15.93 -16.359 1 98.06 175 ARG B O 1
ATOM 2913 N N . PHE B 1 176 ? 15.469 -14.742 -14.539 1 98.56 176 PHE B N 1
ATOM 2914 C CA . PHE B 1 176 ? 15.398 -15.922 -13.695 1 98.56 176 PHE B CA 1
ATOM 2915 C C . PHE B 1 176 ? 14.039 -16.609 -13.82 1 98.56 176 PHE B C 1
ATOM 2917 O O . PHE B 1 176 ? 13.961 -17.812 -14.039 1 98.56 176 PHE B O 1
ATOM 2924 N N . ILE B 1 177 ? 12.992 -15.859 -13.703 1 98.69 177 ILE B N 1
ATOM 2925 C CA . ILE B 1 177 ? 11.641 -16.406 -13.789 1 98.69 177 ILE B CA 1
ATOM 2926 C C . ILE B 1 177 ? 11.414 -16.984 -15.188 1 98.69 177 ILE B C 1
ATOM 2928 O O . ILE B 1 177 ? 10.961 -18.125 -15.32 1 98.69 177 ILE B O 1
ATOM 2932 N N . PHE B 1 178 ? 11.727 -16.172 -16.125 1 97.81 178 PHE B N 1
ATOM 2933 C CA . PHE B 1 178 ? 11.484 -16.562 -17.516 1 97.81 178 PHE B CA 1
ATOM 2934 C C . PHE B 1 178 ? 12.148 -17.891 -17.828 1 97.81 178 PHE B C 1
ATOM 2936 O O . PHE B 1 178 ? 11.562 -18.75 -18.5 1 97.81 178 PHE B O 1
ATOM 2943 N N . ASP B 1 179 ? 13.305 -18.125 -17.328 1 97.5 179 ASP B N 1
ATOM 2944 C CA . ASP B 1 179 ? 14.102 -19.312 -17.641 1 97.5 179 ASP B CA 1
ATOM 2945 C C . ASP B 1 179 ? 13.594 -20.531 -16.859 1 97.5 179 ASP B C 1
ATOM 2947 O O . ASP B 1 179 ? 13.961 -21.656 -17.172 1 97.5 179 ASP B O 1
ATOM 2951 N N . ASN B 1 180 ? 12.711 -20.344 -15.914 1 97.69 180 ASN B N 1
ATOM 2952 C CA . ASN B 1 180 ? 12.469 -21.438 -14.992 1 97.69 180 ASN B CA 1
ATOM 2953 C C . ASN B 1 180 ? 10.992 -21.797 -14.906 1 97.69 180 ASN B C 1
ATOM 2955 O O . ASN B 1 180 ? 10.594 -22.641 -14.109 1 97.69 180 ASN B O 1
ATOM 2959 N N . VAL B 1 181 ? 10.203 -21.188 -15.719 1 97.81 181 VAL B N 1
ATOM 2960 C CA . VAL B 1 181 ? 8.789 -21.5 -15.625 1 97.81 181 VAL B CA 1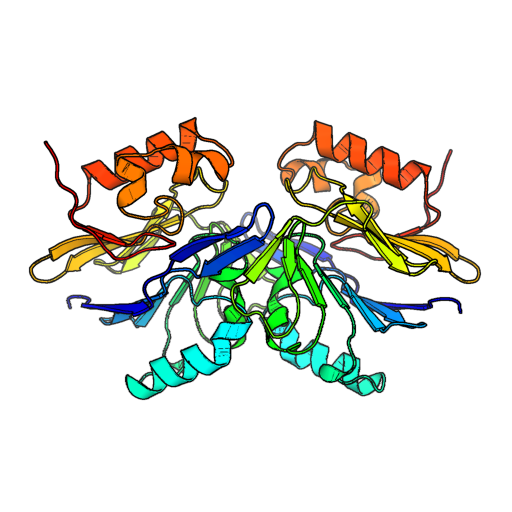
ATOM 2961 C C . VAL B 1 181 ? 8.203 -21.703 -17.016 1 97.81 181 VAL B C 1
ATOM 2963 O O . VAL B 1 181 ? 8.844 -21.375 -18.016 1 97.81 181 VAL B O 1
ATOM 2966 N N . ASP B 1 182 ? 6.996 -22.25 -17.047 1 97.44 182 ASP B N 1
ATOM 2967 C CA . ASP B 1 182 ? 6.309 -22.5 -18.312 1 97.44 182 ASP B CA 1
ATOM 2968 C C . ASP B 1 182 ? 5.273 -21.422 -18.594 1 97.44 182 ASP B C 1
ATOM 2970 O O . ASP B 1 182 ? 4.973 -21.125 -19.75 1 97.44 182 ASP B O 1
ATOM 2974 N N . TYR B 1 183 ? 4.688 -20.844 -17.547 1 97.56 183 TYR B N 1
ATOM 2975 C CA . TYR B 1 183 ? 3.668 -19.797 -17.656 1 97.56 183 TYR B CA 1
ATOM 2976 C C . TYR B 1 183 ? 3.912 -18.688 -16.656 1 97.56 183 TYR B C 1
ATOM 2978 O O . TYR B 1 183 ? 4.406 -18.938 -15.547 1 97.56 183 TYR B O 1
ATOM 2986 N N . ILE B 1 184 ? 3.561 -17.531 -17.094 1 98.62 184 ILE B N 1
ATOM 2987 C CA . ILE B 1 184 ? 3.693 -16.359 -16.234 1 98.62 184 ILE B CA 1
ATOM 2988 C C . ILE B 1 184 ? 2.346 -15.648 -16.109 1 98.62 184 ILE B C 1
ATOM 2990 O O . ILE B 1 184 ? 1.651 -15.445 -17.109 1 98.62 184 ILE B O 1
ATOM 2994 N N . VAL B 1 185 ? 1.892 -15.391 -14.914 1 98.81 185 VAL B N 1
ATOM 2995 C CA . VAL B 1 185 ? 0.783 -14.492 -14.625 1 98.81 185 VAL B CA 1
ATOM 2996 C C . VAL B 1 185 ? 1.325 -13.117 -14.227 1 98.81 185 VAL B C 1
ATOM 2998 O O . VAL B 1 185 ? 1.868 -12.945 -13.133 1 98.81 185 VAL B O 1
ATOM 3001 N N . PRO B 1 186 ? 1.164 -12.117 -15.078 1 98.88 186 PRO B N 1
ATOM 3002 C CA . PRO B 1 186 ? 1.729 -10.789 -14.812 1 98.88 186 PRO B CA 1
ATOM 3003 C C . PRO B 1 186 ? 0.827 -9.922 -13.938 1 98.88 186 PRO B C 1
ATOM 3005 O O . PRO B 1 186 ? -0.275 -10.344 -13.578 1 98.88 186 PRO B O 1
ATOM 3008 N N . GLY B 1 187 ? 1.339 -8.789 -13.602 1 98.75 187 GLY B N 1
ATOM 3009 C CA . GLY B 1 187 ? 0.626 -7.898 -12.695 1 98.75 187 GLY B CA 1
ATOM 3010 C C . GLY B 1 187 ? -0.556 -7.207 -13.344 1 98.75 187 GLY B C 1
ATOM 3011 O O . GLY B 1 187 ? -1.561 -6.93 -12.688 1 98.75 187 GLY B O 1
ATOM 3012 N N . HIS B 1 188 ? -0.386 -6.922 -14.57 1 98.44 188 HIS B N 1
ATOM 3013 C CA . HIS B 1 188 ? -1.388 -6.098 -15.242 1 98.44 188 HIS B CA 1
ATOM 3014 C C . HIS B 1 188 ? -1.671 -6.605 -16.641 1 98.44 188 HIS B C 1
ATOM 3016 O O . HIS B 1 188 ? -1.659 -5.828 -17.609 1 98.44 188 HIS B O 1
ATOM 3022 N N . GLY B 1 189 ? -2.043 -7.918 -16.703 1 98.5 189 GLY B N 1
ATOM 3023 C CA . GLY B 1 189 ? -2.365 -8.555 -17.969 1 98.5 189 GLY B CA 1
ATOM 3024 C C . GLY B 1 189 ? -2.74 -10.016 -17.812 1 98.5 189 GLY B C 1
ATOM 3025 O O . GLY B 1 189 ? -2.766 -10.547 -16.703 1 98.5 189 GLY B O 1
ATOM 3026 N N . ALA B 1 190 ? -3.035 -10.656 -18.938 1 98.38 190 ALA B N 1
ATOM 3027 C CA . ALA B 1 190 ? -3.391 -12.078 -18.969 1 98.38 190 ALA B CA 1
ATOM 3028 C C . ALA B 1 190 ? -2.156 -12.953 -18.797 1 98.38 190 ALA B C 1
ATOM 3030 O O . ALA B 1 190 ? -1.05 -12.57 -19.172 1 98.38 190 ALA B O 1
ATOM 3031 N N . ALA B 1 191 ? -2.412 -14.078 -18.234 1 98.06 191 ALA B N 1
ATOM 3032 C CA . ALA B 1 191 ? -1.357 -15.086 -18.172 1 98.06 191 ALA B CA 1
ATOM 3033 C C . ALA B 1 191 ? -0.866 -15.445 -19.578 1 98.06 191 ALA B C 1
ATOM 3035 O O . ALA B 1 191 ? -1.638 -15.414 -20.531 1 98.06 191 ALA B O 1
ATOM 3036 N N . PHE B 1 192 ? 0.455 -15.773 -19.656 1 97.88 192 PHE B N 1
ATOM 3037 C CA . PHE B 1 192 ? 0.989 -16.109 -20.969 1 97.88 192 PHE B CA 1
ATOM 3038 C C . PHE B 1 192 ? 2.041 -17.203 -20.859 1 97.88 192 PHE B C 1
ATOM 3040 O O . PHE B 1 192 ? 2.693 -17.359 -19.828 1 97.88 192 PHE B O 1
ATOM 3047 N N . LYS B 1 193 ? 2.205 -18 -21.875 1 97 193 LYS B N 1
ATOM 3048 C CA . LYS B 1 193 ? 3.199 -19.062 -21.969 1 97 193 LYS B CA 1
ATOM 3049 C C . LYS B 1 193 ? 4.59 -18.484 -22.234 1 97 193 LYS B C 1
ATOM 3051 O O . LYS B 1 193 ? 4.746 -17.562 -23.047 1 97 193 LYS B O 1
ATOM 3056 N N . VAL B 1 194 ? 5.551 -19.047 -21.516 1 96.06 194 VAL B N 1
ATOM 3057 C CA . VAL B 1 194 ? 6.938 -18.672 -21.766 1 96.06 194 VAL B CA 1
ATOM 3058 C C . VAL B 1 194 ? 7.453 -19.406 -23 1 96.06 194 VAL B C 1
ATOM 3060 O O . VAL B 1 194 ? 7.426 -20.641 -23.062 1 96.06 194 VAL B O 1
ATOM 3063 N N . THR B 1 195 ? 7.777 -18.688 -24 1 89.56 195 THR B N 1
ATOM 3064 C CA . THR B 1 195 ? 8.359 -19.266 -25.203 1 89.56 195 THR B CA 1
ATOM 3065 C C . THR B 1 195 ? 9.867 -19.047 -25.234 1 89.56 195 THR B C 1
ATOM 3067 O O . THR B 1 195 ? 10.328 -17.906 -25.344 1 89.56 195 THR B O 1
ATOM 3070 N N . LYS B 1 196 ? 10.539 -20.188 -24.875 1 76.69 196 LYS B N 1
ATOM 3071 C CA . LYS B 1 196 ? 12 -20.125 -24.859 1 76.69 196 LYS B CA 1
ATOM 3072 C C . LYS B 1 196 ? 12.57 -20.344 -26.266 1 76.69 196 LYS B C 1
ATOM 3074 O O . LYS B 1 196 ? 12.016 -21.094 -27.062 1 76.69 196 LYS B O 1
ATOM 3079 N N . GLY B 1 197 ? 13.188 -19.406 -26.938 1 60.09 197 GLY B N 1
ATOM 3080 C CA . GLY B 1 197 ? 13.828 -19.625 -28.234 1 60.09 197 GLY B CA 1
ATOM 3081 C C . GLY B 1 197 ? 14.781 -20.812 -28.219 1 60.09 197 GLY B C 1
ATOM 3082 O O . GLY B 1 197 ? 15.234 -21.234 -27.156 1 60.09 197 GLY B O 1
#

Nearest PDB structures (foldseek):
  4v0h-assembly4_D  TM=9.205E-01  e=9.934E-21  Homo sapiens
  4v0h-assembly1_C  TM=9.016E-01  e=2.663E-20  Homo sapiens
  1ztc-assembly1_C  TM=7.601E-01  e=2.581E-13  Thermotoga maritima
  6dq2-assembly1_A  TM=6.386E-01  e=1.561E-07  Cronobacter sakazakii
  6dqh-assembly1_A  TM=6.000E-01  e=2.557E-07  Cronobacter sakazakii

Sequence (394 aa):
MLYSIDIIRNGWTKRISSHYFSSACTISLLKGPKIILIDPGSPWDSNWLLSQLASRGINSEDIDFIVCTHEHIDHIGSLNIFPNSVRIVGSNFEVPGHKDCFSILKTPYEIDSCVHIISTPGHTSSDVSVIVEDIDEIGRVAIVGDLFECEEDIIDPSLWQSSSNNVSTQQKSRRFIFDNVDYIVPGHGAAFKVTKGMLYSIDIIRNGWTKRISSHYFSSACTISLLKGPKIILIDPGSPWDSNWLLSQLASRGINSEDIDFIVCTHEHIDHIGSLNIFPNSVRIVGSNFEVPGHKDCFSILKTPYEIDSCVHIISTPGHTSSDVSVIVEDIDEIGRVAIVGDLFECEEDIIDPSLWQSSSNNVSTQQKSRRFIFDNVDYIVPGHGAAFKVTKG

Foldseek 3Di:
DAKDKDFLDFWAWDDPDPPDIDTAWTWMWIDDPATETFQQFALVCQVVSQVSCVVVVHHLARHAEYEQQADDRGRCHNVVRNQQYFYHHQQWTDHHPDPPDTDGHDPQADPDPFWTKHAQAWLHRRGIWIWGACHDPQGIEIEGALLPQEPCCVVPVCVNCVNTPHHVSSVVSNVVDLVPGQWYRYTGGHIDGRDDD/DAKDKDFLDFWAWDDPDPPDIDTAWTWMWIDDPATETFQQFALVCQVVSQVSCVVVVHHLARHAEYEQQADDRGRCHNVVRNQQYFYHHQQWTDHHPDPPDTDGHDPQADPDPFWTKHHQAWLHRRGIWIWGACHDPQGIEIEGALLPQEPCCVVPVCVNCVNTPHNVSSVVSNVVDLVPGQWYRYTGGHIDGRDDD

Radius of gyration: 20.83 Å; Cα contacts (8 Å, |Δi|>4): 1021; chains: 2; bounding box: 40×62×48 Å

Secondary structure (DSSP, 8-state):
---EEEEEE--EEEEEETTEEEEE--EEEEESSSEEEE----GGGHHHHHHHHHHTT--GGG--EEEESS--HHHHTTGGG-TTSEEEETTEEE-TT-TTEEEEPPSSEESSSSEEEEE--SSSTT-EEEEEEEETTTEEEEE-GGGS--GGGGT-THHHHTT-S-HHHHHHHHHHHHHH-SEEE-SSS--EE----/-PPEEEEEE--EEEEEETTEEEEE--EEEEESSSEEEE----GGGHHHHHHHHHHTT--GGG--EEEESS--HHHHTTGGG-TTSEEEETTEEE-TT-TTEEEEPPSSEESSSSEEEEE--SSSTT-EEEEEEEETTTEEEEE-GGGS--GGGGT-THHHHTT-S-HHHHHHHHHHHHHH-SEEE-SSS--EE----

InterPro domains:
  IPR001279 Metallo-beta-lactamase [PF00753] (34-85)
  IPR001279 Metallo-beta-lactamase [SM00849] (24-188)
  IPR036866 Ribonuclease Z/Hydroxyacylglutathione hydrolase-like [G3DSA:3.60.15.10] (2-196)
  IPR036866 Ribonuclease Z/Hydroxyacylglutathione hydrolase-like [SSF56281] (29-193)
  IPR039344 Metallo-beta-lactamase domain-containing protein 1 [PTHR23200] (32-196)